Protein AF-A0A367KYG1-F1 (afdb_monomer)

Secondary structure (DSSP, 8-state):
-HHHHHHHHHHHHHS---------------HHHHHHHHHHHHHHHHHTTS----HHHHHHHHHHHHHHHHHHHHHHHHHHHHHHHHHHHHHHHHHHTTS-HHHHHHHHHHHHHHHHHHHHHHHHHHHHHHHHHHHHHHHHHHHHHHHHHHHHHHHHHHHTTSTTTHHHHHHHHHHHHHHHHHHHHHHHHHHHHTT-------HHHHHHHHHHHHHHTSSSS-TTSHHHHHHHHHHHHHHHHHHHHHHHHHHHHHHHHHHHHHHHHHHHHHHHHHHHHHHHHHHHHHHHHHHHHHHHHHHHHHHHHHHHHHHHHHHHHHHHHHHHHHHHHHHHHTT---HHHHHHHHHHHHHHHHHHHHHHHHHHHHHHHHHHHHHHHHHHHHHHHHHHHHHHHHHHHHHHHHHHHHHHHHHHHHHHHHHTS------TTSHHHHHHHHHHHHHHHHHHHHHHHHHHHHHHHHHHHHHHHHHHHHHHHHHHHHHHHHHHHHHHHHHHHHHHHHHHHHHHSTT--SS---HHHHHHHHHHHHHHHHHHHHHHHHHHHHHHHHHHHHHHHHHHHHHHHHHHHHHHHH------

Organism: Rhizopus stolonifer (NCBI:txid4846)

Foldseek 3Di:
DVVVVVVVVVVVVPPPPDDDDDPPPPPVCPPVNVVVVVVVVVLLVVLQPFDADDPVVLVVLVVVLVVLVVVLVVLVVVLVVLVVVLVVLVVCLVVCPPDDPVVNVVSVVVSVVSVVVSVVSVVVSVVSVVVNVVSVVSNVSNVSNVVSVVVVVVVVVVVVVVPPVVVVVVVVVVVVVVVVVVVVVVVVVVVVVPPDDDPPDDPVVVVVVVVVVVVVVPPDDDPDCVVVVVVVVVVVVVVVVVVVVVVVVVVVVVVVVVVVVVVVVVVVVVVVVVVVVVVVVVVVVVVVVVVVVVVVVVVVVVVVVVVVVVVVVVVVVVVVVVVVVVVVVVVVVVPDDDVVVVVVVVVVVVVVVVVVVVVVVVVVVVVVVVVVVVVVVVVVVVVVVVVVVVVVVVVVVVVVVVVVVVVVVVVVVVVVVVVPPDDDDDDDPCCPVVVVVVVVVVVVVVVVVVVVVVVVVVVVVVVVVVVVVVVVVVVVVVVVVVVVVVVVVVVVVVVVVVVVVVVVVLVVCLQPDPDHRDPVVSVVSVVVVVVVVVVVVVVVVVVVVVVVVVVVVVVVVVVVVVVVVVVVVVVVVVPDDPDD

Nearest PDB structures (foldseek):
  3ja6-assembly1_H  TM=2.098E-01  e=4.131E+00  Escherichia coli

Solvent-accessible surface area (backbone atoms only — not comparable to full-atom values): 31889 Å² total; per-residue (Å²): 117,75,71,57,58,54,54,51,54,54,54,63,71,68,72,73,85,72,93,68,81,73,83,72,76,76,71,83,71,47,75,64,55,54,50,49,51,49,52,50,50,51,51,43,58,63,23,65,75,33,66,69,67,51,74,67,59,47,51,52,46,52,52,48,39,54,54,46,53,50,50,48,55,51,45,52,55,48,44,53,52,42,47,51,49,28,53,49,32,47,51,50,32,64,68,34,69,85,50,61,76,70,61,35,52,53,37,45,51,50,26,54,51,33,52,52,50,43,53,53,46,49,54,52,44,52,52,52,49,53,56,40,51,52,44,50,48,53,52,50,36,24,52,42,18,48,50,37,55,48,49,54,52,49,53,54,53,59,56,64,73,53,66,77,58,56,59,56,52,51,52,50,50,53,50,52,49,53,51,50,50,52,51,51,50,50,52,51,52,54,49,65,72,49,91,61,82,84,80,90,66,63,77,71,58,57,52,54,52,51,56,54,52,60,62,66,68,72,77,77,82,74,97,72,58,60,66,61,53,50,51,52,52,52,50,52,51,50,52,50,51,51,48,54,52,51,48,53,53,48,53,52,51,52,50,50,50,50,50,53,51,52,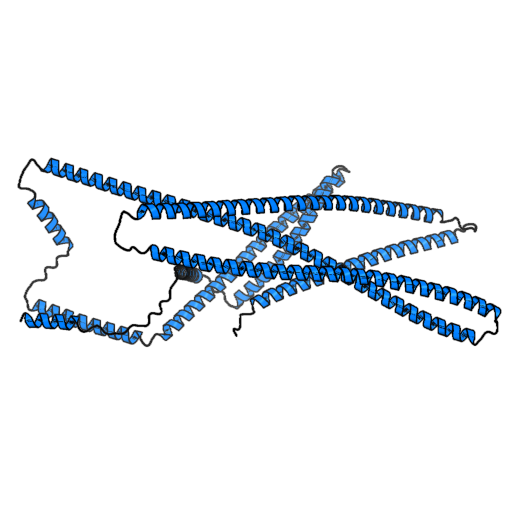51,51,51,53,49,52,51,52,53,50,52,52,50,52,52,51,54,50,54,53,50,52,51,52,50,53,49,53,51,52,52,52,50,54,53,52,52,51,52,51,50,52,52,51,51,55,49,51,53,50,50,51,54,50,49,52,49,53,51,49,52,50,49,54,54,50,49,57,56,52,62,77,73,60,97,50,77,77,58,49,57,54,52,49,52,51,51,50,53,52,50,51,50,53,51,48,53,50,51,54,51,50,52,50,50,51,54,50,50,52,51,52,51,51,54,48,52,52,50,53,50,51,52,48,52,52,51,52,51,51,50,52,50,53,51,51,49,54,50,49,55,54,48,51,53,50,48,53,50,53,50,51,51,52,56,58,70,67,54,89,76,93,80,91,74,98,76,62,62,64,64,54,49,50,51,49,51,49,54,50,51,50,51,50,51,53,49,50,51,51,50,52,52,51,51,52,49,52,52,51,51,49,53,49,49,52,51,51,52,50,50,50,51,50,52,51,53,51,48,52,52,51,51,52,49,49,51,49,52,53,48,52,48,52,52,51,50,49,51,51,52,50,50,56,56,64,54,62,63,72,54,102,54,87,69,46,75,67,56,51,55,49,49,51,51,49,52,54,49,50,53,49,52,52,49,51,50,50,53,50,50,55,51,50,50,50,51,49,52,53,47,51,52,51,50,52,50,49,52,53,51,49,55,49,50,50,54,54,50,62,73,64,59,69,85,78,84,129

InterPro domains:
  IPR029191 Up-regulated during septation protein 1 [PF15456] (36-149)

Radius of gyration: 49.61 Å; Cα contacts (8 Å, |Δi|>4): 82; chains: 1; bounding box: 114×73×169 Å

Mean predicted aligned error: 25.02 Å

pLDDT: mean 77.34, std 17.0, range [29.91, 97.06]

Structure (mmCIF, N/CA/C/O backbone):
data_AF-A0A367KYG1-F1
#
_entry.id   AF-A0A367KYG1-F1
#
loop_
_atom_site.group_PDB
_atom_site.id
_atom_site.type_symbol
_atom_site.label_atom_id
_atom_site.label_alt_id
_atom_site.label_comp_id
_atom_site.label_asym_id
_atom_site.label_entity_id
_atom_site.label_seq_id
_atom_site.pdbx_PDB_ins_code
_atom_site.Cartn_x
_atom_site.Cartn_y
_atom_site.Cartn_z
_atom_site.occupancy
_atom_site.B_iso_or_equiv
_atom_site.auth_seq_id
_atom_site.auth_comp_id
_atom_site.auth_asym_id
_atom_site.auth_atom_id
_atom_site.pdbx_PDB_model_num
ATOM 1 N N . MET A 1 1 ? -68.221 18.388 70.196 1.00 49.59 1 MET A N 1
ATOM 2 C CA . MET A 1 1 ? -66.810 18.773 70.396 1.00 49.59 1 MET A CA 1
ATOM 3 C C . MET A 1 1 ? -65.877 17.739 69.774 1.00 49.59 1 MET A C 1
ATOM 5 O O . MET A 1 1 ? -65.045 18.154 68.987 1.00 49.59 1 MET A O 1
ATOM 9 N N . ASP A 1 2 ? -66.052 16.430 70.006 1.00 47.59 2 ASP A N 1
ATOM 10 C CA . ASP A 1 2 ? -65.212 15.407 69.337 1.00 47.59 2 ASP A CA 1
ATOM 11 C C . ASP A 1 2 ? -65.659 15.051 67.897 1.00 47.59 2 ASP A C 1
ATOM 13 O O . ASP A 1 2 ? -64.837 14.647 67.074 1.00 47.59 2 ASP A O 1
ATOM 17 N N . ASP A 1 3 ? -66.928 15.291 67.545 1.00 47.53 3 ASP A N 1
ATOM 18 C CA . ASP A 1 3 ? -67.453 15.036 66.187 1.00 47.53 3 ASP A CA 1
ATOM 19 C C . ASP A 1 3 ? -67.134 16.146 65.161 1.00 47.53 3 ASP A C 1
ATOM 21 O O . ASP A 1 3 ? -67.233 15.926 63.960 1.00 47.53 3 ASP A O 1
ATOM 25 N N . GLU A 1 4 ? -66.719 17.339 65.600 1.00 46.88 4 GLU A N 1
ATOM 26 C CA . GLU A 1 4 ? -66.334 18.444 64.697 1.00 46.88 4 GLU A CA 1
ATOM 27 C C . GLU A 1 4 ? -64.878 18.307 64.231 1.00 46.88 4 GLU A C 1
ATOM 29 O O . GLU A 1 4 ? -64.577 18.494 63.053 1.00 46.88 4 GLU A O 1
ATOM 34 N N . LEU A 1 5 ? -63.981 17.874 65.125 1.00 47.47 5 LEU A N 1
ATOM 35 C CA . LEU A 1 5 ? -62.561 17.678 64.815 1.00 47.47 5 LEU A CA 1
ATOM 36 C C . LEU A 1 5 ? -62.326 16.503 63.856 1.00 47.47 5 LEU A C 1
ATOM 38 O O . LEU A 1 5 ? -61.439 16.555 63.004 1.00 47.47 5 LEU A O 1
ATOM 42 N N . THR A 1 6 ? -63.127 15.444 63.977 1.00 51.94 6 THR A N 1
ATOM 43 C CA . THR A 1 6 ? -63.062 14.275 63.089 1.00 51.94 6 THR A CA 1
ATOM 44 C C . THR A 1 6 ? -63.587 14.605 61.692 1.00 51.94 6 THR A C 1
ATOM 46 O O . THR A 1 6 ? -62.969 14.213 60.701 1.00 51.94 6 THR A O 1
ATOM 49 N N . HIS A 1 7 ? -64.643 15.417 61.598 1.00 47.75 7 HIS A N 1
ATOM 50 C CA . HIS A 1 7 ? -65.216 15.851 60.324 1.00 47.75 7 HIS A CA 1
ATOM 51 C C . HIS A 1 7 ? -64.339 16.883 59.590 1.00 47.75 7 HIS A C 1
ATOM 53 O O . HIS A 1 7 ? -64.307 16.906 58.356 1.00 47.75 7 HIS A O 1
ATOM 59 N N . GLU A 1 8 ? -63.579 17.703 60.322 1.00 50.44 8 GLU A N 1
ATOM 60 C CA . GLU A 1 8 ? -62.567 18.599 59.752 1.00 50.44 8 GLU A CA 1
ATOM 61 C C . GLU A 1 8 ? -61.313 17.840 59.285 1.00 50.44 8 GLU A C 1
ATOM 63 O O . GLU A 1 8 ? -60.813 18.109 58.191 1.00 50.44 8 GLU A O 1
ATOM 68 N N . LEU A 1 9 ? -60.847 16.829 60.027 1.00 47.44 9 LEU A N 1
ATOM 69 C CA . LEU A 1 9 ? -59.722 15.973 59.615 1.00 47.44 9 LEU A CA 1
ATOM 70 C C . LEU A 1 9 ? -60.041 15.128 58.372 1.00 47.44 9 LEU A C 1
ATOM 72 O O . LEU A 1 9 ? -59.187 14.969 57.495 1.00 47.44 9 LEU A O 1
ATOM 76 N N . GLU A 1 10 ? -61.275 14.634 58.255 1.00 47.50 10 GLU A N 1
ATOM 77 C CA . GLU A 1 10 ? -61.726 13.873 57.087 1.00 47.50 10 GLU A CA 1
ATOM 78 C C . GLU A 1 10 ? -61.921 14.767 55.847 1.00 47.50 10 GLU A C 1
ATOM 80 O O . GLU A 1 10 ? -61.635 14.349 54.720 1.00 47.50 10 GLU A O 1
ATOM 85 N N . ASN A 1 11 ? -62.314 16.031 56.043 1.00 50.03 11 ASN A N 1
ATOM 86 C CA . ASN A 1 11 ? -62.396 17.027 54.971 1.00 50.03 11 ASN A CA 1
ATOM 87 C C . ASN A 1 11 ? -61.014 17.494 54.480 1.00 50.03 11 ASN A C 1
ATOM 89 O O . ASN A 1 11 ? -60.861 17.782 53.292 1.00 50.03 11 ASN A O 1
ATOM 93 N N . ILE A 1 12 ? -59.988 17.503 55.338 1.00 49.53 12 ILE A N 1
ATOM 94 C CA . ILE A 1 12 ? -58.604 17.827 54.946 1.00 49.53 12 ILE A CA 1
ATOM 95 C C . ILE A 1 12 ? -57.990 16.709 54.087 1.00 49.53 12 ILE A C 1
ATOM 97 O O . ILE A 1 12 ? -57.264 16.993 53.133 1.00 49.53 12 ILE A O 1
ATOM 101 N N . TRP A 1 13 ? -58.318 15.442 54.359 1.00 47.28 13 TRP A N 1
ATOM 102 C CA . TRP A 1 13 ? -57.809 14.304 53.581 1.00 47.28 13 TRP A CA 1
ATOM 103 C C . TRP A 1 13 ? -58.493 14.114 52.218 1.00 47.28 13 TRP A C 1
ATOM 105 O O . TRP A 1 13 ? -57.885 13.554 51.305 1.00 47.28 13 TRP A O 1
ATOM 115 N N . LYS A 1 14 ? -59.725 14.608 52.035 1.00 45.88 14 LYS A N 1
ATOM 116 C CA . LYS A 1 14 ? -60.483 14.458 50.776 1.00 45.88 14 LYS A CA 1
ATOM 117 C C . LYS A 1 14 ? -60.221 15.550 49.729 1.00 45.88 14 LYS A C 1
ATOM 119 O O . LYS A 1 14 ? -60.621 15.373 48.582 1.00 45.88 14 LYS A O 1
ATOM 124 N N . LEU A 1 15 ? -59.522 16.643 50.058 1.00 44.97 15 LEU A N 1
ATOM 125 C CA . LEU A 1 15 ? -59.430 17.829 49.184 1.00 44.97 15 LEU A CA 1
ATOM 126 C C . LEU A 1 15 ? -58.113 18.014 48.408 1.00 44.97 15 LEU A C 1
ATOM 128 O O . LEU A 1 15 ? -57.788 19.129 47.997 1.00 44.97 15 LEU A O 1
ATOM 132 N N . LYS A 1 16 ? -57.359 16.941 48.131 1.00 43.12 16 LYS A N 1
ATOM 133 C CA . LYS A 1 16 ? -56.240 17.024 47.171 1.00 43.12 16 LYS A CA 1
ATOM 134 C C . LYS A 1 16 ? -55.965 15.737 46.391 1.00 43.12 16 LYS A C 1
ATOM 136 O O . LYS A 1 16 ? -54.826 15.298 46.282 1.00 43.12 16 LYS A O 1
ATOM 141 N N . GLN A 1 17 ? -57.003 15.183 45.771 1.00 41.31 17 GLN A N 1
ATOM 142 C CA . GLN A 1 17 ? -56.838 14.519 44.475 1.00 41.31 17 GLN A CA 1
ATOM 143 C C . GLN A 1 17 ? -57.140 15.558 43.393 1.00 41.31 17 GLN A C 1
ATOM 145 O O . GLN A 1 17 ? -58.279 15.736 42.978 1.00 41.31 17 GLN A O 1
ATOM 150 N N . LEU A 1 18 ? -56.118 16.324 43.013 1.00 35.28 18 LEU A N 1
ATOM 151 C CA . LEU A 1 18 ? -56.170 17.184 41.837 1.00 35.28 18 LEU A CA 1
ATOM 152 C C . LEU A 1 18 ? -55.354 16.498 40.749 1.00 35.28 18 LEU A C 1
ATOM 154 O O . LEU A 1 18 ? -54.122 16.531 40.763 1.00 35.28 18 LEU A O 1
ATOM 158 N N . ASP A 1 19 ? -56.083 15.863 39.836 1.00 41.31 19 ASP A N 1
ATOM 159 C CA . ASP A 1 19 ? -55.607 15.396 38.543 1.00 41.31 19 ASP A CA 1
ATOM 160 C C . ASP A 1 19 ? -54.887 16.530 37.813 1.00 41.31 19 ASP A C 1
ATOM 162 O O . ASP A 1 19 ? -55.492 17.384 37.172 1.00 41.31 19 ASP A O 1
ATOM 166 N N . THR A 1 20 ? -53.563 16.531 37.895 1.00 37.59 20 THR A N 1
ATOM 167 C CA . THR A 1 20 ? -52.700 17.166 36.903 1.00 37.59 20 THR A CA 1
ATOM 168 C C . THR A 1 20 ? -51.488 16.269 36.752 1.00 37.59 20 THR A C 1
ATOM 170 O O . THR A 1 20 ? -50.474 16.440 37.416 1.00 37.59 20 THR A O 1
ATOM 173 N N . ALA A 1 21 ? -51.611 15.255 35.899 1.00 29.91 21 ALA A N 1
ATOM 174 C CA . ALA A 1 21 ? -50.446 14.575 35.367 1.00 29.91 21 ALA A CA 1
ATOM 175 C C . ALA A 1 21 ? -49.672 15.595 34.510 1.00 29.91 21 ALA A C 1
ATOM 177 O O . ALA A 1 21 ? -50.163 15.957 33.433 1.00 29.91 21 ALA A O 1
ATOM 178 N N . PRO A 1 22 ? -48.478 16.079 34.910 1.00 35.72 22 PRO A N 1
ATOM 179 C CA . PRO A 1 22 ? -47.553 16.541 33.899 1.00 35.72 22 PRO A CA 1
ATOM 180 C C . PRO A 1 22 ? -47.238 15.305 33.061 1.00 35.72 22 PRO A C 1
ATOM 182 O O . PRO A 1 22 ? -46.948 14.236 33.604 1.00 35.72 22 PRO A O 1
ATOM 185 N N . LYS A 1 23 ? -47.332 15.423 31.736 1.00 38.16 23 LYS A N 1
ATOM 186 C CA . LYS A 1 23 ? -46.741 14.435 30.838 1.00 38.16 23 LYS A CA 1
ATOM 187 C C . LYS A 1 23 ? -45.252 14.384 31.171 1.00 38.16 23 LYS A C 1
ATOM 189 O O . LYS A 1 23 ? -44.475 15.182 30.661 1.00 38.16 23 LYS A O 1
ATOM 194 N N . GLN A 1 24 ? -44.870 13.479 32.065 1.00 35.12 24 GLN A N 1
ATOM 195 C CA . GLN A 1 24 ? -43.504 13.022 32.179 1.00 35.12 24 GLN A CA 1
ATOM 196 C C . GLN A 1 24 ? -43.219 12.370 30.832 1.00 35.12 24 GLN A C 1
ATOM 198 O O . GLN A 1 24 ? -43.634 11.241 30.572 1.00 35.12 24 GLN A O 1
ATOM 203 N N . GLN A 1 25 ? -42.559 13.110 29.941 1.00 37.56 25 GLN A N 1
ATOM 204 C CA . GLN A 1 25 ? -41.644 12.466 29.019 1.00 37.56 25 GLN A CA 1
ATOM 205 C C . GLN A 1 25 ? -40.709 11.657 29.913 1.00 37.56 25 GLN A C 1
ATOM 207 O O . GLN A 1 25 ? -39.805 12.207 30.538 1.00 37.56 25 GLN A O 1
ATOM 212 N N . LYS A 1 26 ? -40.995 10.359 30.045 1.00 38.88 26 LYS A N 1
ATOM 213 C CA . LYS A 1 26 ? -39.979 9.384 30.402 1.00 38.88 26 LYS A CA 1
ATOM 214 C C . LYS A 1 26 ? -38.941 9.493 29.299 1.00 38.88 26 LYS A C 1
ATOM 216 O O . LYS A 1 26 ? -39.103 8.935 28.220 1.00 38.88 26 LYS A O 1
ATOM 221 N N . VAL A 1 27 ? -37.943 10.332 29.536 1.00 45.03 27 VAL A N 1
ATOM 222 C CA . VAL A 1 27 ? -36.650 10.132 28.915 1.00 45.03 27 VAL A CA 1
ATOM 223 C C . VAL A 1 27 ? -36.146 8.882 29.614 1.00 45.03 27 VAL A C 1
ATOM 225 O O . VAL A 1 27 ? -35.806 8.934 30.797 1.00 45.03 27 VAL A O 1
ATOM 228 N N . ASP A 1 28 ? -36.237 7.747 28.931 1.00 43.81 28 ASP A N 1
ATOM 229 C CA . ASP A 1 28 ? -35.493 6.554 29.307 1.00 43.81 28 ASP A CA 1
ATOM 230 C C . ASP A 1 28 ? -34.009 6.932 29.186 1.00 43.81 28 ASP A C 1
ATOM 232 O O . ASP A 1 28 ? -33.401 6.795 28.132 1.00 43.81 28 ASP A O 1
ATOM 236 N N . MET A 1 29 ? -33.463 7.553 30.235 1.00 51.56 29 MET A N 1
ATOM 237 C CA . MET A 1 29 ? -32.042 7.857 30.338 1.00 51.56 29 MET A CA 1
ATOM 238 C C . MET A 1 29 ? -31.344 6.534 30.616 1.00 51.56 29 MET A C 1
ATOM 240 O O . MET A 1 29 ? -31.395 6.025 31.741 1.00 51.56 29 MET A O 1
ATOM 244 N N . ASN A 1 30 ? -30.728 5.961 29.586 1.00 68.81 30 ASN A N 1
ATOM 245 C CA . ASN A 1 30 ? -29.883 4.788 29.739 1.00 68.81 30 ASN A CA 1
ATOM 246 C C . ASN A 1 30 ? -28.749 5.104 30.730 1.00 68.81 30 ASN A C 1
ATOM 248 O O . ASN A 1 30 ? -28.278 6.238 30.830 1.00 68.81 30 ASN A O 1
ATOM 252 N N . SER A 1 31 ? -28.264 4.097 31.460 1.00 67.25 31 SER A N 1
ATOM 253 C CA . SER A 1 31 ? -27.097 4.243 32.349 1.00 67.25 31 SER A CA 1
ATOM 254 C C . SER A 1 31 ? -25.871 4.808 31.618 1.00 67.25 31 SER A C 1
ATOM 256 O O . SER A 1 31 ? -25.061 5.521 32.207 1.00 67.25 31 SER A O 1
ATOM 258 N N . GLU A 1 32 ? -25.776 4.524 30.321 1.00 72.31 32 GLU A N 1
ATOM 259 C CA . GLU A 1 32 ? -24.768 5.046 29.403 1.00 72.31 32 GLU A CA 1
ATOM 260 C C . GLU A 1 32 ? -24.924 6.553 29.140 1.00 72.31 32 GLU A C 1
ATOM 262 O O . GLU A 1 32 ? -23.929 7.274 29.147 1.00 72.31 32 GLU A O 1
ATOM 267 N N . ASP A 1 33 ? -26.155 7.062 29.030 1.00 76.56 33 ASP A N 1
ATOM 268 C CA . ASP A 1 33 ? -26.427 8.496 28.861 1.00 76.56 33 ASP A CA 1
ATOM 269 C C . ASP A 1 33 ? -26.083 9.284 30.128 1.00 76.56 33 ASP A C 1
ATOM 271 O O . ASP A 1 33 ? -25.540 10.386 30.058 1.00 76.56 33 ASP A O 1
ATOM 275 N N . MET A 1 34 ? -26.329 8.701 31.304 1.00 74.56 34 MET A N 1
ATOM 276 C CA . MET A 1 34 ? -25.955 9.305 32.584 1.00 74.56 34 MET A CA 1
ATOM 277 C C . MET A 1 34 ? -24.432 9.335 32.772 1.00 74.56 34 MET A C 1
ATOM 279 O O . MET A 1 34 ? -23.885 10.340 33.231 1.00 74.56 34 MET A O 1
ATOM 283 N N . LEU A 1 35 ? -23.736 8.263 32.378 1.00 81.50 35 LEU A N 1
ATOM 284 C CA . LEU A 1 35 ? -22.275 8.204 32.385 1.00 81.50 35 LEU A CA 1
ATOM 285 C C . LEU A 1 35 ? -21.674 9.203 31.390 1.00 81.50 35 LEU A C 1
ATOM 287 O O . LEU A 1 35 ? -20.746 9.932 31.737 1.00 81.50 35 LEU A O 1
ATOM 291 N N . MET A 1 36 ? -22.231 9.288 30.182 1.00 80.62 36 MET A N 1
ATOM 292 C CA . MET A 1 36 ? -21.842 10.272 29.175 1.00 80.62 36 MET A CA 1
ATOM 293 C C . MET A 1 36 ? -22.048 11.695 29.698 1.00 80.62 36 MET A C 1
ATOM 295 O O . MET A 1 36 ? -21.155 12.530 29.588 1.00 80.62 36 MET A O 1
ATOM 299 N N . GLN A 1 37 ? -23.184 11.974 30.338 1.00 79.69 37 GLN A N 1
ATOM 300 C CA . GLN A 1 37 ? -23.467 13.281 30.924 1.00 79.69 37 GLN A CA 1
ATOM 301 C C . GLN A 1 37 ? -22.504 13.621 32.071 1.00 79.69 37 GLN A C 1
ATOM 303 O O . GLN A 1 37 ? -22.065 14.769 32.180 1.00 79.69 37 GLN A O 1
ATOM 308 N N . LEU A 1 38 ? -22.110 12.637 32.884 1.00 84.12 38 LEU A N 1
ATOM 309 C CA . LEU A 1 38 ? -21.094 12.811 33.922 1.00 84.12 38 LEU A CA 1
ATOM 310 C C . LEU A 1 38 ? -19.716 13.109 33.313 1.00 84.12 38 LEU A C 1
ATOM 312 O O . LEU A 1 38 ? -19.065 14.066 33.732 1.00 84.12 38 LEU A O 1
ATOM 316 N N . LEU A 1 39 ? -19.296 12.356 32.294 1.00 83.19 39 LEU A N 1
ATOM 317 C CA . LEU A 1 39 ? -18.033 12.570 31.578 1.00 83.19 39 LEU A CA 1
ATOM 318 C C . LEU A 1 39 ? -17.988 13.944 30.905 1.00 83.19 39 LEU A C 1
ATOM 320 O O . LEU A 1 39 ? -16.988 14.651 31.011 1.00 83.19 39 LEU A O 1
ATOM 324 N N . VAL A 1 40 ? -19.086 14.354 30.271 1.00 83.06 40 VAL A N 1
ATOM 325 C CA . VAL A 1 40 ? -19.231 15.691 29.686 1.00 83.06 40 VAL A CA 1
ATOM 326 C C . VAL A 1 40 ? -19.155 16.757 30.775 1.00 83.06 40 VAL A C 1
ATOM 328 O O . VAL A 1 40 ? -18.445 17.743 30.599 1.00 83.06 40 VAL A O 1
ATOM 331 N N . SER A 1 41 ? -19.815 16.563 31.921 1.00 80.56 41 SER A N 1
ATOM 332 C CA . SER A 1 41 ? -19.746 17.519 33.032 1.00 80.56 41 SER A CA 1
ATOM 333 C C . SER A 1 41 ? -18.326 17.661 33.586 1.00 80.56 41 SER A C 1
ATOM 335 O O . SER A 1 41 ? -17.878 18.779 33.834 1.00 80.56 41 SER A O 1
ATOM 337 N N . HIS A 1 42 ? -17.586 16.555 33.695 1.00 83.81 42 HIS A N 1
ATOM 338 C CA . HIS A 1 42 ? -16.199 16.557 34.145 1.00 83.81 42 HIS A CA 1
ATOM 339 C C . HIS A 1 42 ? -15.289 17.257 33.129 1.00 83.81 42 HIS A C 1
ATOM 341 O O . HIS A 1 42 ? -14.571 18.185 33.490 1.00 83.81 42 HIS A O 1
ATOM 347 N N . ALA A 1 43 ? -15.425 16.931 31.841 1.00 82.00 43 ALA A N 1
ATOM 348 C CA . ALA A 1 43 ? -14.683 17.581 30.764 1.00 82.00 43 ALA A CA 1
ATOM 349 C C . ALA A 1 43 ? -14.972 19.091 30.665 1.00 82.00 43 ALA A C 1
ATOM 351 O O . ALA A 1 43 ? -14.079 19.874 30.352 1.00 82.00 43 ALA A O 1
ATOM 352 N N . VAL A 1 44 ? -16.205 19.528 30.946 1.00 81.19 44 VAL A N 1
ATOM 353 C CA . VAL A 1 44 ? -16.584 20.952 30.984 1.00 81.19 44 VAL A CA 1
ATOM 354 C C . VAL A 1 44 ? -15.955 21.672 32.179 1.00 81.19 44 VAL A C 1
ATOM 356 O O . VAL A 1 44 ? -15.545 22.828 32.035 1.00 81.19 44 VAL A O 1
ATOM 359 N N . ILE A 1 45 ? -15.862 21.008 33.336 1.00 82.25 45 ILE A N 1
ATOM 360 C CA . ILE A 1 45 ? -15.179 21.535 34.526 1.00 82.25 45 ILE A CA 1
ATOM 361 C C . ILE A 1 45 ? -13.685 21.700 34.236 1.00 82.25 45 ILE A C 1
ATOM 363 O O . ILE A 1 45 ? -13.164 22.799 34.422 1.00 82.25 45 ILE A O 1
ATOM 367 N N . ASP A 1 46 ? -13.036 20.674 33.690 1.00 84.06 46 ASP A N 1
ATOM 368 C CA . ASP A 1 46 ? -11.608 20.709 33.356 1.00 84.06 46 ASP A CA 1
ATOM 369 C C . ASP A 1 46 ? -11.308 21.753 32.268 1.00 84.06 46 ASP A C 1
ATOM 371 O O . ASP A 1 46 ? -10.333 22.502 32.344 1.00 84.06 46 ASP A O 1
ATOM 375 N N . ALA A 1 47 ? -12.195 21.879 31.274 1.00 82.75 47 ALA A N 1
ATOM 376 C CA . ALA A 1 47 ? -12.040 22.840 30.186 1.00 82.75 47 ALA A CA 1
ATOM 377 C C . ALA A 1 47 ? -12.238 24.304 30.602 1.00 82.75 47 ALA A C 1
ATOM 379 O O . ALA A 1 47 ? -11.858 25.213 29.859 1.00 82.75 47 ALA A O 1
ATOM 380 N N . LYS A 1 48 ? -12.826 24.556 31.777 1.00 76.94 48 LYS A N 1
ATOM 381 C CA . LYS A 1 48 ? -13.063 25.907 32.299 1.00 76.94 48 LYS A CA 1
ATOM 382 C C . LYS A 1 48 ? -11.766 26.621 32.684 1.00 76.94 48 LYS A C 1
ATOM 384 O O . LYS A 1 48 ? -11.724 27.849 32.659 1.00 76.94 48 LYS A O 1
ATOM 389 N N . GLU A 1 49 ? -10.727 25.869 33.038 1.00 81.06 49 GLU A N 1
ATOM 390 C CA . GLU A 1 49 ? -9.428 26.411 33.450 1.00 81.06 49 GLU A CA 1
ATOM 391 C C . GLU A 1 49 ? -8.500 26.713 32.262 1.00 81.06 49 GLU A C 1
ATOM 393 O O . GLU A 1 49 ? -7.430 27.298 32.439 1.00 81.06 49 GLU A O 1
ATOM 398 N N . TYR A 1 50 ? -8.894 26.354 31.034 1.00 85.81 50 TYR A N 1
ATOM 399 C CA . TYR A 1 50 ? -8.046 26.556 29.865 1.00 85.81 50 TYR A CA 1
ATOM 400 C C . TYR A 1 50 ? -8.022 28.013 29.376 1.00 85.81 50 TYR A C 1
ATOM 402 O O . TYR A 1 50 ? -9.068 28.658 29.255 1.00 85.81 50 TYR A O 1
ATOM 410 N N . PRO A 1 51 ? -6.829 28.546 29.039 1.00 79.94 51 PRO A N 1
ATOM 411 C CA . PRO A 1 51 ? -6.685 29.921 28.590 1.00 79.94 51 PRO A CA 1
ATOM 412 C C . PRO A 1 51 ? -7.285 30.113 27.194 1.00 79.94 51 PRO A C 1
ATOM 414 O O . PRO A 1 51 ? -6.920 29.437 26.229 1.00 79.94 51 PRO A O 1
ATOM 417 N N . ILE A 1 52 ? -8.177 31.095 27.071 1.00 83.56 52 ILE A N 1
ATOM 418 C CA . ILE A 1 52 ? -8.733 31.515 25.784 1.00 83.56 52 ILE A CA 1
ATOM 419 C C . ILE A 1 52 ? -7.801 32.580 25.192 1.00 83.56 52 ILE A C 1
ATOM 421 O O . ILE A 1 52 ? -7.798 33.734 25.614 1.00 83.56 52 ILE A O 1
ATOM 425 N N . LEU A 1 53 ? -6.979 32.154 24.235 1.00 85.50 53 LEU A N 1
ATOM 426 C CA . LEU A 1 53 ? -6.174 33.004 23.357 1.00 85.50 53 LEU A CA 1
ATOM 427 C C . LEU A 1 53 ? -7.047 33.969 22.533 1.00 85.50 53 LEU A C 1
ATOM 429 O O . LEU A 1 53 ? -8.217 33.701 22.257 1.00 85.50 53 LEU A O 1
ATOM 433 N N . SER A 1 54 ? -6.469 35.099 22.121 1.00 86.75 54 SER A N 1
ATOM 434 C CA . SER A 1 54 ? -7.129 36.006 21.180 1.00 86.75 54 SER A CA 1
ATOM 435 C C . SER A 1 54 ? -7.231 35.364 19.789 1.00 86.75 54 SER A C 1
ATOM 437 O O . SER A 1 54 ? -6.481 34.445 19.456 1.00 86.75 54 SER A O 1
ATOM 439 N N . PHE A 1 55 ? -8.154 35.850 18.953 1.00 84.50 55 PHE A N 1
ATOM 440 C CA . PHE A 1 55 ? -8.310 35.339 17.586 1.00 84.50 55 PHE A CA 1
ATOM 441 C C . PHE A 1 55 ? -7.013 35.467 16.768 1.00 84.50 55 PHE A C 1
ATOM 443 O O . PHE A 1 55 ? -6.645 34.538 16.051 1.00 84.50 55 PHE A O 1
ATOM 450 N N . GLU A 1 56 ? -6.300 36.584 16.927 1.00 87.38 56 GLU A N 1
ATOM 451 C CA . GLU A 1 56 ? -5.035 36.848 16.239 1.00 87.38 56 GLU A CA 1
ATOM 452 C C . GLU A 1 56 ? -3.924 35.899 16.713 1.00 87.38 56 GLU A C 1
ATOM 454 O O . GLU A 1 56 ? -3.267 35.262 15.887 1.00 87.38 56 GLU A O 1
ATOM 459 N N . ASP A 1 57 ? -3.776 35.707 18.027 1.00 86.06 57 ASP A N 1
ATOM 460 C CA . ASP A 1 57 ? -2.780 34.783 18.588 1.00 86.06 57 ASP A CA 1
ATOM 461 C C . ASP A 1 57 ? -3.079 33.325 18.215 1.00 86.06 57 ASP A C 1
ATOM 463 O O . ASP A 1 57 ? -2.169 32.548 17.924 1.00 86.06 57 ASP A O 1
ATOM 467 N N . TYR A 1 58 ? -4.358 32.939 18.182 1.00 88.75 58 TYR A N 1
ATOM 468 C CA . TYR A 1 58 ? -4.782 31.604 17.764 1.00 88.75 58 TYR A CA 1
ATOM 469 C C . TYR A 1 58 ? -4.475 31.342 16.285 1.00 88.75 58 TYR A C 1
ATOM 471 O O . TYR A 1 58 ? -3.986 30.265 15.929 1.00 88.75 58 TYR A O 1
ATOM 479 N N . GLU A 1 59 ? -4.727 32.317 15.410 1.00 87.69 59 GLU A N 1
ATOM 480 C CA . GLU A 1 59 ? -4.413 32.193 13.989 1.00 87.69 59 GLU A CA 1
ATOM 481 C C . GLU A 1 59 ? -2.898 32.127 13.756 1.00 87.69 59 GLU A C 1
ATOM 483 O O . GLU A 1 59 ? -2.428 31.252 13.020 1.00 87.69 59 GLU A O 1
ATOM 488 N N . GLN A 1 60 ? -2.118 32.960 14.451 1.00 90.56 60 GLN A N 1
ATOM 489 C CA . GLN A 1 60 ? -0.656 32.892 14.436 1.00 90.56 60 GLN A CA 1
ATOM 490 C C . GLN A 1 60 ? -0.145 31.535 14.938 1.00 90.56 60 GLN A C 1
ATOM 492 O O . GLN A 1 60 ? 0.736 30.938 14.314 1.00 90.56 60 GLN A O 1
ATOM 497 N N . LEU A 1 61 ? -0.729 30.991 16.008 1.00 91.94 61 LEU A N 1
ATOM 498 C CA . LEU A 1 61 ? -0.364 29.688 16.563 1.00 91.94 61 LEU A CA 1
ATOM 499 C C . LEU A 1 61 ? -0.707 28.537 15.607 1.00 91.94 61 LEU A C 1
ATOM 501 O O . LEU A 1 61 ? 0.087 27.611 15.437 1.00 91.94 61 LEU A O 1
ATOM 505 N N . LYS A 1 62 ? -1.843 28.612 14.909 1.00 92.25 62 LYS A N 1
ATOM 506 C CA . LYS A 1 62 ? -2.230 27.649 13.867 1.00 92.25 62 LYS A CA 1
ATOM 507 C C . LYS A 1 62 ? -1.297 27.720 12.654 1.00 92.25 62 LYS A C 1
ATOM 509 O O . LYS A 1 62 ? -0.889 26.685 12.113 1.00 92.25 62 LYS A O 1
ATOM 514 N N . GLN A 1 63 ? -0.903 28.923 12.237 1.00 92.62 63 GLN A N 1
ATOM 515 C CA . GLN A 1 63 ? 0.110 29.111 11.197 1.00 92.62 63 GLN A CA 1
ATOM 516 C C . GLN A 1 63 ? 1.483 28.588 11.643 1.00 92.62 63 GLN A C 1
ATOM 518 O O . GLN A 1 63 ? 2.185 27.953 10.856 1.00 92.62 63 GLN A O 1
ATOM 523 N N . HIS A 1 64 ? 1.867 28.794 12.904 1.00 91.62 64 HIS A N 1
ATOM 524 C CA . HIS A 1 64 ? 3.096 28.243 13.467 1.00 91.62 64 HIS A CA 1
ATOM 525 C C . HIS A 1 64 ? 3.063 26.711 13.477 1.00 91.62 64 HIS A C 1
ATOM 527 O O . HIS A 1 64 ? 3.983 26.083 12.962 1.00 91.62 64 HIS A O 1
ATOM 533 N N . HIS A 1 65 ? 1.969 26.108 13.945 1.00 93.56 65 HIS A N 1
ATOM 534 C CA . HIS A 1 65 ? 1.775 24.659 13.965 1.00 93.56 65 HIS A CA 1
ATOM 535 C C . HIS A 1 65 ? 1.873 24.037 12.559 1.00 93.56 65 HIS A C 1
ATOM 537 O O . HIS A 1 65 ? 2.584 23.054 12.360 1.00 93.56 65 HIS A O 1
ATOM 543 N N . THR A 1 66 ? 1.236 24.637 11.548 1.00 93.00 66 THR A N 1
ATOM 544 C CA . THR A 1 66 ? 1.336 24.148 10.157 1.00 93.00 66 THR A CA 1
ATOM 545 C C . THR A 1 66 ? 2.749 24.284 9.583 1.00 93.00 66 THR A C 1
ATOM 547 O O . THR A 1 66 ? 3.248 23.347 8.953 1.00 93.00 66 THR A O 1
ATOM 550 N N . LYS A 1 67 ? 3.442 25.403 9.842 1.00 94.94 67 LYS A N 1
ATOM 551 C CA . LYS A 1 67 ? 4.858 25.581 9.474 1.00 94.94 67 LYS A CA 1
ATOM 552 C C . LYS A 1 67 ? 5.749 24.545 10.160 1.00 94.94 67 LYS A C 1
ATOM 554 O O . LYS A 1 67 ? 6.627 23.975 9.514 1.00 94.94 67 LYS A O 1
ATOM 559 N N . LEU A 1 68 ? 5.516 24.276 11.440 1.00 94.19 68 LEU A N 1
ATOM 560 C CA . LEU A 1 68 ? 6.296 23.335 12.235 1.00 94.19 68 LEU A CA 1
ATOM 561 C C . LEU A 1 68 ? 6.077 21.889 11.775 1.00 94.19 68 LEU A C 1
ATOM 563 O O . LEU A 1 68 ? 7.045 21.166 11.558 1.00 94.19 68 LEU A O 1
ATOM 567 N N . LYS A 1 69 ? 4.832 21.511 11.473 1.00 94.75 69 LYS A N 1
ATOM 568 C CA . LYS A 1 69 ? 4.485 20.223 10.860 1.00 94.75 69 LYS A CA 1
ATOM 569 C C . LYS A 1 69 ? 5.199 20.006 9.527 1.00 94.75 69 LYS A C 1
ATOM 571 O O . LYS A 1 69 ? 5.768 18.939 9.297 1.00 94.75 69 LYS A O 1
ATOM 576 N N . ASN A 1 70 ? 5.237 21.030 8.673 1.00 94.50 70 ASN A N 1
ATOM 577 C CA . ASN A 1 70 ? 6.005 20.969 7.432 1.00 94.50 70 ASN A CA 1
ATOM 578 C C . ASN A 1 70 ? 7.502 20.792 7.729 1.00 94.50 70 ASN A C 1
ATOM 580 O O . ASN A 1 70 ? 8.132 19.915 7.143 1.00 94.50 70 ASN A O 1
ATOM 584 N N . ARG A 1 71 ? 8.082 21.552 8.667 1.00 95.38 71 ARG A N 1
ATOM 585 C CA . ARG A 1 71 ? 9.497 21.402 9.066 1.00 95.38 71 ARG A CA 1
ATOM 586 C C . ARG A 1 71 ? 9.813 19.999 9.590 1.00 95.38 71 ARG A C 1
ATOM 588 O O . ARG A 1 71 ? 10.839 19.450 9.202 1.00 95.38 71 ARG A O 1
ATOM 595 N N . ILE A 1 72 ? 8.929 19.396 10.385 1.00 95.06 72 ILE A N 1
ATOM 596 C CA . ILE A 1 72 ? 9.060 18.012 10.865 1.00 95.06 72 ILE A CA 1
ATOM 597 C C . ILE A 1 72 ? 9.076 17.033 9.692 1.00 95.06 72 ILE A C 1
ATOM 599 O O . ILE A 1 72 ? 9.961 16.189 9.627 1.00 95.06 72 ILE A O 1
ATOM 603 N N . GLN A 1 73 ? 8.157 17.159 8.730 1.00 94.75 73 GLN A N 1
ATOM 604 C CA . GLN A 1 73 ? 8.140 16.285 7.550 1.00 94.75 73 GLN A CA 1
ATOM 605 C C . GLN A 1 73 ? 9.442 16.382 6.741 1.00 94.75 73 GLN A C 1
ATOM 607 O O . GLN A 1 73 ? 9.998 15.358 6.342 1.00 94.75 73 GLN A O 1
ATOM 612 N N . HIS A 1 74 ? 9.970 17.595 6.557 1.00 94.75 74 HIS A N 1
ATOM 613 C CA . HIS A 1 74 ? 11.257 17.800 5.888 1.00 94.75 74 HIS A CA 1
ATOM 614 C C . HIS A 1 74 ? 12.424 17.223 6.706 1.00 94.75 74 HIS A C 1
ATOM 616 O O . HIS A 1 74 ? 13.316 16.597 6.137 1.00 94.75 74 HIS A O 1
ATOM 622 N N . ALA A 1 75 ? 12.416 17.385 8.032 1.00 92.94 75 ALA A N 1
ATOM 623 C CA . ALA A 1 75 ? 13.435 16.830 8.922 1.00 92.94 75 ALA A CA 1
ATOM 624 C C . ALA A 1 75 ? 13.410 15.292 8.950 1.00 92.94 75 ALA A C 1
ATOM 626 O O . ALA A 1 75 ? 14.471 14.674 8.929 1.00 92.94 75 ALA A O 1
ATOM 627 N N . ILE A 1 76 ? 12.227 14.667 8.918 1.00 95.00 76 ILE A N 1
ATOM 628 C CA . ILE A 1 76 ? 12.065 13.209 8.802 1.00 95.00 76 ILE A CA 1
ATOM 629 C C . ILE A 1 76 ? 12.640 12.713 7.475 1.00 95.00 76 ILE A C 1
ATOM 631 O O . ILE A 1 76 ? 13.437 11.777 7.474 1.00 95.00 76 ILE A O 1
ATOM 635 N N . ALA A 1 77 ? 12.279 13.350 6.356 1.00 94.38 77 ALA A N 1
ATOM 636 C CA . ALA A 1 77 ? 12.800 12.976 5.042 1.00 94.38 77 ALA A CA 1
ATOM 637 C C . ALA A 1 77 ? 14.331 13.123 4.980 1.00 94.38 77 ALA A C 1
ATOM 639 O O . ALA A 1 77 ? 15.023 12.236 4.483 1.00 94.38 77 ALA A O 1
ATOM 640 N N . LYS A 1 78 ? 14.872 14.205 5.553 1.00 94.75 78 LYS A N 1
ATOM 641 C CA . LYS A 1 78 ? 16.318 14.426 5.655 1.00 94.75 78 LYS A CA 1
ATOM 642 C C . LYS A 1 78 ? 17.005 13.354 6.505 1.00 94.75 78 LYS A C 1
ATOM 644 O O . LYS A 1 78 ? 17.986 12.772 6.059 1.00 94.75 78 LYS A O 1
ATOM 649 N N . LEU A 1 79 ? 16.455 13.030 7.678 1.00 94.75 79 LEU A N 1
ATOM 650 C CA . LEU A 1 79 ? 16.969 11.969 8.548 1.00 94.75 79 LEU A CA 1
ATOM 651 C C . LEU A 1 79 ? 16.982 10.609 7.836 1.00 94.75 79 LEU A C 1
ATOM 653 O O . LEU A 1 79 ? 17.933 9.854 7.990 1.00 94.75 79 LEU A O 1
ATOM 657 N N . GLN A 1 80 ? 15.945 10.281 7.061 1.00 94.38 80 GLN A N 1
ATOM 658 C CA . GLN A 1 80 ? 15.886 9.025 6.307 1.00 94.38 80 GLN A CA 1
ATOM 659 C C . GLN A 1 80 ? 16.992 8.933 5.254 1.00 94.38 80 GLN A C 1
ATOM 661 O O . GLN A 1 80 ? 17.621 7.885 5.124 1.00 94.38 80 GLN A O 1
ATOM 666 N N . VAL A 1 81 ? 17.245 10.018 4.517 1.00 93.94 81 VAL A N 1
ATOM 667 C CA . VAL A 1 81 ? 18.344 10.068 3.544 1.00 93.94 81 VAL A CA 1
ATOM 668 C C . VAL A 1 81 ? 19.691 9.941 4.253 1.00 93.94 81 VAL A C 1
ATOM 670 O O . VAL A 1 81 ? 20.508 9.120 3.849 1.00 93.94 81 VAL A O 1
ATOM 673 N N . ASP A 1 82 ? 19.902 10.672 5.348 1.00 92.25 82 ASP A N 1
ATOM 674 C CA . ASP A 1 82 ? 21.166 10.626 6.086 1.00 92.25 82 ASP A CA 1
ATOM 675 C C . ASP A 1 82 ? 21.397 9.275 6.792 1.00 92.25 82 ASP A C 1
ATOM 677 O O . ASP A 1 82 ? 22.538 8.827 6.870 1.00 92.25 82 ASP A O 1
ATOM 681 N N . LYS A 1 83 ? 20.341 8.565 7.219 1.00 93.69 83 LYS A N 1
ATOM 682 C CA . LYS A 1 83 ? 20.433 7.170 7.696 1.00 93.69 83 LYS A CA 1
ATOM 683 C C . LYS A 1 83 ? 20.854 6.206 6.590 1.00 93.69 83 LYS A C 1
ATOM 685 O O . LYS A 1 83 ? 21.713 5.364 6.817 1.00 93.69 83 LYS A O 1
ATOM 690 N N . LYS A 1 84 ? 20.312 6.357 5.379 1.00 94.81 84 LYS A N 1
ATOM 691 C CA . LYS A 1 84 ? 20.763 5.562 4.227 1.00 94.81 84 LYS A CA 1
ATOM 692 C C . LYS A 1 84 ? 22.225 5.848 3.899 1.00 94.81 84 LYS A C 1
ATOM 694 O O . LYS A 1 84 ? 22.987 4.917 3.670 1.00 94.81 84 LYS A O 1
ATOM 699 N N . ILE A 1 85 ? 22.638 7.118 3.928 1.00 91.19 85 ILE A N 1
ATOM 700 C CA . ILE A 1 85 ? 24.047 7.491 3.743 1.00 91.19 85 ILE A CA 1
ATOM 701 C C . ILE A 1 85 ? 24.902 6.825 4.824 1.00 91.19 85 ILE A C 1
ATOM 703 O O . ILE A 1 85 ? 25.882 6.174 4.488 1.00 91.19 85 ILE A O 1
ATOM 707 N N . GLN A 1 86 ? 24.491 6.888 6.090 1.00 92.50 86 GLN A N 1
ATOM 708 C CA . GLN A 1 86 ? 25.163 6.221 7.205 1.00 92.50 86 GLN A CA 1
ATOM 709 C C . GLN A 1 86 ? 25.324 4.708 6.962 1.00 92.50 86 GLN A C 1
ATOM 711 O O . GLN A 1 86 ? 26.432 4.188 7.078 1.00 92.50 86 GLN A O 1
ATOM 716 N N . GLU A 1 87 ? 24.262 4.003 6.566 1.00 91.25 87 GLU A N 1
ATOM 717 C CA . GLU A 1 87 ? 24.293 2.568 6.238 1.00 91.25 87 GLU A CA 1
ATOM 718 C C . GLU A 1 87 ? 25.232 2.260 5.062 1.00 91.25 87 GLU A C 1
ATOM 720 O O . GLU A 1 87 ? 26.012 1.303 5.118 1.00 91.25 87 GLU A O 1
ATOM 725 N N . THR A 1 88 ? 25.223 3.094 4.016 1.00 91.12 88 THR A N 1
ATOM 726 C CA . THR A 1 88 ? 26.147 2.947 2.882 1.00 91.12 88 THR A CA 1
ATOM 727 C C . THR A 1 88 ? 27.593 3.227 3.280 1.00 91.12 88 THR A C 1
ATOM 729 O O . THR A 1 88 ? 28.472 2.460 2.901 1.00 91.12 88 THR A O 1
ATOM 732 N N . SER A 1 89 ? 27.859 4.248 4.098 1.00 88.69 89 SER A N 1
ATOM 733 C CA . SER A 1 89 ? 29.197 4.564 4.606 1.00 88.69 89 SER A CA 1
ATOM 734 C C . SER A 1 89 ? 29.732 3.446 5.503 1.00 88.69 89 SER A C 1
ATOM 736 O O . SER A 1 89 ? 30.901 3.085 5.381 1.00 88.69 89 SER A O 1
ATOM 738 N N . HIS A 1 90 ? 28.890 2.831 6.342 1.00 87.19 90 HIS A N 1
ATOM 739 C CA . HIS A 1 90 ? 29.267 1.645 7.127 1.00 87.19 90 HIS A CA 1
ATOM 740 C C . HIS A 1 90 ? 29.537 0.430 6.237 1.00 87.19 90 HIS A C 1
ATOM 742 O O . HIS A 1 90 ? 30.534 -0.263 6.432 1.00 87.19 90 HIS A O 1
ATOM 748 N N . SER A 1 91 ? 28.709 0.202 5.216 1.00 87.75 91 SER A N 1
ATOM 749 C CA . SER A 1 91 ? 28.907 -0.891 4.255 1.00 87.75 91 SER A CA 1
ATOM 750 C C . SER A 1 91 ? 30.206 -0.716 3.458 1.00 87.75 91 SER A C 1
ATOM 752 O O . SER A 1 91 ? 30.980 -1.660 3.322 1.00 87.75 91 SER A O 1
ATOM 754 N N . LEU A 1 92 ? 30.504 0.505 3.002 1.00 82.38 92 LEU A N 1
ATOM 755 C CA . LEU A 1 92 ? 31.756 0.847 2.319 1.00 82.38 92 LEU A CA 1
ATOM 756 C C . LEU A 1 92 ? 32.969 0.721 3.248 1.00 82.38 92 LEU A C 1
ATOM 758 O O . LEU A 1 92 ? 33.990 0.169 2.842 1.00 82.38 92 LEU A O 1
ATOM 762 N N . SER A 1 93 ? 32.852 1.166 4.502 1.00 82.12 93 SER A N 1
ATOM 763 C CA . SER A 1 93 ? 33.892 1.000 5.523 1.00 82.12 93 SER A CA 1
ATOM 764 C C . SER A 1 93 ? 34.218 -0.485 5.741 1.00 82.12 93 SER A C 1
ATOM 766 O O . SER A 1 93 ? 35.381 -0.883 5.633 1.00 82.12 93 SER A O 1
ATOM 768 N N . ASN A 1 94 ? 33.197 -1.330 5.917 1.00 81.62 94 ASN A N 1
ATOM 769 C CA . ASN A 1 94 ? 33.354 -2.770 6.140 1.00 81.62 94 ASN A CA 1
ATOM 770 C C . ASN A 1 94 ? 33.966 -3.493 4.929 1.00 81.62 94 ASN A C 1
ATOM 772 O O . ASN A 1 94 ? 34.843 -4.339 5.098 1.00 81.62 94 ASN A O 1
ATOM 776 N N . LEU A 1 95 ? 33.563 -3.133 3.706 1.00 78.31 95 LEU A N 1
ATOM 777 C CA . LEU A 1 95 ? 34.117 -3.706 2.472 1.00 78.31 95 LEU A CA 1
ATOM 778 C C . LEU A 1 95 ? 35.553 -3.234 2.188 1.00 78.31 95 LEU A C 1
ATOM 780 O O . LEU A 1 95 ? 36.353 -3.979 1.619 1.00 78.31 95 LEU A O 1
ATOM 784 N N . SER A 1 96 ? 35.902 -2.008 2.587 1.00 66.19 96 SER A N 1
ATOM 785 C CA . SER A 1 96 ? 37.237 -1.434 2.375 1.00 66.19 96 SER A CA 1
ATOM 786 C C . SER A 1 96 ? 38.296 -1.938 3.353 1.00 66.19 96 SER A C 1
ATOM 788 O O . SER A 1 96 ? 39.481 -1.792 3.069 1.00 66.19 96 SER A O 1
ATOM 790 N N . SER A 1 97 ? 37.891 -2.579 4.457 1.00 62.38 97 SER A N 1
ATOM 791 C CA . SER A 1 97 ? 38.771 -3.094 5.520 1.00 62.38 97 SER A CA 1
ATOM 792 C C . SER A 1 97 ? 39.938 -3.963 5.006 1.00 62.38 97 SER A C 1
ATOM 794 O O . SER A 1 97 ? 40.979 -4.046 5.654 1.00 62.38 97 SER A O 1
ATOM 796 N N . ASN A 1 98 ? 39.803 -4.551 3.811 1.00 62.84 98 ASN A N 1
ATOM 797 C CA . ASN A 1 98 ? 40.793 -5.424 3.176 1.00 62.84 98 ASN A CA 1
ATOM 798 C C . ASN A 1 98 ? 41.734 -4.715 2.163 1.00 62.84 98 ASN A C 1
ATOM 800 O O . ASN A 1 98 ? 42.506 -5.373 1.467 1.00 62.84 98 ASN A O 1
ATOM 804 N N . LYS A 1 99 ? 41.683 -3.382 2.012 1.00 66.44 99 LYS A N 1
ATOM 805 C CA . LYS A 1 99 ? 42.546 -2.622 1.081 1.00 66.44 99 LYS A CA 1
ATOM 806 C C . LYS A 1 99 ? 43.078 -1.343 1.732 1.00 66.44 99 LYS A C 1
ATOM 808 O O . LYS A 1 99 ? 42.340 -0.666 2.418 1.00 66.44 99 LYS A O 1
ATOM 813 N N . ASN A 1 100 ? 44.352 -1.025 1.480 1.00 71.44 100 ASN A N 1
ATOM 814 C CA . ASN A 1 100 ? 45.107 0.191 1.840 1.00 71.44 100 ASN A CA 1
ATOM 815 C C . ASN A 1 100 ? 44.689 0.957 3.128 1.00 71.44 100 ASN A C 1
ATOM 817 O O . ASN A 1 100 ? 43.657 1.624 3.185 1.00 71.44 100 ASN A O 1
ATOM 821 N N . ARG A 1 101 ? 45.564 0.958 4.146 1.00 74.25 101 ARG A N 1
ATOM 822 C CA . ARG A 1 101 ? 45.319 1.516 5.496 1.00 74.25 101 ARG A CA 1
ATOM 823 C C . ARG A 1 101 ? 44.858 2.983 5.506 1.00 74.25 101 ARG A C 1
ATOM 825 O O . ARG A 1 101 ? 44.065 3.363 6.363 1.00 74.25 101 ARG A O 1
ATOM 832 N N . GLU A 1 102 ? 45.332 3.795 4.563 1.00 72.75 102 GLU A N 1
ATOM 833 C CA . GLU A 1 102 ? 44.940 5.207 4.437 1.00 72.75 102 GLU A CA 1
ATOM 834 C C . GLU A 1 102 ? 43.497 5.375 3.938 1.00 72.75 102 GLU A C 1
ATOM 836 O O . GLU A 1 102 ? 42.754 6.203 4.462 1.00 72.75 102 GLU A O 1
ATOM 841 N N . SER A 1 103 ? 43.060 4.543 2.988 1.00 73.25 103 SER A N 1
ATOM 842 C CA . SER A 1 103 ? 41.690 4.563 2.464 1.00 73.25 103 SER A CA 1
ATOM 843 C C . SER A 1 103 ? 40.670 4.115 3.516 1.00 73.25 103 SER A C 1
ATOM 845 O O . SER A 1 103 ? 39.609 4.724 3.632 1.00 73.25 103 SER A O 1
ATOM 847 N N . VAL A 1 104 ? 41.019 3.125 4.346 1.00 79.50 104 VAL A N 1
ATOM 848 C CA . VAL A 1 104 ? 40.189 2.682 5.484 1.00 79.50 104 VAL A CA 1
ATOM 849 C C . VAL A 1 104 ? 40.003 3.802 6.507 1.00 79.50 104 VAL A C 1
ATOM 851 O O . VAL A 1 104 ? 38.900 4.012 7.002 1.00 79.50 104 VAL A O 1
ATOM 854 N N . MET A 1 105 ? 41.061 4.558 6.813 1.00 81.06 105 MET A N 1
ATOM 855 C CA . MET A 1 105 ? 40.995 5.642 7.798 1.00 81.06 105 MET A CA 1
ATOM 856 C C . MET A 1 105 ? 40.097 6.801 7.337 1.00 81.06 105 MET A C 1
ATOM 858 O O . MET A 1 105 ? 39.370 7.374 8.150 1.00 81.06 105 MET A O 1
ATOM 862 N N . ILE A 1 106 ? 40.115 7.129 6.041 1.00 84.44 106 ILE A N 1
ATOM 863 C CA . ILE A 1 106 ? 39.257 8.169 5.453 1.00 84.44 106 ILE A CA 1
ATOM 864 C C . ILE A 1 106 ? 37.785 7.739 5.491 1.00 84.44 106 ILE A C 1
ATOM 866 O O . ILE A 1 106 ? 36.947 8.500 5.971 1.00 84.44 106 ILE A O 1
ATOM 870 N N . LEU A 1 107 ? 37.480 6.508 5.068 1.00 83.69 107 LEU A N 1
ATOM 871 C CA . LEU A 1 107 ? 36.114 5.972 5.065 1.00 83.69 107 LEU A CA 1
ATOM 872 C C . LEU A 1 107 ? 35.554 5.797 6.480 1.00 83.69 107 LEU A C 1
ATOM 874 O O . LEU A 1 107 ? 34.382 6.075 6.727 1.00 83.69 107 LEU A O 1
ATOM 878 N N . TRP A 1 108 ? 36.396 5.408 7.439 1.00 84.56 108 TRP A N 1
ATOM 879 C CA . TRP A 1 108 ? 36.001 5.337 8.843 1.00 84.56 108 TRP A CA 1
ATOM 880 C C . TRP A 1 108 ? 35.676 6.724 9.413 1.00 84.56 108 TRP A C 1
ATOM 882 O O . TRP A 1 108 ? 34.670 6.895 10.099 1.00 84.56 108 TRP A O 1
ATOM 892 N N . ASN A 1 109 ? 36.478 7.744 9.086 1.00 89.00 109 ASN A N 1
ATOM 893 C CA . ASN A 1 109 ? 36.181 9.126 9.467 1.00 89.00 109 ASN A CA 1
ATOM 894 C C . ASN A 1 109 ? 34.868 9.617 8.828 1.00 89.00 109 ASN A C 1
ATOM 896 O O . ASN A 1 109 ? 34.065 10.267 9.496 1.00 89.00 109 ASN A O 1
ATOM 900 N N . GLU A 1 110 ? 34.609 9.265 7.568 1.00 88.75 110 GLU A N 1
ATOM 901 C CA . GLU A 1 110 ? 33.358 9.583 6.873 1.00 88.75 110 GLU A CA 1
ATOM 902 C C . GLU A 1 110 ? 32.137 8.911 7.527 1.00 88.75 110 GLU A C 1
ATOM 904 O O . GLU A 1 110 ? 31.141 9.585 7.798 1.00 88.75 110 GLU A O 1
ATOM 909 N N . ALA A 1 111 ? 32.236 7.630 7.895 1.00 88.62 111 ALA A N 1
ATOM 910 C CA . ALA A 1 111 ? 31.187 6.918 8.628 1.00 88.62 111 ALA A CA 1
ATOM 911 C C . ALA A 1 111 ? 30.918 7.542 10.012 1.00 88.62 111 ALA A C 1
ATOM 913 O O . ALA A 1 111 ? 29.768 7.789 10.379 1.00 88.62 111 ALA A O 1
ATOM 914 N N . VAL A 1 112 ? 31.968 7.907 10.757 1.00 91.25 112 VAL A N 1
ATOM 915 C CA . VAL A 1 112 ? 31.838 8.603 12.051 1.00 91.25 112 VAL A CA 1
ATOM 916 C C . VAL A 1 112 ? 31.197 9.989 11.890 1.00 91.25 112 VAL A C 1
ATOM 918 O O . VAL A 1 112 ? 30.449 10.442 12.763 1.00 91.25 112 VAL A O 1
ATOM 921 N N . GLN A 1 113 ? 31.462 10.693 10.788 1.00 89.75 113 GLN A N 1
ATOM 922 C CA . GLN A 1 113 ? 30.798 11.963 10.486 1.00 89.75 113 GLN A CA 1
ATOM 923 C C . GLN A 1 113 ? 29.319 11.775 10.136 1.00 89.75 113 GLN A C 1
ATOM 925 O O . GLN A 1 113 ? 28.497 12.579 10.585 1.00 89.75 113 GLN A O 1
ATOM 930 N N . ALA A 1 114 ? 28.968 10.725 9.390 1.00 90.25 114 ALA A N 1
ATOM 931 C CA . ALA A 1 114 ? 27.580 10.369 9.112 1.00 90.25 114 ALA A CA 1
ATOM 932 C C . ALA A 1 114 ? 26.818 10.042 10.411 1.00 90.25 114 ALA A C 1
ATOM 934 O O . ALA A 1 114 ? 25.753 10.612 10.649 1.00 90.25 114 ALA A O 1
ATOM 935 N N . ASP A 1 115 ? 27.412 9.261 11.321 1.00 92.06 115 ASP A N 1
ATOM 936 C CA . ASP A 1 115 ? 26.842 8.960 12.643 1.00 92.06 115 ASP A CA 1
ATOM 937 C C . ASP A 1 115 ? 26.561 10.230 13.462 1.00 92.06 115 ASP A C 1
ATOM 939 O O . ASP A 1 115 ? 25.496 10.379 14.070 1.00 92.06 115 ASP A O 1
ATOM 943 N N . LYS A 1 116 ? 27.514 11.173 13.491 1.00 94.19 116 LYS A N 1
ATOM 944 C CA . LYS A 1 116 ? 27.348 12.452 14.201 1.00 94.19 116 LYS A CA 1
ATOM 945 C C . LYS A 1 116 ? 26.213 13.282 13.601 1.00 94.19 116 LYS A C 1
ATOM 947 O O . LYS A 1 116 ? 25.414 13.832 14.358 1.00 94.19 116 LYS A O 1
ATOM 952 N N . LYS A 1 117 ? 26.113 13.344 12.269 1.00 93.88 117 LYS A N 1
ATOM 953 C CA . LYS A 1 117 ? 25.043 14.071 11.566 1.00 93.88 117 LYS A CA 1
ATOM 954 C C . LYS A 1 117 ? 23.670 13.460 11.838 1.00 93.88 117 LYS A C 1
ATOM 956 O O . LYS A 1 117 ? 22.747 14.197 12.173 1.00 93.88 117 LYS A O 1
ATOM 961 N N . VAL A 1 118 ? 23.536 12.134 11.785 1.00 94.69 118 VAL A N 1
ATOM 962 C CA . VAL A 1 118 ? 22.267 11.447 12.083 1.00 94.69 118 VAL A CA 1
ATOM 963 C C . VAL A 1 118 ? 21.834 11.692 13.529 1.00 94.69 118 VAL A C 1
ATOM 965 O O . VAL A 1 118 ? 20.665 11.993 13.770 1.00 94.69 118 VAL A O 1
ATOM 968 N N . LYS A 1 119 ? 22.764 11.661 14.493 1.00 95.38 119 LYS A N 1
ATOM 969 C CA . LYS A 1 119 ? 22.466 11.998 15.896 1.00 95.38 119 LYS A CA 1
ATOM 970 C C . LYS A 1 119 ? 21.980 13.440 16.058 1.00 95.38 119 LYS A C 1
ATOM 972 O O . LYS A 1 119 ? 20.976 13.664 16.727 1.00 95.38 119 LYS A O 1
ATOM 977 N N . GLN A 1 120 ? 22.647 14.404 15.421 1.00 95.19 120 GLN A N 1
ATOM 978 C CA . GLN A 1 120 ? 22.237 15.813 15.457 1.00 95.19 120 GLN A CA 1
ATOM 979 C C . GLN A 1 120 ? 20.850 16.024 14.840 1.00 95.19 120 GLN A C 1
ATOM 981 O O . GLN A 1 120 ? 20.018 16.720 15.417 1.00 95.19 120 GLN A O 1
ATOM 986 N N . LEU A 1 121 ? 20.572 15.395 13.697 1.00 93.81 121 LEU A N 1
ATOM 987 C CA . LEU A 1 121 ? 19.273 15.493 13.030 1.00 93.81 121 LEU A CA 1
ATOM 988 C C . LEU A 1 121 ? 18.157 14.809 13.818 1.00 93.81 121 LEU A C 1
ATOM 990 O O . LEU A 1 121 ? 17.040 15.317 13.835 1.00 93.81 121 LEU A O 1
ATOM 994 N N . SER A 1 122 ? 18.452 13.701 14.504 1.00 94.75 122 SER A N 1
ATOM 995 C CA . SER A 1 122 ? 17.499 13.056 15.411 1.00 94.75 122 SER A CA 1
ATOM 996 C C . SER A 1 122 ? 17.138 13.979 16.573 1.00 94.75 122 SER A C 1
ATOM 998 O O . SER A 1 122 ? 15.961 14.192 16.831 1.00 94.75 122 SER A O 1
ATOM 1000 N N . GLN A 1 123 ? 18.132 14.598 17.219 1.00 96.00 123 GLN A N 1
ATOM 1001 C CA . GLN A 1 123 ? 17.893 15.541 18.318 1.00 96.00 123 GLN A CA 1
ATOM 1002 C C . GLN A 1 123 ? 17.074 16.757 17.869 1.00 96.00 123 GLN A C 1
ATOM 1004 O O . GLN A 1 123 ? 16.147 17.169 18.561 1.00 96.00 123 GLN A O 1
ATOM 1009 N N . GLN A 1 124 ? 17.378 17.312 16.692 1.00 94.12 124 GLN A N 1
ATOM 1010 C CA . GLN A 1 124 ? 16.596 18.408 16.113 1.00 94.12 124 GLN A CA 1
ATOM 1011 C C . GLN A 1 124 ? 15.161 17.982 15.794 1.00 94.12 124 GLN A C 1
ATOM 1013 O O . GLN A 1 124 ? 14.230 18.759 15.993 1.00 94.12 124 GLN A O 1
ATOM 1018 N N . LEU A 1 125 ? 14.962 16.754 15.312 1.00 94.81 125 LEU A N 1
ATOM 1019 C CA . LEU A 1 125 ? 13.632 16.222 15.048 1.00 94.81 125 LEU A CA 1
ATOM 1020 C C . LEU A 1 125 ? 12.816 16.085 16.339 1.00 94.81 125 LEU A C 1
ATOM 1022 O O . LEU A 1 125 ? 11.638 16.436 16.341 1.00 94.81 125 LEU A O 1
ATOM 1026 N N . ASP A 1 126 ? 13.428 15.612 17.420 1.00 94.38 126 ASP A N 1
ATOM 1027 C CA . ASP A 1 126 ? 12.750 15.445 18.707 1.00 94.38 126 ASP A CA 1
ATOM 1028 C C . ASP A 1 126 ? 12.376 16.798 19.329 1.00 94.38 126 ASP A C 1
ATOM 1030 O O . ASP A 1 126 ? 11.259 16.957 19.818 1.00 94.38 126 ASP A O 1
ATOM 1034 N N . GLN A 1 127 ? 13.249 17.807 19.218 1.00 96.06 127 GLN A N 1
ATOM 1035 C CA . GLN A 1 127 ? 12.944 19.185 19.629 1.00 96.06 127 GLN A CA 1
ATOM 1036 C C . GLN A 1 127 ? 11.765 19.766 18.838 1.00 96.06 127 GLN A C 1
ATOM 1038 O O . GLN A 1 127 ? 10.808 20.259 19.430 1.00 96.06 127 GLN A O 1
ATOM 1043 N N . LEU A 1 128 ? 11.782 19.641 17.506 1.00 94.19 128 LEU A N 1
ATOM 1044 C CA . LEU A 1 128 ? 10.690 20.134 16.660 1.00 94.19 128 LEU A CA 1
ATOM 1045 C C . LEU A 1 128 ? 9.364 19.419 16.951 1.00 94.19 128 LEU A C 1
ATOM 1047 O O . LEU A 1 128 ? 8.313 20.053 16.923 1.00 94.19 128 LEU A O 1
ATOM 1051 N N . LYS A 1 129 ? 9.399 18.111 17.236 1.00 93.06 129 LYS A N 1
ATOM 1052 C CA . LYS A 1 129 ? 8.211 17.345 17.641 1.00 93.06 129 LYS A CA 1
ATOM 1053 C C . LYS A 1 129 ? 7.665 17.806 18.991 1.00 93.06 129 LYS A C 1
ATOM 1055 O O . LYS A 1 129 ? 6.455 17.946 19.121 1.00 93.06 129 LYS A O 1
ATOM 1060 N N . ALA A 1 130 ? 8.529 18.063 19.972 1.00 95.00 130 ALA A N 1
ATOM 1061 C CA . ALA A 1 130 ? 8.103 18.579 21.270 1.00 95.00 130 ALA A CA 1
ATOM 1062 C C . ALA A 1 130 ? 7.407 19.946 21.131 1.00 95.00 130 ALA A C 1
ATOM 1064 O O . ALA A 1 130 ? 6.311 20.132 21.657 1.00 95.00 130 ALA A O 1
ATOM 1065 N N . GLU A 1 131 ? 7.986 20.858 20.341 1.00 94.00 131 GLU A N 1
ATOM 1066 C CA . GLU A 1 131 ? 7.384 22.162 20.024 1.00 94.00 131 GLU A CA 1
ATOM 1067 C C . GLU A 1 131 ? 6.029 22.022 19.297 1.00 94.00 131 GLU A C 1
ATOM 1069 O O . GLU A 1 131 ? 5.122 22.838 19.476 1.00 94.00 131 GLU A O 1
ATOM 1074 N N . GLU A 1 132 ? 5.863 20.988 18.467 1.00 93.19 132 GLU A N 1
ATOM 1075 C CA . GLU A 1 132 ? 4.628 20.750 17.717 1.00 93.19 132 GLU A CA 1
ATOM 1076 C C . GLU A 1 132 ? 3.507 20.223 18.596 1.00 93.19 132 GLU A C 1
ATOM 1078 O O . GLU A 1 132 ? 2.386 20.727 18.494 1.00 93.19 132 GLU A O 1
ATOM 1083 N N . ILE A 1 133 ? 3.822 19.297 19.501 1.00 92.50 133 ILE A N 1
ATOM 1084 C CA . ILE A 1 133 ? 2.891 18.803 20.516 1.00 92.50 133 ILE A CA 1
ATOM 1085 C C . ILE A 1 133 ? 2.454 19.952 21.430 1.00 92.50 133 ILE A C 1
ATOM 1087 O O . ILE A 1 133 ? 1.262 20.094 21.694 1.00 92.50 133 ILE A O 1
ATOM 1091 N N . GLU A 1 134 ? 3.372 20.822 21.859 1.00 93.38 134 GLU A N 1
ATOM 1092 C CA . GLU A 1 134 ? 3.027 21.981 22.690 1.00 93.38 134 GLU A CA 1
ATOM 1093 C C . GLU A 1 134 ? 2.092 22.957 21.954 1.00 93.38 134 GLU A C 1
ATOM 1095 O O . GLU A 1 134 ? 1.091 23.414 22.513 1.00 93.38 134 GLU A O 1
ATOM 1100 N N . ALA A 1 135 ? 2.366 23.244 20.676 1.00 90.75 135 ALA A N 1
ATOM 1101 C CA . ALA A 1 135 ? 1.498 24.088 19.860 1.00 90.75 135 ALA A CA 1
ATOM 1102 C C . ALA A 1 135 ? 0.110 23.456 19.643 1.00 90.75 135 ALA A C 1
ATOM 1104 O O . ALA A 1 135 ? -0.898 24.158 19.738 1.00 90.75 135 ALA A O 1
ATOM 1105 N N . GLN A 1 136 ? 0.038 22.142 19.391 1.00 92.81 136 GLN A N 1
ATOM 1106 C CA . GLN A 1 136 ? -1.231 21.412 19.292 1.00 92.81 136 GLN A CA 1
ATOM 1107 C C . GLN A 1 136 ? -2.013 21.462 20.605 1.00 92.81 136 GLN A C 1
ATOM 1109 O O . GLN A 1 136 ? -3.211 21.739 20.594 1.00 92.81 136 GLN A O 1
ATOM 1114 N N . TYR A 1 137 ? -1.339 21.235 21.732 1.00 91.75 137 TYR A N 1
ATOM 1115 C CA . TYR A 1 137 ? -1.953 21.255 23.053 1.00 91.75 137 TYR A CA 1
ATOM 1116 C C . TYR A 1 137 ? -2.573 22.623 23.353 1.00 91.75 137 TYR A C 1
ATOM 1118 O O . TYR A 1 137 ? -3.741 22.699 23.723 1.00 91.75 137 TYR A O 1
ATOM 1126 N N . ARG A 1 138 ? -1.858 23.718 23.070 1.00 89.75 138 ARG A N 1
ATOM 1127 C CA . ARG A 1 138 ? -2.384 25.087 23.218 1.00 89.75 138 ARG A CA 1
ATOM 1128 C C . ARG A 1 138 ? -3.582 25.376 22.303 1.00 89.75 138 ARG A C 1
ATOM 1130 O O . ARG A 1 138 ? -4.531 26.033 22.727 1.00 89.75 138 ARG A O 1
ATOM 1137 N N . ILE A 1 139 ? -3.573 24.872 21.065 1.00 90.69 139 ILE A N 1
ATOM 113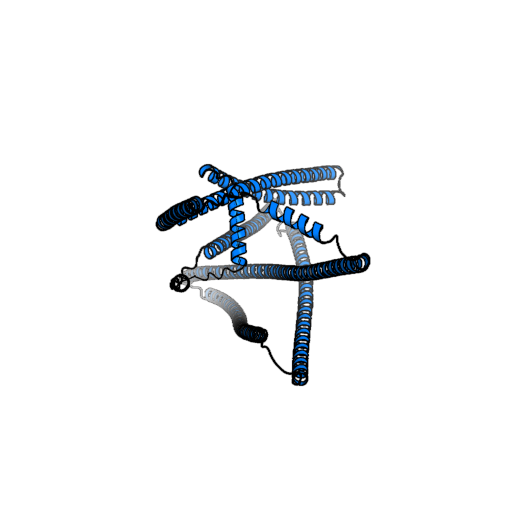8 C CA . ILE A 1 139 ? -4.719 24.973 20.142 1.00 90.69 139 ILE A CA 1
ATOM 1139 C C . ILE A 1 139 ? -5.933 24.237 20.719 1.00 90.69 139 ILE A C 1
ATOM 1141 O O . ILE A 1 139 ? -7.032 24.793 20.721 1.00 90.69 139 ILE A O 1
ATOM 1145 N N . LEU A 1 140 ? -5.736 23.015 21.220 1.00 90.50 140 LEU A N 1
ATOM 1146 C CA . LEU A 1 140 ? -6.795 22.187 21.797 1.00 90.50 140 LEU A CA 1
ATOM 1147 C C . LEU A 1 140 ? -7.379 22.815 23.065 1.00 90.50 140 LEU A C 1
ATOM 1149 O O . LEU A 1 140 ? -8.600 22.928 23.173 1.00 90.50 140 LEU A O 1
ATOM 1153 N N . GLN A 1 141 ? -6.527 23.308 23.966 1.00 90.81 141 GLN A N 1
ATOM 1154 C CA . GLN A 1 141 ? -6.934 24.042 25.167 1.00 90.81 141 GLN A CA 1
ATOM 1155 C C . GLN A 1 141 ? -7.826 25.239 24.828 1.00 90.81 141 GLN A C 1
ATOM 1157 O O . GLN A 1 141 ? -8.905 25.386 25.398 1.00 90.81 141 GLN A O 1
ATOM 1162 N N . HIS A 1 142 ? -7.432 26.049 23.844 1.00 90.06 142 HIS A N 1
ATOM 1163 C CA . HIS A 1 142 ? -8.253 27.165 23.378 1.00 90.06 142 HIS A CA 1
ATOM 1164 C C . HIS A 1 142 ? -9.596 26.703 22.800 1.00 90.06 142 HIS A C 1
ATOM 1166 O O . HIS A 1 142 ? -10.632 27.284 23.120 1.00 90.06 142 HIS A O 1
ATOM 1172 N N . THR A 1 143 ? -9.617 25.644 21.981 1.00 87.94 143 THR A N 1
ATOM 1173 C CA . THR A 1 143 ? -10.879 25.125 21.425 1.00 87.94 143 THR A CA 1
ATOM 1174 C C . THR A 1 143 ? -11.809 24.577 22.504 1.00 87.94 143 THR A C 1
ATOM 1176 O O . THR A 1 143 ? -13.001 24.874 22.476 1.00 87.94 143 THR A O 1
ATOM 1179 N N . ALA A 1 144 ? -11.277 23.851 23.488 1.00 88.50 144 ALA A N 1
ATOM 1180 C CA . ALA A 1 144 ? -12.039 23.340 24.620 1.00 88.50 144 ALA A CA 1
ATOM 1181 C C . ALA A 1 144 ? -12.572 24.485 25.502 1.00 88.50 144 ALA A C 1
ATOM 1183 O O . ALA A 1 144 ? -13.752 24.489 25.852 1.00 88.50 144 ALA A O 1
ATOM 1184 N N . GLY A 1 145 ? -11.752 25.509 25.770 1.00 87.06 145 GLY A N 1
ATOM 1185 C CA . GLY A 1 145 ? -12.160 26.709 26.505 1.00 87.06 145 GLY A CA 1
ATOM 1186 C C . GLY A 1 145 ? -13.266 27.503 25.796 1.00 87.06 145 GLY A C 1
ATOM 1187 O O . GLY A 1 145 ? -14.246 27.901 26.428 1.00 87.06 145 GLY A O 1
ATOM 1188 N N . ILE A 1 146 ? -13.180 27.677 24.468 1.00 87.56 14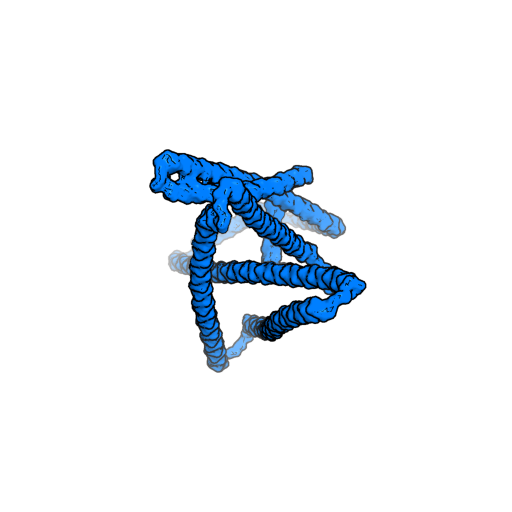6 ILE A N 1
ATOM 1189 C CA . ILE A 1 146 ? -14.248 28.309 23.671 1.00 87.56 146 ILE A CA 1
ATOM 1190 C C . ILE A 1 146 ? -15.537 27.491 23.718 1.00 87.56 146 ILE A C 1
ATOM 1192 O O . ILE A 1 146 ? -16.611 28.073 23.876 1.00 87.56 146 ILE A O 1
ATOM 1196 N N . LEU A 1 147 ? -15.455 26.167 23.568 1.00 85.81 147 LEU A N 1
ATOM 1197 C CA . LEU A 1 147 ? -16.629 25.293 23.598 1.00 85.81 147 LEU A CA 1
ATOM 1198 C C . LEU A 1 147 ? -17.319 25.337 24.966 1.00 85.81 147 LEU A C 1
ATOM 1200 O O . LEU A 1 147 ? -18.535 25.507 25.016 1.00 85.81 147 LEU A O 1
ATOM 1204 N N . CYS A 1 148 ? -16.557 25.295 26.062 1.00 85.62 148 CYS A N 1
ATOM 1205 C CA . CYS A 1 148 ? -17.080 25.469 27.419 1.00 85.62 148 CYS A CA 1
ATOM 1206 C C . CYS A 1 148 ? -17.772 26.834 27.584 1.00 85.62 148 CYS A C 1
ATOM 1208 O O . CYS A 1 148 ? -18.903 26.916 28.066 1.00 85.62 148 CYS A O 1
ATOM 1210 N N . LEU A 1 149 ? -17.157 27.915 27.094 1.00 83.75 149 LEU A N 1
ATOM 1211 C CA . LEU A 1 149 ? -17.746 29.256 27.144 1.00 83.75 149 LEU A CA 1
ATOM 1212 C C . LEU A 1 149 ? -19.002 29.382 26.258 1.00 83.75 149 LEU A C 1
ATOM 1214 O O . LEU A 1 149 ? -19.939 30.107 26.603 1.00 83.75 149 LEU A O 1
ATOM 1218 N N . GLY A 1 150 ? -19.046 28.668 25.132 1.00 81.62 150 GLY A N 1
ATOM 1219 C CA . GLY A 1 150 ? -20.213 28.546 24.259 1.00 81.62 150 GLY A CA 1
ATOM 1220 C C . GLY A 1 150 ? -21.372 27.810 24.931 1.00 81.62 150 GLY A C 1
ATOM 1221 O O . GLY A 1 150 ? -22.493 28.319 24.927 1.00 81.62 150 GLY A O 1
ATOM 1222 N N . LEU A 1 151 ? -21.093 26.673 25.572 1.00 81.94 151 LEU A N 1
ATOM 1223 C CA . LEU A 1 151 ? -22.064 25.896 26.347 1.00 81.94 151 LEU A CA 1
ATOM 1224 C C . LEU A 1 151 ? -22.628 26.709 27.515 1.00 81.94 151 LEU A C 1
ATOM 1226 O O . LEU A 1 151 ? -23.841 26.826 27.639 1.00 81.94 151 LEU A O 1
ATOM 1230 N N . GLN A 1 152 ? -21.783 27.401 28.282 1.00 79.94 152 GLN A N 1
ATOM 1231 C CA . GLN A 1 152 ? -22.243 28.286 29.360 1.00 79.94 152 GLN A CA 1
ATOM 1232 C C . GLN A 1 152 ? -23.120 29.440 28.851 1.00 79.94 152 GLN A C 1
ATOM 1234 O O . GLN A 1 152 ? -24.054 29.868 29.530 1.00 79.94 152 GLN A O 1
ATOM 1239 N N . LYS A 1 153 ? -22.836 29.987 27.661 1.00 80.75 153 LYS A N 1
ATOM 1240 C CA . LYS A 1 153 ? -23.688 31.013 27.035 1.00 80.75 153 LYS A CA 1
ATOM 1241 C C . LYS A 1 153 ? -25.030 30.440 26.584 1.00 80.75 153 LYS A C 1
ATOM 1243 O O . LYS A 1 153 ? -26.040 31.129 26.711 1.00 80.75 153 LYS A O 1
ATOM 1248 N N . LEU A 1 154 ? -25.048 29.209 26.077 1.00 76.50 154 LEU A N 1
ATOM 1249 C CA . LEU A 1 154 ? -26.268 28.492 25.708 1.00 76.50 154 LEU A CA 1
ATOM 1250 C C . LEU A 1 154 ? -27.112 28.174 26.945 1.00 76.50 154 LEU A C 1
ATOM 1252 O O . LEU A 1 154 ? -28.285 28.522 26.948 1.00 76.50 154 LEU A O 1
ATOM 1256 N N . GLU A 1 155 ? -26.516 27.660 28.020 1.00 75.62 155 GLU A N 1
ATOM 1257 C CA . GLU A 1 155 ? -27.187 27.408 29.305 1.00 75.62 155 GLU A CA 1
ATOM 1258 C C . GLU A 1 155 ? -27.749 28.687 29.941 1.00 75.62 155 GLU A C 1
ATOM 1260 O O . GLU A 1 155 ? -28.856 28.710 30.484 1.00 75.62 155 GLU A O 1
ATOM 1265 N N . LYS A 1 156 ? -27.025 29.808 29.840 1.00 74.44 156 LYS A N 1
ATOM 1266 C CA . LYS A 1 156 ? -27.529 31.121 30.277 1.00 74.44 156 LYS A CA 1
ATOM 1267 C C . LYS A 1 156 ? -28.687 31.617 29.411 1.00 74.44 156 LYS A C 1
ATOM 1269 O O . LYS A 1 156 ? -29.572 32.311 29.906 1.00 74.44 156 LYS A O 1
ATOM 1274 N N . LYS A 1 157 ? -28.709 31.267 28.123 1.00 67.25 157 LYS A N 1
ATOM 1275 C CA . LYS A 1 157 ? -29.782 31.635 27.189 1.00 67.25 157 LYS A CA 1
ATOM 1276 C C . LYS A 1 157 ? -31.019 30.744 27.342 1.00 67.25 157 LYS A C 1
ATOM 1278 O O . LYS A 1 157 ? -32.137 31.230 27.216 1.00 67.25 157 LYS A O 1
ATOM 1283 N N . THR A 1 158 ? -30.835 29.467 27.662 1.00 58.16 158 THR A N 1
ATOM 1284 C CA . THR A 1 158 ? -31.927 28.536 27.979 1.00 58.16 158 THR A CA 1
ATOM 1285 C C . THR A 1 158 ? -32.532 28.841 29.349 1.00 58.16 158 THR A C 1
ATOM 1287 O O . THR A 1 158 ? -33.748 28.788 29.490 1.00 58.16 158 THR A O 1
ATOM 1290 N N . SER A 1 159 ? -31.729 29.265 30.332 1.00 52.53 159 SER A N 1
ATOM 1291 C CA . SER A 1 159 ? -32.234 29.700 31.646 1.00 52.53 159 SER A CA 1
ATOM 1292 C C . SER A 1 159 ? -32.923 31.073 31.624 1.00 52.53 159 SER A C 1
ATOM 1294 O O . SER A 1 159 ? -33.846 31.303 32.402 1.00 52.53 159 SER A O 1
ATOM 1296 N N . SER A 1 160 ? -32.581 31.966 30.688 1.00 49.41 160 SER A N 1
ATOM 1297 C CA . SER A 1 160 ? -33.293 33.247 30.507 1.00 49.41 160 SER A CA 1
ATOM 1298 C C . SER A 1 160 ? -34.634 33.129 29.760 1.00 49.41 160 SER A C 1
ATOM 1300 O O . SER A 1 160 ? -35.426 34.067 29.796 1.00 49.41 160 SER A O 1
ATOM 1302 N N . GLY A 1 161 ? -34.947 31.973 29.161 1.00 46.03 161 GLY A N 1
ATOM 1303 C CA . GLY A 1 161 ? -36.266 31.674 28.581 1.00 46.03 161 GLY A CA 1
ATOM 1304 C C . GLY A 1 161 ? -37.337 31.225 29.591 1.00 46.03 161 GLY A C 1
ATOM 1305 O O . GLY A 1 161 ? -38.509 31.167 29.234 1.00 46.03 161 GLY A O 1
ATOM 1306 N N . VAL A 1 162 ? -36.964 30.937 30.845 1.00 48.22 162 VAL A N 1
ATOM 1307 C CA . VAL A 1 162 ? -37.845 30.342 31.881 1.00 48.22 162 VAL A CA 1
ATOM 1308 C C . VAL A 1 162 ? -38.311 31.372 32.935 1.00 48.22 162 VAL A C 1
ATOM 1310 O O . VAL A 1 162 ? -39.100 31.080 33.828 1.00 48.22 162 VAL A O 1
ATOM 1313 N N . HIS A 1 163 ? -37.910 32.639 32.805 1.00 46.91 163 HIS A N 1
ATOM 1314 C CA . HIS A 1 163 ? -38.055 33.664 33.852 1.00 46.91 163 HIS A CA 1
ATOM 1315 C C . HIS A 1 163 ? -39.486 34.184 34.143 1.00 46.91 163 HIS A C 1
ATOM 1317 O O . HIS A 1 163 ? -39.639 35.127 34.916 1.00 46.91 163 HIS A O 1
ATOM 1323 N N . THR A 1 164 ? -40.544 33.603 33.563 1.00 47.78 164 THR A N 1
ATOM 1324 C CA . THR A 1 164 ? -41.940 33.992 33.877 1.00 47.78 164 THR A CA 1
ATOM 1325 C C . THR A 1 164 ? -42.613 33.108 34.929 1.00 47.78 164 THR A C 1
ATOM 1327 O O . THR A 1 164 ? -43.549 33.574 35.584 1.00 47.78 164 THR A O 1
ATOM 1330 N N . ASP A 1 165 ? -42.102 31.898 35.174 1.00 49.78 165 ASP A N 1
ATOM 1331 C CA . ASP A 1 165 ? -42.675 30.983 36.170 1.00 49.78 165 ASP A CA 1
ATOM 1332 C C . ASP A 1 165 ? -41.956 31.037 37.531 1.00 49.78 165 ASP A C 1
ATOM 1334 O O . ASP A 1 165 ? -42.605 30.853 38.563 1.00 49.78 165 ASP A O 1
ATOM 1338 N N . ASP A 1 166 ? -40.678 31.434 37.572 1.00 52.03 166 ASP A N 1
ATOM 1339 C CA . ASP A 1 166 ? -39.927 31.568 38.834 1.00 52.03 166 ASP A CA 1
ATOM 1340 C C . ASP A 1 166 ? -40.366 32.760 39.704 1.00 52.03 166 ASP A C 1
ATOM 1342 O O . ASP A 1 166 ? -40.288 32.714 40.933 1.00 52.03 166 ASP A O 1
ATOM 1346 N N . ILE A 1 167 ? -40.922 33.816 39.101 1.00 55.59 167 ILE A N 1
ATOM 1347 C CA . ILE A 1 167 ? -41.453 34.963 39.859 1.00 55.59 167 ILE A CA 1
ATOM 1348 C C . ILE A 1 167 ? -42.731 34.561 40.616 1.00 55.59 167 ILE A C 1
ATOM 1350 O O . ILE A 1 167 ? -42.964 35.013 41.738 1.00 55.59 167 ILE A O 1
ATOM 1354 N N . LYS A 1 168 ? -43.545 33.661 40.047 1.00 56.41 168 LYS A N 1
ATOM 1355 C CA . LYS A 1 168 ? -44.772 33.171 40.691 1.00 56.41 168 LYS A CA 1
ATOM 1356 C C . LYS A 1 168 ? -44.474 32.162 41.797 1.00 56.41 168 LYS A C 1
ATOM 1358 O O . LYS A 1 168 ? -45.164 32.175 42.815 1.00 56.41 168 LYS A O 1
ATOM 1363 N N . THR A 1 169 ? -43.460 31.312 41.638 1.00 59.00 169 THR A N 1
ATOM 1364 C CA . THR A 1 169 ? -43.052 30.361 42.684 1.00 59.00 169 THR A CA 1
ATOM 1365 C C . THR A 1 169 ? -42.374 31.074 43.854 1.00 59.00 169 THR A C 1
ATOM 1367 O O . THR A 1 169 ? -42.717 30.777 44.996 1.00 59.00 169 THR A O 1
ATOM 1370 N N . GLN A 1 170 ? -41.533 32.090 43.621 1.00 54.56 170 GLN A N 1
ATOM 1371 C CA . GLN A 1 170 ? -40.955 32.900 44.706 1.00 54.56 170 GLN A CA 1
ATOM 1372 C C . GLN A 1 170 ? -41.993 33.748 45.451 1.00 54.56 170 GLN A C 1
ATOM 1374 O O . GLN A 1 170 ? -41.932 33.819 46.678 1.00 54.56 170 GLN A O 1
ATOM 1379 N N . GLN A 1 171 ? -42.990 34.317 44.764 1.00 56.91 171 GLN A N 1
ATOM 1380 C CA . GLN A 1 171 ? -44.105 35.007 45.430 1.00 56.91 171 GLN A CA 1
ATOM 1381 C C . GLN A 1 171 ? -44.956 34.051 46.274 1.00 56.91 171 GLN A C 1
ATOM 1383 O O . GLN A 1 171 ? -45.379 34.409 47.371 1.00 56.91 171 GLN A O 1
ATOM 1388 N N . LYS A 1 172 ? -45.158 32.814 45.808 1.00 60.94 172 LYS A N 1
ATOM 1389 C CA . LYS A 1 172 ? -45.912 31.793 46.545 1.00 60.94 172 LYS A CA 1
ATOM 1390 C C . LYS A 1 172 ? -45.134 31.253 47.746 1.00 60.94 172 LYS A C 1
ATOM 1392 O O . LYS A 1 172 ? -45.730 30.993 48.783 1.00 60.94 172 LYS A O 1
ATOM 1397 N N . ILE A 1 173 ? -43.809 31.155 47.642 1.00 62.31 173 ILE A N 1
ATOM 1398 C CA . ILE A 1 173 ? -42.927 30.795 48.761 1.00 62.31 173 ILE A CA 1
ATOM 1399 C C . ILE A 1 173 ? -42.875 31.923 49.799 1.00 62.31 173 ILE A C 1
ATOM 1401 O O . ILE A 1 173 ? -42.973 31.637 50.986 1.00 62.31 173 ILE A O 1
ATOM 1405 N N . GLN A 1 174 ? -42.809 33.193 49.386 1.00 62.81 174 GLN A N 1
ATOM 1406 C CA . GLN A 1 174 ? -42.867 34.331 50.316 1.00 62.81 174 GLN A CA 1
ATOM 1407 C C . GLN A 1 174 ? -44.236 34.464 51.000 1.00 62.81 174 GLN A C 1
ATOM 1409 O O . GLN A 1 174 ? -44.291 34.744 52.196 1.00 62.81 174 GLN A O 1
ATOM 1414 N N . GLN A 1 175 ? -45.337 34.197 50.286 1.00 65.31 175 GLN A N 1
ATOM 1415 C CA . GLN A 1 175 ? -46.674 34.130 50.888 1.00 65.31 175 GLN A CA 1
ATOM 1416 C C . GLN A 1 175 ? -46.767 32.999 51.916 1.00 65.31 175 GLN A C 1
ATOM 1418 O O . GLN A 1 175 ? -47.138 33.260 53.057 1.00 65.31 175 GLN A O 1
ATOM 1423 N N . LEU A 1 176 ? -46.316 31.788 51.573 1.00 65.62 176 LEU A N 1
ATOM 1424 C CA . LEU A 1 176 ? -46.289 30.653 52.502 1.00 65.62 176 LEU A CA 1
ATOM 1425 C C . LEU A 1 176 ? -45.367 30.891 53.708 1.00 65.62 176 LEU A C 1
ATOM 1427 O O . LEU A 1 176 ? -45.672 30.434 54.805 1.00 65.62 176 LEU A O 1
ATOM 1431 N N . GLN A 1 177 ? -44.268 31.630 53.543 1.00 63.66 177 GLN A N 1
ATOM 1432 C CA . GLN A 1 177 ? -43.391 32.027 54.649 1.00 63.66 177 GLN A CA 1
ATOM 1433 C C . GLN A 1 177 ? -44.065 33.049 55.574 1.00 63.66 177 GLN A C 1
ATOM 1435 O O . GLN A 1 177 ? -44.000 32.891 56.790 1.00 63.66 177 GLN A O 1
ATOM 1440 N N . SER A 1 178 ? -44.789 34.032 55.028 1.00 69.00 178 SER A N 1
ATOM 1441 C CA . SER A 1 178 ? -45.567 34.984 55.835 1.00 69.00 178 SER A CA 1
ATOM 1442 C C . SER A 1 178 ? -46.763 34.328 56.547 1.00 69.00 178 SER A C 1
ATOM 1444 O O . SER A 1 178 ? -47.091 34.673 57.685 1.00 69.00 178 SER A O 1
ATOM 1446 N N . GLU A 1 179 ? -47.380 33.319 55.929 1.00 68.06 179 GLU A N 1
ATOM 1447 C CA . GLU A 1 179 ? -48.433 32.497 56.537 1.00 68.06 179 GLU A CA 1
ATOM 1448 C C . GLU A 1 179 ? -47.867 31.605 57.654 1.00 68.06 179 GLU A C 1
ATOM 1450 O O . GLU A 1 179 ? -48.444 31.510 58.734 1.00 68.06 179 GLU A O 1
ATOM 1455 N N . LEU A 1 180 ? -46.677 31.028 57.468 1.00 63.84 180 LEU A N 1
ATOM 1456 C CA . LEU A 1 180 ? -45.972 30.290 58.520 1.00 63.84 180 LEU A CA 1
ATOM 1457 C C . LEU A 1 180 ? -45.567 31.187 59.693 1.00 63.84 180 LEU A C 1
ATOM 1459 O O . LEU A 1 180 ? -45.687 30.767 60.843 1.00 63.84 180 LEU A O 1
ATOM 1463 N N . GLU A 1 181 ? -45.122 32.417 59.445 1.00 71.44 181 GLU A N 1
ATOM 1464 C CA . GLU A 1 181 ? -44.774 33.368 60.505 1.00 71.44 181 GLU A CA 1
ATOM 1465 C C . GLU A 1 181 ? -46.004 33.842 61.284 1.00 71.44 181 GLU A C 1
ATOM 1467 O O . GLU A 1 181 ? -45.956 33.911 62.514 1.00 71.44 181 GLU A O 1
ATOM 1472 N N . THR A 1 182 ? -47.131 34.084 60.610 1.00 69.62 182 THR A N 1
ATOM 1473 C CA . THR A 1 182 ? -48.399 34.435 61.271 1.00 69.62 182 THR A CA 1
ATOM 1474 C C . THR A 1 182 ? -48.970 33.267 62.074 1.00 69.62 182 THR A C 1
ATOM 1476 O O . THR A 1 182 ? -49.391 33.473 63.212 1.00 69.62 182 THR A O 1
ATOM 1479 N N . ILE A 1 183 ? -48.881 32.030 61.572 1.00 68.00 183 ILE A N 1
ATOM 1480 C CA . ILE A 1 183 ? -49.237 30.814 62.323 1.00 68.00 183 ILE A CA 1
ATOM 1481 C C . ILE A 1 183 ? -48.291 30.614 63.516 1.00 68.00 183 ILE A C 1
ATOM 1483 O O . ILE A 1 183 ? -48.742 30.330 64.623 1.00 68.00 183 ILE A O 1
ATOM 1487 N N . THR A 1 184 ? -46.986 30.831 63.349 1.00 73.44 184 THR A N 1
ATOM 1488 C CA . THR A 1 184 ? -46.000 30.708 64.437 1.00 73.44 184 THR A CA 1
ATOM 1489 C C . THR A 1 184 ? -46.210 31.777 65.511 1.00 73.44 184 THR A C 1
ATOM 1491 O O . THR A 1 184 ? -46.059 31.505 66.704 1.00 73.44 184 THR A O 1
ATOM 1494 N N . HIS A 1 185 ? -46.598 32.993 65.120 1.00 64.19 185 HIS A N 1
ATOM 1495 C CA . HIS A 1 185 ? -46.918 34.073 66.050 1.00 64.19 185 HIS A CA 1
ATOM 1496 C C . HIS A 1 185 ? -48.270 33.849 66.748 1.00 64.19 185 HIS A C 1
ATOM 1498 O O . HIS A 1 185 ? -48.389 34.140 67.942 1.00 64.19 185 HIS A O 1
ATOM 1504 N N . ALA A 1 186 ? -49.256 33.265 66.058 1.00 65.06 186 ALA A N 1
ATOM 1505 C CA . ALA A 1 186 ? -50.518 32.826 66.650 1.00 65.06 186 ALA A CA 1
ATOM 1506 C C . ALA A 1 186 ? -50.283 31.701 67.672 1.00 65.06 186 ALA A C 1
ATOM 1508 O O . ALA A 1 186 ? -50.733 31.808 68.811 1.00 65.06 186 ALA A O 1
ATOM 1509 N N . LEU A 1 187 ? -49.468 30.696 67.338 1.00 58.53 187 LEU A N 1
ATOM 1510 C CA . LEU A 1 187 ? -49.077 29.614 68.248 1.00 58.53 187 LEU A CA 1
ATOM 1511 C C . LEU A 1 187 ? -48.269 30.123 69.450 1.00 58.53 187 LEU A C 1
ATOM 1513 O O . LEU A 1 187 ? -48.536 29.711 70.576 1.00 58.53 187 LEU A O 1
ATOM 1517 N N . LYS A 1 188 ? -47.348 31.079 69.259 1.00 61.38 188 LYS A N 1
ATOM 1518 C CA . LYS A 1 188 ? -46.654 31.758 70.371 1.00 61.38 188 LYS A CA 1
ATOM 1519 C C . LYS A 1 188 ? -47.616 32.543 71.265 1.00 61.38 188 LYS A C 1
ATOM 1521 O O . LYS A 1 188 ? -47.441 32.528 72.478 1.00 61.38 188 LYS A O 1
ATOM 1526 N N . SER A 1 189 ? -48.631 33.199 70.699 1.00 59.75 189 SER A N 1
ATOM 1527 C CA . SER A 1 189 ? -49.632 33.945 71.477 1.00 59.75 189 SER A CA 1
ATOM 1528 C C . SER A 1 189 ? -50.585 33.031 72.260 1.00 59.75 189 SER A C 1
ATOM 1530 O O . SER A 1 189 ? -50.932 33.337 73.399 1.00 59.75 189 SER A O 1
ATOM 1532 N N . ILE A 1 190 ? -50.927 31.865 71.703 1.00 60.03 190 ILE A N 1
ATOM 1533 C CA . ILE A 1 190 ? -51.706 30.820 72.380 1.00 60.03 190 ILE A CA 1
ATOM 1534 C C . ILE A 1 190 ? -50.872 30.197 73.512 1.00 60.03 190 ILE A C 1
ATOM 1536 O O . ILE A 1 190 ? -51.374 30.037 74.622 1.00 60.03 190 ILE A O 1
ATOM 1540 N N . LEU A 1 191 ? -49.576 29.953 73.286 1.00 50.72 191 LEU A N 1
ATOM 1541 C CA . LEU A 1 191 ? -48.639 29.469 74.309 1.00 50.72 191 LEU A CA 1
ATOM 1542 C C . LEU A 1 191 ? -48.365 30.489 75.429 1.00 50.72 191 LEU A C 1
ATOM 1544 O O . LEU A 1 191 ? -48.099 30.090 76.556 1.00 50.72 191 LEU A O 1
ATOM 1548 N N . LEU A 1 192 ? -48.454 31.796 75.160 1.00 55.22 192 LEU A N 1
ATOM 1549 C CA . LEU A 1 192 ? -48.318 32.847 76.182 1.00 55.22 192 LEU A CA 1
ATOM 1550 C C . LEU A 1 192 ? -49.575 33.009 77.055 1.00 55.22 192 LEU A C 1
ATOM 1552 O O . LEU A 1 192 ? -49.461 33.413 78.213 1.00 55.22 192 LEU A O 1
ATOM 1556 N N . ASN A 1 193 ? -50.758 32.666 76.533 1.00 54.03 193 ASN A N 1
ATOM 1557 C CA . ASN A 1 193 ? -52.029 32.747 77.265 1.00 54.03 193 ASN A CA 1
ATOM 1558 C C . ASN A 1 193 ? -52.300 31.534 78.170 1.00 54.03 193 ASN A C 1
ATOM 1560 O O . ASN A 1 193 ? -53.022 31.661 79.160 1.00 54.03 193 ASN A O 1
ATOM 1564 N N . TYR A 1 194 ? -51.674 30.388 77.905 1.00 54.25 194 TYR A N 1
ATOM 1565 C CA . TYR A 1 194 ? -51.641 29.249 78.821 1.00 54.25 194 TYR A CA 1
ATOM 1566 C C . TYR A 1 194 ? -50.286 29.229 79.523 1.00 54.25 194 TYR A C 1
ATOM 1568 O O . TYR A 1 194 ? -49.331 28.707 78.967 1.00 54.25 194 TYR A O 1
ATOM 1576 N N . LYS A 1 195 ? -50.190 29.813 80.729 1.00 52.59 195 LYS A N 1
ATOM 1577 C CA . LYS A 1 195 ? -48.974 29.863 81.572 1.00 52.59 195 LYS A CA 1
ATOM 1578 C C . LYS A 1 195 ? -48.333 28.478 81.780 1.00 52.59 195 LYS A C 1
ATOM 1580 O O . LYS A 1 195 ? -48.486 27.862 82.832 1.00 52.59 195 LYS A O 1
ATOM 1585 N N . ILE A 1 196 ? -47.560 28.025 80.807 1.00 44.81 196 ILE A N 1
ATOM 1586 C CA . ILE A 1 196 ? -46.690 26.862 80.878 1.00 44.81 196 ILE A CA 1
ATOM 1587 C C . ILE A 1 196 ? -45.317 27.379 80.473 1.00 44.81 196 ILE A C 1
ATOM 1589 O O . ILE A 1 196 ? -45.100 27.847 79.358 1.00 44.81 196 ILE A O 1
ATOM 1593 N N . GLN A 1 197 ? -44.409 27.391 81.444 1.00 43.44 197 GLN A N 1
ATOM 1594 C CA . GLN A 1 197 ? -43.037 27.838 81.250 1.00 43.44 197 GLN A CA 1
ATOM 1595 C C . GLN A 1 197 ? -42.354 26.985 80.165 1.00 43.44 197 GLN A C 1
ATOM 1597 O O . GLN A 1 197 ? -42.511 25.762 80.177 1.00 43.44 197 GLN A O 1
ATOM 1602 N N . PRO A 1 198 ? -41.566 27.579 79.253 1.00 44.78 198 PRO A N 1
ATOM 1603 C CA . PRO A 1 198 ? -40.776 26.808 78.311 1.00 44.78 198 PRO A CA 1
ATOM 1604 C C . PRO A 1 198 ? -39.589 26.188 79.054 1.00 44.78 198 PRO A C 1
ATOM 1606 O O . PRO A 1 198 ? -38.611 26.863 79.372 1.00 44.78 198 PRO A O 1
ATOM 1609 N N . ILE A 1 199 ? -39.671 24.887 79.333 1.00 42.47 199 ILE A N 1
ATOM 1610 C CA . ILE A 1 199 ? -38.512 24.094 79.739 1.00 42.47 199 ILE A CA 1
ATOM 1611 C C . ILE A 1 199 ? -37.653 23.915 78.487 1.00 42.47 199 ILE A C 1
ATOM 1613 O O . ILE A 1 199 ? -37.884 23.042 77.653 1.00 42.47 199 ILE A O 1
ATOM 1617 N N . THR A 1 200 ? -36.667 24.790 78.327 1.00 52.22 200 THR A N 1
ATOM 1618 C CA . THR A 1 200 ? -35.599 24.640 77.342 1.00 52.22 200 THR A CA 1
ATOM 1619 C C . THR A 1 200 ? -34.636 23.559 77.822 1.00 52.22 200 THR A C 1
ATOM 1621 O O . THR A 1 200 ? -33.598 23.861 78.413 1.00 52.22 200 THR A O 1
ATOM 1624 N N . HIS A 1 201 ? -34.957 22.290 77.581 1.00 43.09 201 HIS A N 1
ATOM 1625 C CA . HIS A 1 201 ? -33.982 21.212 77.697 1.00 43.09 201 HIS A CA 1
ATOM 1626 C C . HIS A 1 201 ? -33.860 20.481 76.365 1.00 43.09 201 HIS A C 1
ATOM 1628 O O . HIS A 1 201 ? -34.794 19.867 75.861 1.00 43.09 201 HIS A O 1
ATOM 1634 N N . SER A 1 202 ? -32.665 20.625 75.794 1.00 46.09 202 SER A N 1
ATOM 1635 C CA . SER A 1 202 ? -32.166 19.904 74.633 1.00 46.09 202 SER A CA 1
ATOM 1636 C C . SER A 1 202 ? -32.425 18.390 74.765 1.00 46.09 202 SER A C 1
ATOM 1638 O O . SER A 1 202 ? -32.211 17.846 75.855 1.00 46.09 202 SER A O 1
ATOM 1640 N N . PRO A 1 203 ? -32.798 17.689 73.675 1.00 50.97 203 PRO A N 1
ATOM 1641 C CA . PRO A 1 203 ? -33.074 16.244 73.655 1.00 50.97 203 PRO A CA 1
ATOM 1642 C C . PRO A 1 203 ? -31.955 15.360 74.234 1.00 50.97 203 PRO A C 1
ATOM 1644 O O . PRO A 1 203 ? -32.205 14.240 74.671 1.00 50.97 203 PRO A O 1
ATOM 1647 N N . THR A 1 204 ? -30.722 15.867 74.293 1.00 49.38 204 THR A N 1
ATOM 1648 C CA . THR A 1 204 ? -29.557 15.174 74.859 1.00 49.38 204 THR A CA 1
ATOM 1649 C C . THR A 1 204 ? -29.602 15.005 76.382 1.00 49.38 204 THR A C 1
ATOM 1651 O O . THR A 1 204 ? -29.015 14.059 76.900 1.00 49.38 204 THR A O 1
ATOM 1654 N N . HIS A 1 205 ? -30.330 15.852 77.118 1.00 51.28 205 HIS A N 1
ATOM 1655 C CA . HIS A 1 205 ? -30.371 15.769 78.585 1.00 51.28 205 HIS A CA 1
ATOM 1656 C C . HIS A 1 205 ? -31.435 14.785 79.107 1.00 51.28 205 HIS A C 1
ATOM 1658 O O . HIS A 1 205 ? -31.290 14.244 80.203 1.00 51.28 205 HIS A O 1
ATOM 1664 N N . LEU A 1 206 ? -32.477 14.501 78.316 1.00 49.00 206 LEU A N 1
ATOM 1665 C CA .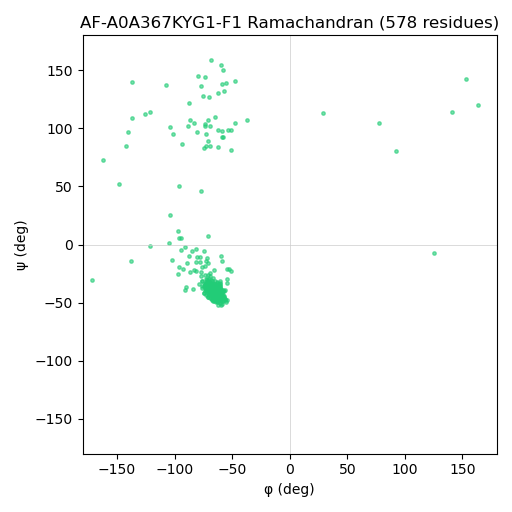 LEU A 1 206 ? -33.479 13.479 78.645 1.00 49.00 206 LEU A CA 1
ATOM 1666 C C . LEU A 1 206 ? -32.956 12.058 78.404 1.00 49.00 206 LEU A C 1
ATOM 1668 O O . LEU A 1 206 ? -33.304 11.162 79.168 1.00 49.00 206 LEU A O 1
ATOM 1672 N N . LEU A 1 207 ? -32.063 11.863 77.424 1.00 53.56 207 LEU A N 1
ATOM 1673 C CA . LEU A 1 207 ? -31.358 10.588 77.247 1.00 53.56 207 LEU A CA 1
ATOM 1674 C C . LEU A 1 207 ? -30.437 10.285 78.436 1.00 53.56 207 LEU A C 1
ATOM 1676 O O . LEU A 1 207 ? -30.458 9.177 78.956 1.00 53.56 207 LEU A O 1
ATOM 1680 N N . SER A 1 208 ? -29.708 11.297 78.919 1.00 52.78 208 SER A N 1
ATOM 1681 C CA . SER A 1 208 ? -28.834 11.168 80.090 1.00 52.78 208 SER A CA 1
ATOM 1682 C C . SER A 1 208 ? -29.616 10.831 81.365 1.00 52.78 208 SER A C 1
ATOM 1684 O O . SER A 1 208 ? -29.187 9.982 82.145 1.00 52.78 208 SER A O 1
ATOM 1686 N N . ILE A 1 209 ? -30.786 11.443 81.573 1.00 54.38 209 ILE A N 1
ATOM 1687 C CA . ILE A 1 209 ? -31.614 11.157 82.752 1.00 54.38 209 ILE A CA 1
ATOM 1688 C C . ILE A 1 209 ? -32.253 9.765 82.643 1.00 54.38 209 ILE A C 1
ATOM 1690 O O . ILE A 1 209 ? -32.258 9.037 83.631 1.00 54.38 209 ILE A O 1
ATOM 1694 N N . LEU A 1 210 ? -32.702 9.338 81.457 1.00 53.84 210 LEU A N 1
ATOM 1695 C CA . LEU A 1 210 ? -33.238 7.987 81.248 1.00 53.84 210 LEU A CA 1
ATOM 1696 C C . LEU A 1 210 ? -32.166 6.894 81.383 1.00 53.84 210 LEU A C 1
ATOM 1698 O O . LEU A 1 210 ? -32.437 5.868 82.004 1.00 53.84 210 LEU A O 1
ATOM 1702 N N . GLU A 1 211 ? -30.937 7.116 80.908 1.00 51.94 211 GLU A N 1
ATOM 1703 C CA . GLU A 1 211 ? -29.814 6.190 81.134 1.00 51.94 211 GLU A CA 1
ATOM 1704 C C . GLU A 1 211 ? -29.458 6.068 82.619 1.00 51.94 211 GLU A C 1
ATOM 1706 O O . GLU A 1 211 ? -29.201 4.963 83.106 1.00 51.94 211 GLU A O 1
ATOM 1711 N N . THR A 1 212 ? -29.516 7.179 83.360 1.00 54.97 212 THR A N 1
ATOM 1712 C CA . THR A 1 212 ? -29.243 7.193 84.805 1.00 54.97 212 THR A CA 1
ATOM 1713 C C . THR A 1 212 ? -30.378 6.526 85.598 1.00 54.97 212 THR A C 1
ATOM 1715 O O . THR A 1 212 ? -30.124 5.838 86.587 1.00 54.97 212 THR A O 1
ATOM 1718 N N . GLN A 1 213 ? -31.629 6.645 85.139 1.00 49.25 213 GLN A N 1
ATOM 1719 C CA . GLN A 1 213 ? -32.794 6.022 85.777 1.00 49.25 213 GLN A CA 1
ATOM 1720 C C . GLN A 1 213 ? -32.857 4.502 85.534 1.00 49.25 213 GLN A C 1
ATOM 1722 O O . GLN A 1 213 ? -33.224 3.757 86.442 1.00 49.25 213 GLN A O 1
ATOM 1727 N N . VAL A 1 214 ? -32.448 4.023 84.351 1.00 53.38 214 VAL A N 1
ATOM 1728 C CA . VAL A 1 214 ? -32.387 2.582 84.027 1.00 53.38 214 VAL A CA 1
ATOM 1729 C C . VAL A 1 214 ? -31.252 1.884 84.791 1.00 53.38 214 VAL A C 1
ATOM 1731 O O . VAL A 1 214 ? -31.422 0.750 85.241 1.00 53.38 214 VAL A O 1
ATOM 1734 N N . HIS A 1 215 ? -30.134 2.577 85.041 1.00 51.88 215 HIS A N 1
ATOM 1735 C CA . HIS A 1 215 ? -29.054 2.057 85.891 1.00 51.88 215 HIS A CA 1
ATOM 17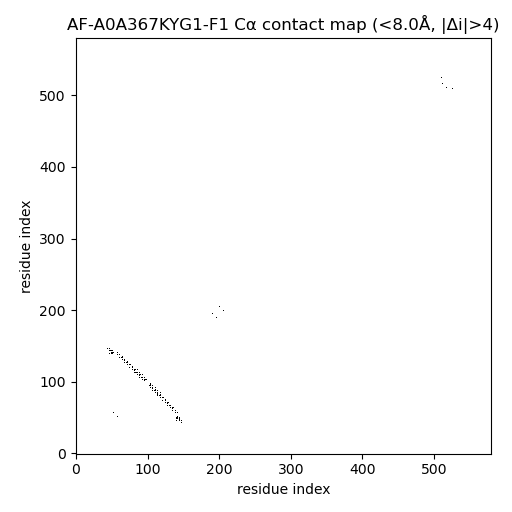36 C C . HIS A 1 215 ? -29.437 2.005 87.380 1.00 51.88 215 HIS A C 1
ATOM 1738 O O . HIS A 1 215 ? -29.013 1.092 88.087 1.00 51.88 215 HIS A O 1
ATOM 1744 N N . ALA A 1 216 ? -30.272 2.932 87.862 1.00 48.38 216 ALA A N 1
ATOM 1745 C CA . ALA A 1 216 ? -30.705 2.963 89.261 1.00 48.38 216 ALA A CA 1
ATOM 1746 C C . ALA A 1 216 ? -31.772 1.903 89.609 1.00 48.38 216 ALA A C 1
ATOM 1748 O O . ALA A 1 216 ? -31.927 1.559 90.780 1.00 48.38 216 ALA A O 1
ATOM 1749 N N . GLN A 1 217 ? -32.487 1.351 88.620 1.00 43.31 217 GLN A N 1
ATOM 1750 C CA . GLN A 1 217 ? -33.570 0.383 88.853 1.00 43.31 217 GLN A CA 1
ATOM 1751 C C . GLN A 1 217 ? -33.136 -1.095 88.775 1.00 43.31 217 GLN A C 1
ATOM 1753 O O . GLN A 1 217 ? -33.928 -1.970 89.110 1.00 43.31 217 GLN A O 1
ATOM 1758 N N . SER A 1 218 ? -31.877 -1.387 88.416 1.00 46.12 218 SER A N 1
ATOM 1759 C CA . SER A 1 218 ? -31.334 -2.763 88.379 1.00 46.12 218 SER A CA 1
ATOM 1760 C C . SER A 1 218 ? -30.603 -3.198 89.662 1.00 46.12 218 SER A C 1
ATOM 1762 O O . SER A 1 218 ? -30.036 -4.282 89.700 1.00 46.12 218 SER A O 1
ATOM 1764 N N . GLN A 1 219 ? -30.602 -2.397 90.737 1.00 50.81 219 GLN A N 1
ATOM 1765 C CA . GLN A 1 219 ? -29.845 -2.711 91.966 1.00 50.81 219 GLN A CA 1
ATOM 1766 C C . GLN A 1 219 ? -30.633 -3.370 93.106 1.00 50.81 219 GLN A C 1
ATOM 1768 O O . GLN A 1 219 ? -30.105 -3.522 94.208 1.00 50.81 219 GLN A O 1
ATOM 1773 N N . GLN A 1 220 ? -31.859 -3.833 92.878 1.00 49.72 220 GLN A N 1
ATOM 1774 C CA . GLN A 1 220 ? -32.558 -4.651 93.869 1.00 49.72 220 GLN A CA 1
ATOM 1775 C C . GLN A 1 220 ? -33.320 -5.780 93.184 1.00 49.72 220 GLN A C 1
ATOM 1777 O O . GLN A 1 220 ? -34.427 -5.560 92.714 1.00 49.72 220 GLN A O 1
ATOM 1782 N N . ILE A 1 221 ? -32.698 -6.966 93.133 1.00 43.53 221 ILE A N 1
ATOM 1783 C CA . ILE A 1 221 ? -33.252 -8.314 93.391 1.00 43.53 221 ILE A CA 1
ATOM 1784 C C . ILE A 1 221 ? -32.267 -9.358 92.814 1.00 43.53 221 ILE A C 1
ATOM 1786 O O . ILE A 1 221 ? -32.038 -9.400 91.615 1.00 43.53 221 ILE A O 1
ATOM 1790 N N . GLY A 1 222 ? -31.733 -10.240 93.671 1.00 38.28 222 GLY A N 1
ATOM 1791 C CA . GLY A 1 222 ? -31.292 -11.587 93.266 1.00 38.28 222 GLY A CA 1
ATOM 1792 C C . GLY A 1 222 ? -29.830 -11.787 92.837 1.00 38.28 222 GLY A C 1
ATOM 1793 O O . GLY A 1 222 ? -29.528 -11.967 91.663 1.00 38.28 222 GLY A O 1
ATOM 1794 N N . LEU A 1 223 ? -28.927 -11.909 93.814 1.00 45.75 223 LEU A N 1
ATOM 1795 C CA . LEU A 1 223 ? -27.564 -12.428 93.637 1.00 45.75 223 LEU A CA 1
ATOM 1796 C C . LEU A 1 223 ? -27.578 -13.944 93.336 1.00 45.75 223 LEU A C 1
ATOM 1798 O O . LEU A 1 223 ? -27.440 -14.738 94.263 1.00 45.75 223 LEU A O 1
ATOM 1802 N N . ALA A 1 224 ? -27.753 -14.347 92.071 1.00 47.00 224 ALA A N 1
ATOM 1803 C CA . ALA A 1 224 ? -27.320 -15.659 91.544 1.00 47.00 224 ALA A CA 1
ATOM 1804 C C . ALA A 1 224 ? -27.460 -15.796 90.010 1.00 47.00 224 ALA A C 1
ATOM 1806 O O . ALA A 1 224 ? -26.643 -16.484 89.403 1.00 47.00 224 ALA A O 1
ATOM 1807 N N . ASP A 1 225 ? -28.429 -15.127 89.372 1.00 45.66 225 ASP A N 1
ATOM 1808 C CA . ASP A 1 225 ? -28.757 -15.349 87.945 1.00 45.66 225 ASP A CA 1
ATOM 1809 C C . ASP A 1 225 ? -27.966 -14.481 86.945 1.00 45.66 225 ASP A C 1
ATOM 1811 O O . ASP A 1 225 ? -27.885 -14.801 85.757 1.00 45.66 225 ASP A O 1
ATOM 1815 N N . GLU A 1 226 ? -27.309 -13.410 87.396 1.00 47.88 226 GLU A N 1
ATOM 1816 C CA . GLU A 1 226 ? -26.603 -12.485 86.496 1.00 47.88 226 GLU A CA 1
ATOM 1817 C C . GLU A 1 226 ? -25.345 -13.080 85.856 1.00 47.88 226 GLU A C 1
ATOM 1819 O O . GLU A 1 226 ? -25.015 -12.725 84.727 1.00 47.88 226 GLU A O 1
ATOM 1824 N N . ARG A 1 227 ? -24.650 -14.022 86.510 1.00 51.34 227 ARG A N 1
ATOM 1825 C CA . ARG A 1 227 ? -23.452 -14.636 85.906 1.00 51.34 227 ARG A CA 1
ATOM 1826 C C . ARG A 1 227 ? -23.809 -15.484 84.688 1.00 51.34 227 ARG A C 1
ATOM 1828 O O . ARG A 1 227 ? -23.181 -15.334 83.647 1.00 51.34 227 ARG A O 1
ATOM 1835 N N . HIS A 1 228 ? -24.874 -16.284 84.768 1.00 53.34 228 HIS A N 1
ATOM 1836 C CA . HIS A 1 228 ? -25.338 -17.051 83.612 1.00 53.34 228 HIS A CA 1
ATOM 1837 C C . HIS A 1 228 ? -25.950 -16.158 82.531 1.00 53.34 228 HIS A C 1
ATOM 1839 O O . HIS A 1 228 ? -25.721 -16.399 81.349 1.00 53.34 228 HIS A O 1
ATOM 1845 N N . HIS A 1 229 ? -26.677 -15.100 82.895 1.00 51.34 229 HIS A N 1
ATOM 1846 C CA . HIS A 1 229 ? -27.291 -14.221 81.902 1.00 51.34 229 HIS A CA 1
ATOM 1847 C C . HIS A 1 229 ? -26.266 -13.332 81.169 1.00 51.34 229 HIS A C 1
ATOM 1849 O O . HIS A 1 229 ? -26.434 -13.072 79.974 1.00 51.34 229 HIS A O 1
ATOM 1855 N N . VAL A 1 230 ? -25.195 -12.895 81.840 1.00 59.72 230 VAL A N 1
ATOM 1856 C CA . VAL A 1 230 ? -24.078 -12.153 81.228 1.00 59.72 230 VAL A CA 1
ATOM 1857 C C . VAL A 1 230 ? -23.211 -13.070 80.363 1.00 59.72 230 VAL A C 1
ATOM 1859 O O . VAL A 1 230 ? -22.821 -12.679 79.264 1.00 59.72 230 VAL A O 1
ATOM 1862 N N . ASP A 1 231 ? -22.981 -14.316 80.780 1.00 62.06 231 ASP A N 1
ATOM 1863 C CA . ASP A 1 231 ? -22.264 -15.289 79.949 1.00 62.06 231 ASP A CA 1
ATOM 1864 C C . ASP A 1 231 ? -23.070 -15.671 78.698 1.00 62.06 231 ASP A C 1
ATOM 1866 O O . ASP A 1 231 ? -22.520 -15.696 77.599 1.00 62.06 231 ASP A O 1
ATOM 1870 N N . ILE A 1 232 ? -24.392 -15.851 78.811 1.00 66.81 232 ILE A N 1
ATOM 1871 C CA . ILE A 1 232 ? -25.273 -16.132 77.663 1.00 66.81 232 ILE A CA 1
ATOM 1872 C C . ILE A 1 232 ? -25.355 -14.932 76.707 1.00 66.81 232 ILE A C 1
ATOM 1874 O O . ILE A 1 232 ? -25.390 -15.119 75.489 1.00 66.81 232 ILE A O 1
ATOM 1878 N N . THR A 1 233 ? -25.392 -13.693 77.209 1.00 69.19 233 THR A N 1
ATOM 1879 C CA . THR A 1 233 ? -25.421 -12.504 76.338 1.00 69.19 233 THR A CA 1
ATOM 1880 C C . THR A 1 233 ? -24.074 -12.258 75.667 1.00 69.19 233 THR A C 1
ATOM 1882 O O . THR A 1 233 ? -24.054 -11.949 74.476 1.00 69.19 233 THR A O 1
ATOM 1885 N N . ASN A 1 234 ? -22.957 -12.477 76.363 1.00 70.69 234 ASN A N 1
ATOM 1886 C CA . ASN A 1 234 ? -21.620 -12.409 75.775 1.00 70.69 234 ASN A CA 1
ATOM 1887 C C . ASN A 1 234 ? -21.398 -13.512 74.732 1.00 70.69 234 ASN A C 1
ATOM 1889 O O . ASN A 1 234 ? -20.869 -13.229 73.659 1.00 70.69 234 ASN A O 1
ATOM 1893 N N . GLN A 1 235 ? -21.871 -14.734 74.988 1.00 73.19 235 GLN A N 1
ATOM 1894 C CA . GLN A 1 235 ? -21.794 -15.845 74.039 1.00 73.19 235 GLN A CA 1
ATOM 1895 C C . GLN A 1 235 ? -22.630 -15.574 72.780 1.00 73.19 235 GLN A C 1
ATOM 1897 O O . GLN A 1 235 ? -22.126 -15.720 71.669 1.00 73.19 235 GLN A O 1
ATOM 1902 N N . LYS A 1 236 ? -23.858 -15.055 72.926 1.00 76.62 236 LYS A N 1
ATOM 1903 C CA . LYS A 1 236 ? -24.691 -14.624 71.787 1.00 76.62 236 LYS A CA 1
ATOM 1904 C C . LYS A 1 236 ? -24.077 -13.460 71.007 1.00 76.62 236 LYS A C 1
ATOM 1906 O O . LYS A 1 236 ? -24.197 -13.410 69.786 1.00 76.62 236 LYS A O 1
ATOM 1911 N N . LYS A 1 237 ? -23.408 -12.523 71.686 1.00 75.00 237 LYS A N 1
ATOM 1912 C CA . LYS A 1 237 ? -22.720 -11.394 71.043 1.00 75.00 237 LYS A CA 1
ATOM 1913 C C . LYS A 1 237 ? -21.497 -11.861 70.251 1.00 75.00 237 LYS A C 1
ATOM 1915 O O . LYS A 1 237 ? -21.268 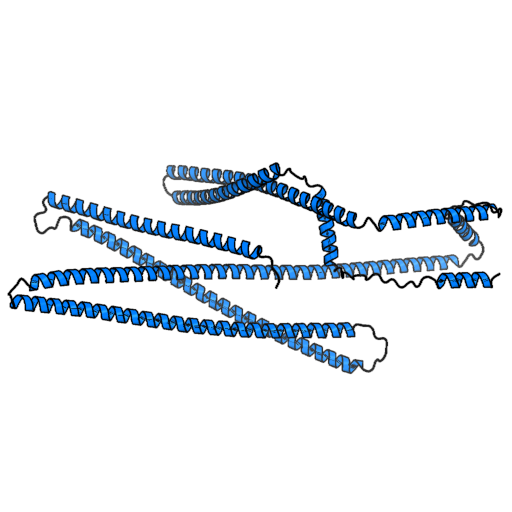-11.362 69.152 1.00 75.00 237 LYS A O 1
ATOM 1920 N N . LEU A 1 238 ? -20.765 -12.846 70.775 1.00 78.06 238 LEU A N 1
ATOM 1921 C CA . LEU A 1 238 ? -19.641 -13.480 70.093 1.00 78.06 238 LEU A CA 1
ATOM 1922 C C . LEU A 1 238 ? -20.110 -14.282 68.870 1.00 78.06 238 LEU A C 1
ATOM 1924 O O . LEU A 1 238 ? -19.535 -14.137 67.799 1.00 78.06 238 LEU A O 1
ATOM 1928 N N . GLU A 1 239 ? -21.194 -15.055 68.989 1.00 76.06 239 GLU A N 1
ATOM 1929 C CA . GLU A 1 239 ? -21.804 -15.772 67.859 1.00 76.06 239 GLU A CA 1
ATOM 1930 C C . GLU A 1 239 ? -22.322 -14.823 66.775 1.00 76.06 239 GLU A C 1
ATOM 1932 O O . GLU A 1 239 ? -22.140 -15.086 65.588 1.00 76.06 239 GLU A O 1
ATOM 1937 N N . PHE A 1 240 ? -22.935 -13.702 67.163 1.00 80.38 240 PHE A N 1
ATOM 1938 C CA . PHE A 1 240 ? -23.380 -12.680 66.220 1.00 80.38 240 PHE A CA 1
ATOM 1939 C C . PHE A 1 240 ? -22.196 -12.034 65.492 1.00 80.38 240 PHE A C 1
ATOM 1941 O O . PHE A 1 240 ? -22.218 -11.934 64.269 1.00 80.38 240 PHE A O 1
ATOM 1948 N N . GLN A 1 241 ? -21.130 -11.665 66.209 1.00 78.12 241 GLN A N 1
ATOM 1949 C CA . GLN A 1 241 ? -19.905 -11.154 65.585 1.00 78.12 241 GLN A CA 1
ATOM 1950 C C . GLN A 1 241 ? -19.257 -12.185 64.656 1.00 78.12 241 GLN A C 1
ATOM 1952 O O . GLN A 1 241 ? -18.779 -11.816 63.588 1.00 78.12 241 GLN A O 1
ATOM 1957 N N . LEU A 1 242 ? -19.284 -13.470 65.018 1.00 81.12 242 LEU A N 1
ATOM 1958 C CA . LEU A 1 242 ? -18.746 -14.544 64.188 1.00 81.12 242 LEU A CA 1
ATOM 1959 C C . LEU A 1 242 ? -19.585 -14.758 62.919 1.00 81.12 242 LEU A C 1
ATOM 1961 O O . LEU A 1 242 ? -19.016 -14.967 61.852 1.00 81.12 242 LEU A O 1
ATOM 1965 N N . ARG A 1 243 ? -20.918 -14.646 63.005 1.00 81.50 243 ARG A N 1
ATOM 1966 C CA . ARG A 1 243 ? -21.813 -14.682 61.834 1.00 81.50 243 ARG A CA 1
ATOM 1967 C C . ARG A 1 243 ? -21.605 -13.488 60.914 1.00 81.50 243 ARG A C 1
ATOM 1969 O O . ARG A 1 243 ? -21.436 -13.693 59.722 1.00 81.50 243 ARG A O 1
ATOM 1976 N N . VAL A 1 244 ? -21.520 -12.275 61.460 1.00 83.25 244 VAL A N 1
ATOM 1977 C CA . VAL A 1 244 ? -21.235 -11.062 60.675 1.00 83.25 244 VAL A CA 1
ATOM 1978 C C . VAL A 1 244 ? -19.848 -11.145 60.022 1.00 83.25 244 VAL A C 1
ATOM 1980 O O . VAL A 1 244 ? -19.681 -10.771 58.864 1.00 83.25 244 VAL A O 1
ATOM 1983 N N . ALA A 1 245 ? -18.846 -11.696 60.712 1.00 78.62 245 ALA A N 1
ATOM 1984 C CA . ALA A 1 245 ? -17.522 -11.937 60.135 1.00 78.62 245 ALA A CA 1
ATOM 1985 C C . ALA A 1 245 ? -17.548 -13.015 59.030 1.00 78.62 245 ALA A C 1
ATOM 1987 O O . ALA A 1 245 ? -16.846 -12.899 58.029 1.00 78.62 245 ALA A O 1
ATOM 1988 N N . GLN A 1 246 ? -18.375 -14.053 59.176 1.00 81.69 246 GLN A N 1
ATOM 1989 C CA . GLN A 1 246 ? -18.566 -15.080 58.146 1.00 81.69 246 GLN A CA 1
ATOM 1990 C C . GLN A 1 246 ? -19.338 -14.559 56.927 1.00 81.69 246 GLN A C 1
ATOM 1992 O O . GLN A 1 246 ? -19.003 -14.933 55.806 1.00 81.69 246 GLN A O 1
ATOM 1997 N N . GLU A 1 247 ? -20.343 -13.708 57.126 1.00 79.94 247 GLU A N 1
ATOM 1998 C CA . GLU A 1 247 ? -21.091 -13.046 56.050 1.00 79.94 247 GLU A CA 1
ATOM 1999 C C . GLU A 1 247 ? -20.196 -12.068 55.288 1.00 79.94 247 GLU A C 1
ATOM 2001 O O . GLU A 1 247 ? -20.058 -12.199 54.078 1.00 79.94 247 GLU A O 1
ATOM 2006 N N . THR A 1 248 ? -19.454 -11.203 55.984 1.00 78.88 248 THR A N 1
ATOM 2007 C CA . THR A 1 248 ? -18.495 -10.291 55.331 1.00 78.88 248 THR A CA 1
ATOM 2008 C C . THR A 1 248 ? -17.376 -11.036 54.597 1.00 78.88 248 THR A C 1
ATOM 2010 O O . THR A 1 248 ? -16.960 -10.611 53.521 1.00 78.88 248 THR A O 1
ATOM 2013 N N . SER A 1 249 ? -16.912 -12.182 55.112 1.00 78.12 249 SER A N 1
ATOM 2014 C CA . SER A 1 249 ? -15.952 -13.032 54.396 1.00 78.12 249 SER A CA 1
ATOM 2015 C C . SER A 1 249 ? -16.560 -13.722 53.169 1.00 78.12 249 SER A C 1
ATOM 2017 O O . SER A 1 249 ? -15.832 -13.961 52.205 1.00 78.12 249 SER A O 1
ATOM 2019 N N . ARG A 1 250 ? -17.859 -14.054 53.187 1.00 80.62 250 ARG A N 1
ATOM 2020 C CA . ARG A 1 250 ? -18.576 -14.594 52.021 1.00 80.62 250 ARG A CA 1
ATOM 2021 C C . ARG A 1 250 ? -18.780 -13.530 50.955 1.00 80.62 250 ARG A C 1
ATOM 2023 O O . ARG A 1 250 ? -18.489 -13.804 49.796 1.00 80.62 250 ARG A O 1
ATOM 2030 N N . ASP A 1 251 ? -19.194 -12.332 51.348 1.00 79.69 251 ASP A N 1
ATOM 2031 C CA . ASP A 1 251 ? -19.378 -11.207 50.432 1.00 79.69 251 ASP A CA 1
ATOM 2032 C C . ASP A 1 251 ? -18.049 -10.833 49.764 1.00 79.69 251 ASP A C 1
ATOM 2034 O O . ASP A 1 251 ? -17.993 -10.676 48.548 1.00 79.69 251 ASP A O 1
ATOM 2038 N N . LEU A 1 252 ? -16.947 -10.804 50.525 1.00 84.38 252 LEU A N 1
ATOM 2039 C CA . LEU A 1 252 ? -15.613 -10.541 49.979 1.00 84.38 252 LEU A CA 1
ATOM 2040 C C . LEU A 1 252 ? -15.160 -11.632 48.994 1.00 84.38 252 LEU A C 1
ATOM 2042 O O . LEU A 1 252 ? -14.587 -11.316 47.954 1.00 84.38 252 LEU A O 1
ATOM 2046 N N . GLN A 1 253 ? -15.433 -12.910 49.286 1.00 82.81 253 GLN A N 1
ATOM 2047 C CA . GLN A 1 253 ? -15.154 -14.016 48.359 1.00 82.81 253 GLN A CA 1
ATOM 2048 C C . GLN A 1 253 ? -16.012 -13.939 47.094 1.00 82.81 253 GLN A C 1
ATOM 2050 O O . GLN A 1 253 ? -15.520 -14.208 46.000 1.00 82.81 253 GLN A O 1
ATOM 2055 N N . GLN A 1 254 ? -17.281 -13.557 47.228 1.00 84.88 254 GLN A N 1
ATOM 2056 C CA . GLN A 1 254 ? -18.192 -13.404 46.101 1.00 84.88 254 GLN A CA 1
ATOM 2057 C C . GLN A 1 254 ? -17.781 -12.223 45.215 1.00 84.88 254 GLN A C 1
ATOM 2059 O O . GLN A 1 254 ? -17.809 -12.337 43.992 1.00 84.88 254 GLN A O 1
ATOM 2064 N N . GLN A 1 255 ? -17.316 -11.131 45.821 1.00 80.62 255 GLN A N 1
ATOM 2065 C CA . GLN A 1 255 ? -16.798 -9.959 45.123 1.00 80.62 255 GLN A CA 1
ATOM 2066 C C . GLN A 1 255 ? -15.473 -10.262 44.408 1.00 80.62 255 GLN A C 1
ATOM 2068 O O . GLN A 1 255 ? -15.323 -9.923 43.239 1.00 80.62 255 GLN A O 1
ATOM 2073 N N . GLN A 1 256 ? -14.563 -11.009 45.045 1.00 82.81 256 GLN A N 1
ATOM 2074 C CA . GLN A 1 256 ? -13.344 -11.506 44.397 1.00 82.81 256 GLN A CA 1
ATOM 2075 C C . GLN A 1 256 ? -13.648 -12.445 43.222 1.00 82.81 256 GLN A C 1
ATOM 2077 O O . GLN A 1 256 ? -13.003 -12.345 42.181 1.00 82.81 256 GLN A O 1
ATOM 2082 N N . ALA A 1 257 ? -14.639 -13.332 43.352 1.00 83.12 257 ALA A N 1
ATOM 2083 C CA . ALA A 1 257 ? -15.062 -14.197 42.253 1.00 83.12 257 ALA A CA 1
ATOM 2084 C C . ALA A 1 257 ? -15.605 -13.373 41.072 1.00 83.12 257 ALA A C 1
ATOM 2086 O O . ALA A 1 257 ? -15.220 -13.623 39.930 1.00 83.12 257 ALA A O 1
ATOM 2087 N N . LEU A 1 258 ? -16.419 -12.350 41.349 1.00 87.44 258 LEU A N 1
ATOM 2088 C CA . LEU A 1 258 ? -16.970 -11.457 40.329 1.00 87.44 258 LEU A CA 1
ATOM 2089 C C . LEU A 1 258 ? -15.872 -10.668 39.595 1.00 87.44 258 LEU A C 1
ATOM 2091 O O . LEU A 1 258 ? -15.875 -10.591 38.365 1.00 87.44 258 LEU A O 1
ATOM 2095 N N . ASP A 1 259 ? -14.887 -10.159 40.336 1.00 82.69 259 ASP A N 1
ATOM 2096 C CA . ASP A 1 259 ? -13.733 -9.462 39.765 1.00 82.69 259 ASP A CA 1
ATOM 2097 C C . ASP A 1 259 ? -12.893 -10.394 38.881 1.00 82.69 259 ASP A C 1
ATOM 2099 O O . ASP A 1 259 ? -12.476 -9.997 37.793 1.00 82.69 259 ASP A O 1
ATOM 2103 N N . THR A 1 260 ? -12.690 -11.655 39.285 1.00 87.44 260 THR A N 1
ATOM 2104 C CA . THR A 1 260 ? -11.969 -12.631 38.447 1.00 87.44 260 THR A CA 1
ATOM 2105 C C . THR A 1 260 ? -12.733 -12.988 37.174 1.00 87.44 260 THR A C 1
ATOM 2107 O O . THR A 1 260 ? -12.115 -13.115 36.117 1.00 87.44 260 THR A O 1
ATOM 2110 N N . THR A 1 261 ? -14.066 -13.096 37.231 1.00 87.38 261 THR A N 1
ATOM 2111 C CA . THR A 1 261 ? -14.882 -13.332 36.031 1.00 87.38 261 THR A CA 1
ATOM 2112 C C . THR A 1 261 ? -14.838 -12.140 35.083 1.00 87.38 261 THR A C 1
ATOM 2114 O O . THR A 1 261 ? -14.595 -12.327 33.894 1.00 87.38 261 THR A O 1
ATOM 2117 N N . MET A 1 262 ? -14.944 -10.918 35.614 1.00 88.69 262 MET A N 1
ATOM 2118 C CA . MET A 1 262 ? -14.871 -9.691 34.823 1.00 88.69 262 MET A CA 1
ATOM 2119 C C . MET A 1 262 ? -13.491 -9.521 34.179 1.00 88.69 262 MET A C 1
ATOM 2121 O O . MET A 1 262 ? -13.402 -9.176 33.006 1.00 88.69 262 MET A O 1
ATOM 2125 N N . GLN A 1 263 ? -12.403 -9.821 34.899 1.00 85.00 263 GLN A N 1
ATOM 2126 C CA . GLN A 1 263 ? -11.049 -9.820 34.332 1.00 85.00 263 GLN A CA 1
ATOM 2127 C C . GLN A 1 263 ? -10.893 -10.843 33.205 1.00 85.00 263 GLN A C 1
ATOM 2129 O O . GLN A 1 263 ? -10.235 -10.556 32.205 1.00 85.00 263 GLN A O 1
ATOM 2134 N N . HIS A 1 264 ? -11.498 -12.024 33.341 1.00 88.81 264 HIS A N 1
ATOM 2135 C CA . HIS A 1 264 ? -11.404 -13.056 32.317 1.00 88.81 264 HIS A CA 1
ATOM 2136 C C . HIS A 1 264 ? -12.197 -12.696 31.052 1.00 88.81 264 HIS A C 1
ATOM 2138 O O . HIS A 1 264 ? -11.724 -12.952 29.945 1.00 88.81 264 HIS A O 1
ATOM 2144 N N . GLU A 1 265 ? -13.357 -12.052 31.201 1.00 89.94 265 GLU A N 1
ATOM 2145 C CA . GLU A 1 265 ? -14.127 -11.484 30.087 1.00 89.94 265 GLU A CA 1
ATOM 2146 C C . GLU A 1 265 ? -13.353 -10.361 29.389 1.00 89.94 265 GLU A C 1
ATOM 2148 O O . GLU A 1 265 ? -13.201 -10.389 28.171 1.00 89.94 265 GLU A O 1
ATOM 2153 N N . LEU A 1 266 ? -12.752 -9.442 30.149 1.00 89.00 266 LEU A N 1
ATOM 2154 C CA . LEU A 1 266 ? -11.927 -8.363 29.597 1.00 89.00 266 LEU A CA 1
ATOM 2155 C C . LEU A 1 266 ? -10.719 -8.903 28.816 1.00 89.00 266 LEU A C 1
ATOM 2157 O O . LEU A 1 266 ? -10.384 -8.383 27.754 1.00 89.00 266 LEU A O 1
ATOM 2161 N N . GLN A 1 267 ? -10.090 -9.976 29.306 1.00 91.69 267 GLN A N 1
ATOM 2162 C CA . GLN A 1 267 ? -9.003 -10.665 28.610 1.00 91.69 267 GLN A CA 1
ATOM 2163 C C . GLN A 1 267 ? -9.479 -11.282 27.284 1.00 91.69 267 GLN A C 1
ATOM 2165 O O . GLN A 1 267 ? -8.813 -11.115 26.265 1.00 91.69 267 GLN A O 1
ATOM 2170 N N . LYS A 1 268 ? -10.649 -11.939 27.273 1.00 91.62 268 LYS A N 1
ATOM 2171 C CA . LYS A 1 268 ? -11.241 -12.495 26.044 1.00 91.62 268 LYS A CA 1
ATOM 2172 C C . LYS A 1 268 ? -11.535 -11.411 25.013 1.00 91.62 268 LYS A C 1
ATOM 2174 O O . LYS A 1 268 ? -11.258 -11.615 23.835 1.00 91.62 268 LYS A O 1
ATOM 2179 N N . GLU A 1 269 ? -12.056 -10.265 25.441 1.00 89.50 269 GLU A N 1
ATOM 2180 C CA . GLU A 1 269 ? -12.296 -9.127 24.550 1.00 89.50 269 GLU A CA 1
ATOM 2181 C C . GLU A 1 269 ? -10.983 -8.551 23.997 1.00 89.50 269 GLU A C 1
ATOM 2183 O O . GLU A 1 269 ? -10.889 -8.251 22.806 1.00 89.50 269 GLU A O 1
ATOM 2188 N N . TYR A 1 270 ? -9.919 -8.471 24.805 1.00 89.19 270 TYR A N 1
ATOM 2189 C CA . TYR A 1 270 ? -8.593 -8.082 24.310 1.00 89.19 270 TYR A CA 1
ATOM 2190 C C . TYR A 1 270 ? -8.043 -9.052 23.259 1.00 89.19 270 TYR A C 1
ATOM 2192 O O . TYR A 1 270 ? -7.492 -8.600 22.250 1.00 89.19 270 TYR A O 1
ATOM 2200 N N . ASP A 1 271 ? -8.219 -10.358 23.461 1.00 90.56 271 ASP A N 1
ATOM 2201 C CA . ASP A 1 271 ? -7.782 -11.383 22.512 1.00 90.56 271 ASP A CA 1
ATOM 2202 C C . ASP A 1 271 ? -8.589 -11.316 21.204 1.00 90.56 271 ASP A C 1
ATOM 2204 O O . ASP A 1 271 ? -8.009 -11.377 20.116 1.00 90.56 271 ASP A O 1
ATOM 2208 N N . GLN A 1 272 ? -9.905 -11.087 21.277 1.00 92.69 272 GLN A N 1
ATOM 2209 C CA . GLN A 1 272 ? -10.751 -10.859 20.099 1.00 92.69 272 GLN A CA 1
ATOM 2210 C C . GLN A 1 272 ? -10.334 -9.595 19.334 1.00 92.69 272 GLN A C 1
ATOM 2212 O O . GLN A 1 272 ? -10.187 -9.621 18.110 1.00 92.69 272 GLN A O 1
ATOM 2217 N N . ILE A 1 273 ? -10.062 -8.492 20.038 1.00 90.00 273 ILE A N 1
ATOM 2218 C CA . ILE A 1 273 ? -9.567 -7.252 19.426 1.00 90.00 273 ILE A CA 1
ATOM 2219 C C . ILE A 1 273 ? -8.208 -7.482 18.750 1.00 90.00 273 ILE A C 1
ATOM 2221 O O . ILE A 1 273 ? -7.955 -6.927 17.678 1.00 90.00 273 ILE A O 1
ATOM 2225 N N . ALA A 1 274 ? -7.323 -8.287 19.342 1.00 90.69 274 ALA A N 1
ATOM 2226 C CA . ALA A 1 274 ? -6.035 -8.629 18.743 1.00 90.69 274 ALA A CA 1
ATOM 2227 C C . ALA A 1 274 ? -6.201 -9.455 17.456 1.00 90.69 274 ALA A C 1
ATOM 2229 O O . ALA A 1 274 ? -5.558 -9.149 16.448 1.00 90.69 274 ALA A O 1
ATOM 2230 N N . GLN A 1 275 ? -7.109 -10.436 17.453 1.00 90.88 275 GLN A N 1
ATOM 2231 C CA . GLN A 1 275 ? -7.442 -11.228 16.265 1.00 90.88 275 GLN A CA 1
ATOM 2232 C C . GLN A 1 275 ? -8.033 -10.355 15.152 1.00 90.88 275 GLN A C 1
ATOM 2234 O O . GLN A 1 275 ? -7.557 -10.396 14.016 1.00 90.88 275 GLN A O 1
ATOM 2239 N N . LEU A 1 276 ? -8.994 -9.484 15.476 1.00 89.50 276 LEU A N 1
ATOM 2240 C CA . LEU A 1 276 ? -9.578 -8.548 14.512 1.00 89.50 276 LEU A CA 1
ATOM 2241 C C . LEU A 1 276 ? -8.516 -7.614 13.919 1.00 89.50 276 LEU A C 1
ATOM 2243 O O . LEU A 1 276 ? -8.471 -7.434 12.704 1.00 89.50 276 LEU A O 1
ATOM 2247 N N . LYS A 1 277 ? -7.591 -7.090 14.730 1.00 90.38 277 LYS A N 1
ATOM 2248 C CA . LYS A 1 277 ? -6.469 -6.275 14.231 1.00 90.38 277 LYS A CA 1
ATOM 2249 C C . LYS A 1 277 ? -5.557 -7.042 13.268 1.00 90.38 277 LYS A C 1
ATOM 2251 O O . LYS A 1 277 ? -5.133 -6.457 12.274 1.00 90.38 277 LYS A O 1
ATOM 2256 N N . SER A 1 278 ? -5.288 -8.324 13.524 1.00 91.19 278 SER A N 1
ATOM 2257 C CA . SER A 1 278 ? -4.508 -9.172 12.608 1.00 91.19 278 SER A CA 1
ATOM 2258 C C . SER A 1 278 ? -5.221 -9.351 11.267 1.00 91.19 278 SER A C 1
ATOM 2260 O O . SER A 1 278 ? -4.635 -9.099 10.217 1.00 91.19 278 SER A O 1
ATOM 2262 N N . THR A 1 279 ? -6.513 -9.693 11.292 1.00 91.75 279 THR A N 1
ATOM 2263 C CA . THR A 1 279 ? -7.297 -9.878 10.057 1.00 91.75 279 THR A CA 1
ATOM 2264 C C . THR A 1 279 ? -7.415 -8.590 9.238 1.00 91.75 279 THR A C 1
ATOM 2266 O O . THR A 1 279 ? -7.335 -8.630 8.011 1.00 91.75 279 THR A O 1
ATOM 2269 N N . ILE A 1 280 ? -7.531 -7.427 9.891 1.00 88.50 280 ILE A N 1
ATOM 2270 C CA . ILE A 1 280 ? -7.532 -6.123 9.215 1.00 88.50 280 ILE A CA 1
ATOM 2271 C C . ILE A 1 280 ? -6.184 -5.872 8.530 1.00 88.50 280 ILE A C 1
ATOM 2273 O O . ILE A 1 280 ? -6.172 -5.493 7.362 1.00 88.50 280 ILE A O 1
ATOM 2277 N N . ALA A 1 281 ? -5.060 -6.137 9.204 1.00 90.00 281 ALA A N 1
ATOM 2278 C CA . ALA A 1 281 ? -3.734 -5.981 8.605 1.00 90.00 281 ALA A CA 1
ATOM 2279 C C . ALA A 1 281 ? -3.541 -6.900 7.383 1.00 90.00 281 ALA A C 1
ATOM 2281 O O . ALA A 1 281 ? -3.017 -6.474 6.354 1.00 90.00 281 ALA A O 1
ATOM 2282 N N . GLU A 1 282 ? -4.023 -8.143 7.448 1.00 90.50 282 GLU A N 1
ATOM 2283 C CA . GLU A 1 282 ? -4.004 -9.067 6.309 1.00 90.50 282 GLU A CA 1
ATOM 2284 C C . GLU A 1 282 ? -4.870 -8.576 5.141 1.00 90.50 282 GLU A C 1
ATOM 2286 O O . GLU A 1 282 ? -4.454 -8.654 3.980 1.00 90.50 282 GLU A O 1
ATOM 2291 N N . MET A 1 283 ? -6.058 -8.033 5.422 1.00 87.50 283 MET A N 1
ATOM 2292 C CA . MET A 1 283 ? -6.918 -7.440 4.396 1.00 87.50 283 MET A CA 1
ATOM 2293 C C . MET A 1 283 ? -6.297 -6.187 3.771 1.00 87.50 283 MET A C 1
ATOM 2295 O O . MET A 1 283 ? -6.398 -6.007 2.558 1.00 87.50 283 MET A O 1
ATOM 2299 N N . GLU A 1 284 ? -5.610 -5.350 4.549 1.00 89.69 284 GLU A N 1
ATOM 2300 C CA . GLU A 1 284 ? -4.878 -4.186 4.036 1.00 89.69 284 GLU A CA 1
ATOM 2301 C C . GLU A 1 284 ? -3.735 -4.603 3.100 1.00 89.69 284 GLU A C 1
ATOM 2303 O O . GLU A 1 284 ? -3.558 -4.006 2.033 1.00 89.69 284 GLU A O 1
ATOM 2308 N N . ILE A 1 285 ? -3.007 -5.672 3.438 1.00 92.38 285 ILE A N 1
ATOM 2309 C CA . ILE A 1 285 ? -1.968 -6.237 2.567 1.00 92.38 285 ILE A CA 1
ATOM 2310 C C . ILE A 1 285 ? -2.591 -6.749 1.263 1.00 92.38 285 ILE A C 1
ATOM 2312 O O . ILE A 1 285 ? -2.127 -6.367 0.185 1.00 92.38 285 ILE A O 1
ATOM 2316 N N . LYS A 1 286 ? -3.673 -7.536 1.323 1.00 89.88 286 LYS A N 1
ATOM 2317 C CA . LYS A 1 286 ? -4.373 -8.032 0.121 1.00 89.88 286 LYS A CA 1
ATOM 2318 C C . LYS A 1 286 ? -4.912 -6.890 -0.746 1.00 89.88 286 LYS A C 1
ATOM 2320 O O . LYS A 1 286 ? -4.758 -6.922 -1.965 1.00 89.88 286 LYS A O 1
ATOM 2325 N N . ALA A 1 287 ? -5.473 -5.846 -0.137 1.00 84.56 287 ALA A N 1
ATOM 2326 C CA . ALA A 1 287 ? -5.932 -4.658 -0.852 1.00 84.56 287 ALA A CA 1
ATOM 2327 C C . ALA A 1 287 ? -4.773 -3.941 -1.564 1.00 84.56 287 ALA A C 1
ATOM 2329 O O . ALA A 1 287 ? -4.897 -3.580 -2.734 1.00 84.56 287 ALA A O 1
ATOM 2330 N N . SER A 1 288 ? -3.618 -3.802 -0.903 1.00 87.94 288 SER A N 1
ATOM 2331 C CA . SER A 1 288 ? -2.423 -3.206 -1.515 1.00 87.94 288 SER A CA 1
ATOM 2332 C C . SER A 1 288 ? -1.869 -4.039 -2.684 1.00 87.94 288 SER A C 1
ATOM 2334 O O . SER A 1 288 ? -1.421 -3.481 -3.689 1.00 87.94 288 SER A O 1
ATOM 2336 N N . GLN A 1 289 ? -1.957 -5.371 -2.603 1.00 92.00 289 GLN A N 1
ATOM 2337 C CA . GLN A 1 289 ? -1.563 -6.284 -3.680 1.00 92.00 289 GLN A CA 1
ATOM 2338 C C . GLN A 1 289 ? -2.508 -6.194 -4.883 1.00 92.00 289 GLN A C 1
ATOM 2340 O O . GLN A 1 289 ? -2.038 -6.062 -6.011 1.00 92.00 289 GLN A O 1
ATOM 2345 N N . LEU A 1 290 ? -3.825 -6.191 -4.662 1.00 88.00 290 LEU A N 1
ATOM 2346 C CA . LEU A 1 290 ? -4.804 -6.019 -5.742 1.00 88.00 290 LEU A CA 1
ATOM 2347 C C . LEU A 1 290 ? -4.658 -4.655 -6.422 1.00 88.00 290 LEU A C 1
ATOM 2349 O O . LEU A 1 290 ? -4.740 -4.551 -7.647 1.00 88.00 290 LEU A O 1
ATOM 2353 N N . GLN A 1 291 ? -4.376 -3.610 -5.644 1.00 89.62 291 GLN A N 1
ATOM 2354 C CA . GLN A 1 291 ? -4.154 -2.278 -6.188 1.00 89.62 291 GLN A CA 1
ATOM 2355 C C . GLN A 1 291 ? -2.892 -2.226 -7.061 1.00 89.62 291 GLN A C 1
ATOM 2357 O O . GLN A 1 291 ? -2.940 -1.667 -8.157 1.00 89.62 291 GLN A O 1
ATOM 2362 N N . SER A 1 292 ? -1.787 -2.857 -6.644 1.00 87.44 292 SER A N 1
ATOM 2363 C CA . SER A 1 292 ? -0.578 -2.917 -7.477 1.00 87.44 292 SER A CA 1
ATOM 2364 C C . SER A 1 292 ? -0.801 -3.728 -8.761 1.00 87.44 292 SER A C 1
ATOM 2366 O O . SER A 1 292 ? -0.442 -3.255 -9.841 1.00 87.44 292 SER A O 1
ATOM 2368 N N . GLN A 1 293 ? -1.496 -4.868 -8.695 1.00 91.62 293 GLN A N 1
ATOM 2369 C CA . GLN A 1 293 ? -1.871 -5.642 -9.886 1.00 91.62 293 GLN A CA 1
ATOM 2370 C C . GLN A 1 293 ? -2.741 -4.832 -10.859 1.00 91.62 293 GLN A C 1
ATOM 2372 O O . GLN A 1 293 ? -2.469 -4.820 -12.060 1.00 91.62 293 GLN A O 1
ATOM 2377 N N . SER A 1 294 ? -3.729 -4.086 -10.357 1.00 85.69 294 SER A N 1
ATOM 2378 C CA . SER A 1 294 ? -4.562 -3.208 -11.188 1.00 85.69 294 SER A CA 1
ATOM 2379 C C . SER A 1 294 ? -3.733 -2.141 -11.911 1.00 85.69 294 SER A C 1
ATOM 2381 O O . SER A 1 294 ? -3.978 -1.869 -13.086 1.00 85.69 294 SER A O 1
ATOM 2383 N N . THR A 1 295 ? -2.727 -1.551 -11.253 1.00 87.94 295 THR A N 1
ATOM 2384 C CA . THR A 1 295 ? -1.857 -0.554 -11.906 1.00 87.94 295 THR A CA 1
ATOM 2385 C C . THR A 1 295 ? -0.998 -1.162 -13.013 1.00 87.94 295 THR A C 1
ATOM 2387 O O . THR A 1 295 ? -0.886 -0.573 -14.087 1.00 87.94 295 THR A O 1
ATOM 2390 N N . VAL A 1 296 ? -0.465 -2.370 -12.805 1.00 91.56 296 VAL A N 1
ATOM 2391 C CA . VAL A 1 296 ? 0.315 -3.086 -13.827 1.00 91.56 296 VAL A CA 1
ATOM 2392 C C . VAL A 1 296 ? -0.548 -3.405 -15.047 1.00 91.56 296 VAL A C 1
ATOM 2394 O O . VAL A 1 296 ? -0.118 -3.183 -16.181 1.00 91.56 296 VAL A O 1
ATOM 2397 N N . LEU A 1 297 ? -1.784 -3.866 -14.836 1.00 85.88 297 LEU A N 1
ATOM 2398 C CA . LEU A 1 297 ? -2.719 -4.141 -15.930 1.00 85.88 297 LEU A CA 1
ATOM 2399 C C . LEU A 1 297 ? -3.094 -2.866 -16.697 1.00 85.88 297 LEU A C 1
ATOM 2401 O O . LEU A 1 297 ? -3.102 -2.877 -17.928 1.00 85.88 297 LEU A O 1
ATOM 2405 N N . GLN A 1 298 ? -3.324 -1.749 -16.004 1.00 92.06 298 GLN A N 1
ATOM 2406 C CA . GLN A 1 298 ? -3.592 -0.461 -16.651 1.00 92.06 298 GLN A CA 1
ATOM 2407 C C . GLN A 1 298 ? -2.394 0.059 -17.454 1.00 92.06 298 GLN A C 1
ATOM 2409 O O . GLN A 1 298 ? -2.563 0.589 -18.553 1.00 92.06 298 GLN A O 1
ATOM 2414 N N . ASP A 1 299 ? -1.173 -0.083 -16.941 1.00 88.06 299 ASP A N 1
ATOM 2415 C CA . ASP A 1 299 ? 0.033 0.301 -17.675 1.00 88.06 299 ASP A CA 1
ATOM 2416 C C . ASP A 1 299 ? 0.253 -0.592 -18.900 1.00 88.06 299 ASP A C 1
ATOM 2418 O O . ASP A 1 299 ? 0.644 -0.096 -19.965 1.00 88.06 299 ASP A O 1
ATOM 2422 N N . ARG A 1 300 ? -0.070 -1.888 -18.795 1.00 90.31 300 ARG A N 1
ATOM 2423 C CA . ARG A 1 300 ? -0.052 -2.801 -19.939 1.00 90.31 300 ARG A CA 1
ATOM 2424 C C . ARG A 1 300 ? -1.085 -2.392 -20.985 1.00 90.31 300 ARG A C 1
ATOM 2426 O O . ARG A 1 300 ? -0.733 -2.298 -22.160 1.00 90.31 300 ARG A O 1
ATOM 2433 N N . GLU A 1 301 ? -2.306 -2.060 -20.580 1.00 86.81 301 GLU A N 1
ATOM 2434 C CA . GLU A 1 301 ? -3.351 -1.560 -21.479 1.00 86.81 301 GLU A CA 1
ATOM 2435 C C . GLU A 1 301 ? -2.915 -0.269 -22.194 1.00 86.81 301 GLU A C 1
ATOM 2437 O O . GLU A 1 301 ? -3.074 -0.143 -23.409 1.00 86.81 301 GLU A O 1
ATOM 2442 N N . LYS A 1 302 ? -2.297 0.677 -21.475 1.00 88.94 302 LYS A N 1
ATOM 2443 C CA . LYS A 1 302 ? -1.752 1.911 -22.067 1.00 88.94 302 LYS A CA 1
ATOM 2444 C C . LYS A 1 302 ? -0.635 1.625 -23.072 1.00 88.94 302 LYS A C 1
ATOM 2446 O O . LYS A 1 302 ? -0.610 2.259 -24.123 1.00 88.94 302 LYS A O 1
ATOM 2451 N N . SER A 1 303 ? 0.262 0.678 -22.778 1.00 89.25 303 SER A N 1
ATOM 2452 C CA . SER A 1 303 ? 1.326 0.284 -23.716 1.00 89.25 303 SER A CA 1
ATOM 2453 C C . SER A 1 303 ? 0.757 -0.303 -25.007 1.00 89.25 303 SER A C 1
ATOM 2455 O O . SER A 1 303 ? 1.135 0.131 -26.089 1.00 89.25 303 SER A O 1
ATOM 2457 N N . LEU A 1 304 ? -0.238 -1.187 -24.894 1.00 89.00 304 LEU A N 1
ATOM 2458 C CA . LEU A 1 304 ? -0.911 -1.784 -26.045 1.00 89.00 304 LEU A CA 1
ATOM 2459 C C . LEU A 1 304 ? -1.667 -0.732 -26.864 1.00 89.00 304 LEU A C 1
ATOM 2461 O O . LEU A 1 304 ? -1.630 -0.766 -28.090 1.00 89.00 304 LEU A O 1
ATOM 2465 N N . LYS A 1 305 ? -2.309 0.249 -26.217 1.00 91.69 305 LYS A N 1
ATOM 2466 C CA . LYS A 1 305 ? -2.945 1.376 -26.921 1.00 91.69 305 LYS A CA 1
ATOM 2467 C C . LYS A 1 305 ? -1.932 2.216 -27.702 1.00 91.69 305 LYS A C 1
ATOM 2469 O O . LYS A 1 305 ? -2.213 2.566 -28.843 1.00 91.69 305 LYS A O 1
ATOM 2474 N N . ALA A 1 306 ? -0.764 2.495 -27.122 1.00 88.19 306 ALA A N 1
ATOM 2475 C CA . ALA A 1 306 ? 0.298 3.235 -27.802 1.00 88.19 306 ALA A CA 1
ATOM 2476 C C . ALA A 1 306 ? 0.880 2.451 -28.990 1.00 88.19 306 ALA A C 1
ATOM 2478 O O . ALA A 1 306 ? 1.076 3.025 -30.057 1.00 88.19 306 ALA A O 1
ATOM 2479 N N . GLU A 1 307 ? 1.095 1.141 -28.843 1.00 91.12 307 GLU A N 1
ATOM 2480 C CA . GLU A 1 307 ? 1.510 0.264 -29.948 1.00 91.12 307 GLU A CA 1
ATOM 2481 C C . GLU A 1 307 ? 0.465 0.264 -31.077 1.00 91.12 307 GLU A C 1
ATOM 2483 O O . GLU A 1 307 ? 0.805 0.444 -32.245 1.00 91.12 307 GLU A O 1
ATOM 2488 N N . MET A 1 308 ? -0.827 0.159 -30.746 1.00 85.00 308 MET A N 1
ATOM 2489 C CA . MET A 1 308 ? -1.916 0.239 -31.728 1.00 85.00 308 MET A CA 1
ATOM 2490 C C . MET A 1 308 ? -1.964 1.586 -32.461 1.00 85.00 308 MET A C 1
ATOM 2492 O O . MET A 1 308 ? -2.298 1.631 -33.645 1.00 85.00 308 MET A O 1
ATOM 2496 N N . GLU A 1 309 ? -1.643 2.685 -31.783 1.00 89.56 309 GLU A N 1
ATOM 2497 C CA . GLU A 1 309 ? -1.569 4.018 -32.386 1.00 89.56 309 GLU A CA 1
ATOM 2498 C C . GLU A 1 309 ? -0.354 4.151 -33.315 1.00 89.56 309 GLU A C 1
ATOM 2500 O O . GLU A 1 309 ? -0.497 4.607 -34.448 1.00 89.56 309 GLU A O 1
ATOM 2505 N N . GLN A 1 310 ? 0.804 3.614 -32.922 1.00 89.88 310 GLN A N 1
ATOM 2506 C CA . GLN A 1 310 ? 1.985 3.542 -33.788 1.00 89.88 310 GLN A CA 1
ATOM 2507 C C . GLN A 1 310 ? 1.726 2.728 -35.060 1.00 89.88 310 GLN A C 1
ATOM 2509 O O . GLN A 1 310 ? 2.107 3.157 -36.148 1.00 89.88 310 GLN A O 1
ATOM 2514 N N . TYR A 1 311 ? 1.043 1.583 -34.961 1.00 88.12 311 TYR A N 1
ATOM 2515 C CA . TYR A 1 311 ? 0.668 0.808 -36.146 1.00 88.12 311 TYR A CA 1
ATOM 2516 C C . TYR A 1 311 ? -0.308 1.570 -37.050 1.00 88.12 311 TYR A C 1
ATOM 2518 O O . TYR A 1 311 ? -0.186 1.505 -38.274 1.00 88.12 311 TYR A O 1
ATOM 2526 N N . ARG A 1 312 ? -1.247 2.343 -36.484 1.00 91.69 312 ARG A N 1
ATOM 2527 C CA . ARG A 1 312 ? -2.143 3.209 -37.273 1.00 91.69 312 ARG A CA 1
ATOM 2528 C C . ARG A 1 312 ? -1.369 4.279 -38.039 1.00 91.69 312 ARG A C 1
ATOM 2530 O O . ARG A 1 312 ? -1.637 4.469 -39.226 1.00 91.69 312 ARG A O 1
ATOM 2537 N N . ASP A 1 313 ? -0.394 4.917 -37.401 1.00 89.19 313 ASP A N 1
ATOM 2538 C CA . ASP A 1 313 ? 0.447 5.934 -38.036 1.00 89.19 313 ASP A CA 1
ATOM 2539 C C . ASP A 1 313 ? 1.347 5.338 -39.122 1.00 89.19 313 ASP A C 1
ATOM 2541 O O . ASP A 1 313 ? 1.461 5.903 -40.210 1.00 89.19 313 ASP A O 1
ATOM 2545 N N . GLN A 1 314 ? 1.931 4.161 -38.884 1.00 91.75 314 GLN A N 1
ATOM 2546 C CA . GLN A 1 314 ? 2.711 3.441 -39.896 1.00 91.75 314 GLN A CA 1
ATOM 2547 C C . GLN A 1 314 ? 1.854 3.090 -41.118 1.00 91.75 314 GLN A C 1
ATOM 2549 O O . GLN A 1 314 ? 2.256 3.349 -42.251 1.00 91.75 314 GLN A O 1
ATOM 2554 N N . VAL A 1 315 ? 0.636 2.581 -40.910 1.00 86.94 315 VAL A N 1
ATOM 2555 C CA . VAL A 1 315 ? -0.315 2.309 -42.001 1.00 86.94 315 VAL A CA 1
ATOM 2556 C C . VAL A 1 315 ? -0.688 3.594 -42.745 1.00 86.94 315 VAL A C 1
ATOM 2558 O O . VAL A 1 315 ? -0.828 3.578 -43.970 1.00 86.94 315 VAL A O 1
ATOM 2561 N N . PHE A 1 316 ? -0.841 4.716 -42.040 1.00 88.94 316 PHE A N 1
ATOM 2562 C CA . PHE A 1 316 ? -1.122 6.009 -42.659 1.00 88.94 316 PHE A CA 1
ATOM 2563 C C . PHE A 1 316 ? 0.047 6.506 -43.522 1.00 88.94 316 PHE A C 1
ATOM 2565 O O . PHE A 1 316 ? -0.171 6.921 -44.662 1.00 88.94 316 PHE A O 1
ATOM 2572 N N . GLN A 1 317 ? 1.287 6.397 -43.038 1.00 87.06 317 GLN A N 1
ATOM 2573 C CA . GLN A 1 317 ? 2.477 6.772 -43.809 1.00 87.06 317 GLN A CA 1
ATOM 2574 C C . GLN A 1 317 ? 2.659 5.890 -45.045 1.00 87.06 317 GLN A C 1
ATOM 2576 O O . GLN A 1 317 ? 2.834 6.414 -46.145 1.00 87.06 317 GLN A O 1
ATOM 2581 N N . LEU A 1 318 ? 2.504 4.571 -44.903 1.00 85.94 318 LEU A N 1
ATOM 2582 C CA . LEU A 1 318 ? 2.572 3.638 -46.031 1.00 85.94 318 LEU A CA 1
ATOM 2583 C C . LEU A 1 318 ? 1.501 3.935 -47.091 1.00 85.94 318 LEU A C 1
ATOM 2585 O O . LEU A 1 318 ? 1.770 3.825 -48.286 1.00 85.94 318 LEU A O 1
ATOM 2589 N N . ARG A 1 319 ? 0.297 4.377 -46.696 1.00 88.88 319 ARG A N 1
ATOM 2590 C CA . ARG A 1 319 ? -0.733 4.830 -47.653 1.00 88.88 319 ARG A CA 1
ATOM 2591 C C . ARG A 1 319 ? -0.303 6.078 -48.421 1.00 88.88 319 ARG A C 1
ATOM 2593 O O . ARG A 1 319 ? -0.512 6.134 -49.631 1.00 88.88 319 ARG A O 1
ATOM 2600 N N . ILE A 1 320 ? 0.299 7.058 -47.747 1.00 86.69 320 ILE A N 1
ATOM 2601 C CA . ILE A 1 320 ? 0.804 8.280 -48.391 1.00 86.69 320 ILE A CA 1
ATOM 2602 C C . ILE A 1 320 ? 1.943 7.948 -49.360 1.00 86.69 320 ILE A C 1
ATOM 2604 O O . ILE A 1 320 ? 1.993 8.487 -50.466 1.00 86.69 320 ILE A O 1
ATOM 2608 N N . GLU A 1 321 ? 2.867 7.079 -48.961 1.00 84.38 321 GLU A N 1
ATOM 2609 C CA . GLU A 1 321 ? 3.975 6.639 -49.812 1.00 84.38 321 GLU A CA 1
ATOM 2610 C C . GLU A 1 321 ? 3.477 5.862 -51.026 1.00 84.38 321 GLU A C 1
ATOM 2612 O O . GLU A 1 321 ? 3.885 6.172 -52.146 1.00 84.38 321 GLU A O 1
ATOM 2617 N N . LYS A 1 322 ? 2.515 4.951 -50.839 1.00 82.38 322 LYS A N 1
ATOM 2618 C CA . LYS A 1 322 ? 1.838 4.257 -51.938 1.00 82.38 322 LYS A CA 1
ATOM 2619 C C . LYS A 1 322 ? 1.203 5.242 -52.919 1.00 82.38 322 LYS A C 1
ATOM 2621 O O . LYS A 1 322 ? 1.414 5.127 -54.121 1.00 82.38 322 LYS A O 1
ATOM 2626 N N . GLU A 1 323 ? 0.483 6.252 -52.433 1.00 83.38 323 GLU A N 1
ATOM 2627 C CA . GLU A 1 323 ? -0.153 7.253 -53.297 1.00 83.38 323 GLU A CA 1
ATOM 2628 C C . GLU A 1 323 ? 0.877 8.113 -54.055 1.00 83.38 323 GLU A C 1
ATOM 2630 O O . GLU A 1 323 ? 0.688 8.448 -55.229 1.00 83.38 323 GLU A O 1
ATOM 2635 N N . LYS A 1 324 ? 2.001 8.457 -53.416 1.00 79.25 324 LYS A N 1
ATOM 2636 C CA . LYS A 1 324 ? 3.118 9.154 -54.073 1.00 79.25 324 LYS A CA 1
ATOM 2637 C C . LYS A 1 324 ? 3.744 8.291 -55.165 1.00 79.25 324 LYS A C 1
ATOM 2639 O O . LYS A 1 324 ? 3.947 8.802 -56.267 1.00 79.25 324 LYS A O 1
ATOM 2644 N N . LEU A 1 325 ? 3.999 7.014 -54.878 1.00 72.75 325 LEU A N 1
ATOM 2645 C CA . LEU A 1 325 ? 4.556 6.060 -55.834 1.00 72.75 325 LEU A CA 1
ATOM 2646 C C . LEU A 1 325 ? 3.611 5.853 -57.019 1.00 72.75 325 LEU A C 1
ATOM 2648 O O . LEU A 1 325 ? 4.033 5.999 -58.161 1.00 72.75 325 LEU A O 1
ATOM 2652 N N . GLU A 1 326 ? 2.313 5.664 -56.783 1.00 76.75 326 GLU A N 1
ATOM 2653 C CA . GLU A 1 326 ? 1.313 5.561 -57.852 1.00 76.75 326 GLU A CA 1
ATOM 2654 C C . GLU A 1 326 ? 1.286 6.806 -58.751 1.00 76.75 326 GLU A C 1
ATOM 2656 O O . GLU A 1 326 ? 1.170 6.695 -59.973 1.00 76.75 326 GLU A O 1
ATOM 2661 N N . ARG A 1 327 ? 1.429 8.009 -58.180 1.00 74.94 327 ARG A N 1
ATOM 2662 C CA . ARG A 1 327 ? 1.515 9.258 -58.958 1.00 74.94 327 ARG A CA 1
ATOM 2663 C C . ARG A 1 327 ? 2.812 9.348 -59.762 1.00 74.94 327 ARG A C 1
ATOM 2665 O O . ARG A 1 327 ? 2.787 9.873 -60.876 1.00 74.94 327 ARG A O 1
ATOM 2672 N N . THR A 1 328 ? 3.936 8.860 -59.238 1.00 69.94 328 THR A N 1
ATOM 2673 C CA . THR A 1 328 ? 5.200 8.819 -59.987 1.00 69.94 328 THR A CA 1
ATOM 2674 C C . THR A 1 328 ? 5.172 7.775 -61.097 1.00 69.94 328 THR A C 1
ATOM 2676 O O . THR A 1 328 ? 5.594 8.093 -62.206 1.00 69.94 328 THR A O 1
ATOM 2679 N N . THR A 1 329 ? 4.594 6.598 -60.858 1.00 67.81 329 THR A N 1
ATOM 2680 C CA . THR A 1 329 ? 4.459 5.524 -61.851 1.00 67.81 329 THR A CA 1
ATOM 2681 C C . THR A 1 329 ? 3.506 5.928 -62.973 1.00 67.81 329 THR A C 1
ATOM 2683 O O . THR A 1 329 ? 3.858 5.798 -64.139 1.00 67.81 329 THR A O 1
ATOM 2686 N N . LYS A 1 330 ? 2.361 6.559 -62.662 1.00 73.00 330 LYS A N 1
ATOM 2687 C CA . LYS A 1 330 ? 1.445 7.123 -63.678 1.00 73.00 330 LYS A CA 1
ATOM 2688 C C . LYS A 1 330 ? 2.106 8.205 -64.542 1.00 73.00 330 LYS A C 1
ATOM 2690 O O . LYS A 1 330 ? 1.806 8.308 -65.725 1.00 73.00 330 LYS A O 1
ATOM 2695 N N . ARG A 1 331 ? 3.024 9.002 -63.980 1.00 63.38 331 ARG A N 1
ATOM 2696 C CA . ARG A 1 331 ? 3.814 9.983 -64.748 1.00 63.38 331 ARG A CA 1
ATOM 2697 C C . ARG A 1 331 ? 4.879 9.330 -65.628 1.00 63.38 331 ARG A C 1
ATOM 2699 O O . ARG A 1 331 ? 5.088 9.806 -66.734 1.00 63.38 331 ARG A O 1
ATOM 2706 N N . HIS A 1 332 ? 5.528 8.266 -65.157 1.00 53.66 332 HIS A N 1
ATOM 2707 C CA . HIS A 1 332 ? 6.534 7.535 -65.936 1.00 53.66 332 HIS A CA 1
ATOM 2708 C C . HIS A 1 332 ? 5.899 6.683 -67.050 1.00 53.66 332 HIS A C 1
ATOM 2710 O O . HIS A 1 332 ? 6.454 6.613 -68.141 1.00 53.66 332 HIS A O 1
ATOM 2716 N N . SER A 1 333 ? 4.701 6.132 -66.823 1.00 49.44 333 SER A N 1
ATOM 2717 C CA . SER A 1 333 ? 3.913 5.386 -67.819 1.00 49.44 333 SER A CA 1
ATOM 2718 C C . SER A 1 333 ? 3.457 6.258 -69.001 1.00 49.44 333 SER A C 1
ATOM 2720 O O . SER A 1 333 ? 3.430 5.797 -70.134 1.00 49.44 333 SER A O 1
ATOM 2722 N N . LEU A 1 334 ? 3.204 7.556 -68.791 1.00 55.56 334 LEU A N 1
ATOM 2723 C CA . LEU A 1 334 ? 2.877 8.491 -69.880 1.00 55.56 334 LEU A CA 1
ATOM 2724 C C . LEU A 1 334 ? 4.090 8.897 -70.749 1.00 55.56 334 LEU A C 1
ATOM 2726 O O . LEU A 1 334 ? 3.910 9.622 -71.726 1.00 55.56 334 LEU A O 1
ATOM 2730 N N . LEU A 1 335 ? 5.314 8.477 -70.396 1.00 52.38 335 LEU A N 1
ATOM 2731 C CA . LEU A 1 335 ? 6.569 8.955 -70.996 1.00 52.38 335 LEU A CA 1
ATOM 2732 C C . LEU A 1 335 ? 7.442 7.864 -71.648 1.00 52.38 335 LEU A C 1
ATOM 2734 O O . LEU A 1 335 ? 8.486 8.210 -72.197 1.00 52.38 335 LEU A O 1
ATOM 2738 N N . SER A 1 336 ? 7.063 6.581 -71.628 1.00 46.22 336 SER A N 1
ATOM 2739 C CA . SER A 1 336 ? 7.941 5.500 -72.107 1.00 46.22 336 SER A CA 1
ATOM 2740 C C . SER A 1 336 ? 7.218 4.455 -72.960 1.00 46.22 336 SER A C 1
ATOM 2742 O O . SER A 1 336 ? 6.503 3.613 -72.435 1.00 46.22 336 SER A O 1
ATOM 2744 N N . ASP A 1 337 ? 7.505 4.454 -74.263 1.00 48.12 337 ASP A N 1
ATOM 2745 C CA . ASP A 1 337 ? 7.299 3.321 -75.175 1.00 48.12 337 ASP A CA 1
ATOM 2746 C C . ASP A 1 337 ? 8.477 2.336 -75.004 1.00 48.12 337 ASP A C 1
ATOM 2748 O O . ASP A 1 337 ? 9.581 2.573 -75.502 1.00 48.12 337 ASP A O 1
ATOM 2752 N N . SER A 1 338 ? 8.303 1.283 -74.192 1.00 47.91 338 SER A N 1
ATOM 2753 C CA . SER A 1 338 ? 9.282 0.187 -74.024 1.00 47.91 338 SER A CA 1
ATOM 2754 C C . SER A 1 338 ? 8.646 -1.063 -73.399 1.00 47.91 338 SER A C 1
ATOM 2756 O O . SER A 1 338 ? 8.929 -1.438 -72.259 1.00 47.91 338 SER A O 1
ATOM 2758 N N . GLY A 1 339 ? 7.831 -1.768 -74.187 1.00 54.06 339 GLY A N 1
ATOM 2759 C CA . GLY A 1 339 ? 7.039 -2.926 -73.741 1.00 54.06 339 GLY A CA 1
ATOM 2760 C C . GLY A 1 339 ? 7.808 -4.135 -73.175 1.00 54.06 339 GLY A C 1
ATOM 2761 O O . GLY A 1 339 ? 7.196 -5.020 -72.595 1.00 54.06 339 GLY A O 1
ATOM 2762 N N . ASN A 1 340 ? 9.142 -4.193 -73.279 1.00 57.25 340 ASN A N 1
ATOM 2763 C CA . ASN A 1 340 ? 9.943 -5.291 -72.700 1.00 57.25 340 ASN A CA 1
ATOM 2764 C C . ASN A 1 340 ? 10.464 -4.995 -71.282 1.00 57.25 340 ASN A C 1
ATOM 2766 O O . ASN A 1 340 ? 10.837 -5.898 -70.534 1.00 57.25 340 ASN A O 1
ATOM 2770 N N . VAL A 1 341 ? 10.522 -3.714 -70.929 1.00 57.28 341 VAL A N 1
ATOM 2771 C CA . VAL A 1 341 ? 10.910 -3.230 -69.603 1.00 57.28 341 VAL A CA 1
ATOM 2772 C C . VAL A 1 341 ? 9.660 -3.117 -68.728 1.00 57.28 341 VAL A C 1
ATOM 2774 O O . VAL A 1 341 ? 9.689 -3.495 -67.561 1.00 57.28 341 VAL A O 1
ATOM 2777 N N . GLU A 1 342 ? 8.543 -2.722 -69.337 1.00 56.53 342 GLU A N 1
ATOM 2778 C CA . GLU A 1 342 ? 7.221 -2.648 -68.718 1.00 56.53 342 GLU A CA 1
ATOM 2779 C C . GLU A 1 342 ? 6.752 -4.008 -68.182 1.00 56.53 342 GLU A C 1
ATOM 2781 O O . GLU A 1 342 ? 6.428 -4.091 -67.007 1.00 56.53 342 GLU A O 1
ATOM 2786 N N . ALA A 1 343 ? 6.883 -5.100 -68.948 1.00 62.66 343 ALA A N 1
ATOM 2787 C CA . ALA A 1 343 ? 6.518 -6.444 -68.480 1.00 62.66 343 ALA A CA 1
ATOM 2788 C C . ALA A 1 343 ? 7.349 -6.937 -67.275 1.00 62.66 343 ALA A C 1
ATOM 2790 O O . ALA A 1 343 ? 6.838 -7.639 -66.406 1.00 62.66 343 ALA A O 1
ATOM 2791 N N . ARG A 1 344 ? 8.636 -6.561 -67.184 1.00 61.41 344 ARG A N 1
ATOM 2792 C CA . ARG A 1 344 ? 9.483 -6.910 -66.026 1.00 61.41 344 ARG A CA 1
ATOM 2793 C C . ARG A 1 344 ? 9.168 -6.059 -64.800 1.00 61.41 344 ARG A C 1
ATOM 2795 O O . ARG A 1 344 ? 9.203 -6.574 -63.688 1.00 61.41 344 ARG A O 1
ATOM 2802 N N . TYR A 1 345 ? 8.857 -4.779 -64.994 1.00 66.69 345 TYR A N 1
ATOM 2803 C CA . TYR A 1 345 ? 8.400 -3.911 -63.910 1.00 66.69 345 TYR A CA 1
ATOM 2804 C C . TYR A 1 345 ? 6.997 -4.278 -63.429 1.00 66.69 345 TYR A C 1
ATOM 2806 O O . TYR A 1 345 ? 6.727 -4.183 -62.236 1.00 66.69 345 TYR A O 1
ATOM 2814 N N . GLU A 1 346 ? 6.128 -4.731 -64.327 1.00 74.25 346 GLU A N 1
ATOM 2815 C CA . GLU A 1 346 ? 4.791 -5.220 -64.007 1.00 74.25 346 GLU A CA 1
ATOM 2816 C C . GLU A 1 346 ? 4.881 -6.515 -63.198 1.00 74.25 346 GLU A C 1
ATOM 2818 O O . GLU A 1 346 ? 4.328 -6.574 -62.105 1.00 74.25 346 GLU A O 1
ATOM 2823 N N . GLN A 1 347 ? 5.710 -7.475 -63.624 1.00 74.81 347 GLN A N 1
ATOM 2824 C CA . GLN A 1 347 ? 5.969 -8.694 -62.854 1.00 74.81 347 GLN A CA 1
ATOM 2825 C C . GLN A 1 347 ? 6.575 -8.395 -61.468 1.00 74.81 347 GLN A C 1
ATOM 2827 O O . GLN A 1 347 ? 6.129 -8.945 -60.465 1.00 74.81 347 GLN A O 1
ATOM 2832 N N . GLN A 1 348 ? 7.539 -7.473 -61.377 1.00 75.19 348 GLN A N 1
ATOM 2833 C CA . GLN A 1 348 ? 8.127 -7.074 -60.093 1.00 75.19 348 GLN A CA 1
ATOM 2834 C C . GLN A 1 348 ? 7.122 -6.331 -59.191 1.00 75.19 348 GLN A C 1
ATOM 2836 O O . GLN A 1 348 ? 7.141 -6.491 -57.971 1.00 75.19 348 GLN A O 1
ATOM 2841 N N . SER A 1 349 ? 6.225 -5.530 -59.772 1.00 66.69 349 SER A N 1
ATOM 2842 C CA . SER A 1 349 ? 5.155 -4.847 -59.040 1.00 66.69 349 SER A CA 1
ATOM 2843 C C . SER A 1 349 ? 4.068 -5.819 -58.576 1.00 66.69 349 SER A C 1
ATOM 2845 O O . SER A 1 349 ? 3.480 -5.604 -57.516 1.00 66.69 349 SER A O 1
ATOM 2847 N N . GLU A 1 350 ? 3.789 -6.872 -59.345 1.00 78.69 350 GLU A N 1
ATOM 2848 C CA . GLU A 1 350 ? 2.862 -7.941 -58.972 1.00 78.69 350 GLU A CA 1
ATOM 2849 C C . GLU A 1 350 ? 3.427 -8.814 -57.851 1.00 78.69 350 GLU A C 1
ATOM 2851 O O . GLU A 1 350 ? 2.704 -9.103 -56.899 1.00 78.69 350 GLU A O 1
ATOM 2856 N N . GLU A 1 351 ? 4.712 -9.172 -57.900 1.00 75.44 351 GLU A N 1
ATOM 2857 C CA . GLU A 1 351 ? 5.389 -9.903 -56.820 1.00 75.44 351 GLU A CA 1
ATOM 2858 C C . GLU A 1 351 ? 5.370 -9.097 -55.511 1.00 75.44 351 GLU A C 1
ATOM 2860 O O . GLU A 1 351 ? 4.929 -9.604 -54.480 1.00 75.44 351 GLU A O 1
ATOM 2865 N N . GLN A 1 352 ? 5.707 -7.802 -55.557 1.00 73.94 352 GLN A N 1
ATOM 2866 C CA . GLN A 1 352 ? 5.598 -6.922 -54.386 1.00 73.94 352 GLN A CA 1
ATOM 2867 C C . GLN A 1 352 ? 4.151 -6.781 -53.890 1.00 73.94 352 GLN A C 1
ATOM 2869 O O . GLN A 1 352 ? 3.899 -6.774 -52.685 1.00 73.94 352 GLN A O 1
ATOM 2874 N N . ALA A 1 353 ? 3.170 -6.695 -54.793 1.00 76.00 353 ALA A N 1
ATOM 2875 C CA . ALA A 1 353 ? 1.760 -6.647 -54.412 1.00 76.00 353 ALA A CA 1
ATOM 2876 C C . ALA A 1 353 ? 1.298 -7.950 -53.739 1.00 76.00 353 ALA A C 1
ATOM 2878 O O . ALA A 1 353 ? 0.526 -7.893 -52.778 1.00 76.00 353 ALA A O 1
ATOM 2879 N N . GLN A 1 354 ? 1.779 -9.107 -54.200 1.00 83.00 354 GLN A N 1
ATOM 2880 C CA . GLN A 1 354 ? 1.504 -10.407 -53.588 1.00 83.00 354 GLN A CA 1
ATOM 2881 C C . GLN A 1 354 ? 2.152 -10.530 -52.205 1.00 83.00 354 GLN A C 1
ATOM 2883 O O . GLN A 1 354 ? 1.490 -11.001 -51.280 1.00 83.00 354 GLN A O 1
ATOM 2888 N N . GLU A 1 355 ? 3.379 -10.038 -52.023 1.00 77.81 355 GLU A N 1
ATOM 2889 C CA . GLU A 1 355 ? 4.048 -9.986 -50.717 1.00 77.81 355 GLU A CA 1
ATOM 2890 C C . GLU A 1 355 ? 3.293 -9.096 -49.723 1.00 77.81 355 GLU A C 1
ATOM 2892 O O . GLU A 1 355 ? 2.992 -9.532 -48.610 1.00 77.81 355 GLU A O 1
ATOM 2897 N N . TYR A 1 356 ? 2.890 -7.885 -50.125 1.00 80.62 356 TYR A N 1
ATOM 2898 C CA . TYR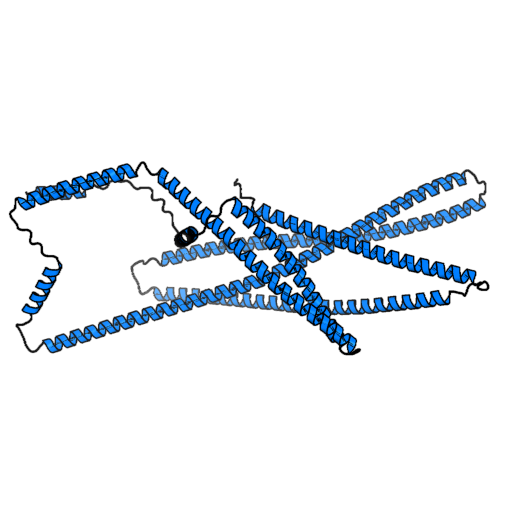 A 1 356 ? 2.077 -7.013 -49.269 1.00 80.62 356 TYR A CA 1
ATOM 2899 C C . TYR A 1 356 ? 0.709 -7.619 -48.954 1.00 80.62 356 TYR A C 1
ATOM 2901 O O . TYR A 1 356 ? 0.199 -7.466 -47.842 1.00 80.62 356 TYR A O 1
ATOM 2909 N N . GLN A 1 357 ? 0.104 -8.331 -49.906 1.00 89.25 357 GLN A N 1
ATOM 2910 C CA . GLN A 1 357 ? -1.147 -9.041 -49.668 1.00 89.25 357 GLN A CA 1
ATOM 2911 C C . GLN A 1 357 ? -0.953 -10.225 -48.706 1.00 89.25 357 GLN A C 1
ATOM 2913 O O . GLN A 1 357 ? -1.837 -10.491 -47.894 1.00 89.25 357 GLN A O 1
ATOM 2918 N N . GLY A 1 358 ? 0.196 -10.905 -48.758 1.00 85.56 358 GLY A N 1
ATOM 2919 C CA . GLY A 1 358 ? 0.607 -11.923 -47.789 1.00 85.56 358 GLY A CA 1
ATOM 2920 C C . GLY A 1 358 ? 0.755 -11.345 -46.383 1.00 85.56 358 GLY A C 1
ATOM 2921 O O . GLY A 1 358 ? 0.088 -11.810 -45.463 1.00 85.56 358 GLY A O 1
ATOM 2922 N N . GLN A 1 359 ? 1.511 -10.255 -46.237 1.00 87.69 359 GLN A N 1
ATOM 2923 C CA . GLN A 1 359 ? 1.697 -9.563 -44.956 1.00 87.69 359 GLN A CA 1
ATOM 2924 C C . GLN A 1 359 ? 0.372 -9.055 -44.368 1.00 87.69 359 GLN A C 1
ATOM 2926 O O . GLN A 1 359 ? 0.132 -9.185 -43.170 1.00 87.69 359 GLN A O 1
ATOM 2931 N N . LEU A 1 360 ? -0.535 -8.530 -45.200 1.00 86.56 360 LEU A N 1
ATOM 2932 C CA . LEU A 1 360 ? -1.879 -8.134 -44.764 1.00 86.56 360 LEU A CA 1
ATOM 2933 C C . LEU A 1 360 ? -2.713 -9.326 -44.281 1.00 86.56 360 LEU A C 1
ATOM 2935 O O . LEU A 1 360 ? -3.450 -9.187 -43.307 1.00 86.56 360 LEU A O 1
ATOM 2939 N N . ARG A 1 361 ? -2.607 -10.493 -44.933 1.00 90.56 361 ARG A N 1
ATOM 2940 C CA . ARG A 1 361 ? -3.290 -11.721 -44.491 1.00 90.56 361 ARG A CA 1
ATOM 2941 C C . ARG A 1 361 ? -2.721 -12.239 -43.173 1.00 90.56 361 ARG A C 1
ATOM 2943 O O . ARG A 1 361 ? -3.496 -12.627 -42.307 1.00 90.56 361 ARG A O 1
ATOM 2950 N N . GLU A 1 362 ? -1.404 -12.205 -42.997 1.00 85.62 362 GLU A N 1
ATOM 2951 C CA . GLU A 1 362 ? -0.751 -12.593 -41.741 1.00 85.62 362 GLU A CA 1
ATOM 2952 C C . GLU A 1 362 ? -1.136 -11.659 -40.591 1.00 85.62 362 GLU A C 1
ATOM 2954 O O . GLU A 1 362 ? -1.504 -12.125 -39.513 1.00 85.62 362 GLU A O 1
ATOM 2959 N N . GLN A 1 363 ? -1.138 -10.343 -40.827 1.00 85.56 363 GLN A N 1
ATOM 2960 C CA . GLN A 1 363 ? -1.604 -9.367 -39.841 1.00 85.56 363 GLN A CA 1
ATOM 2961 C C . GLN A 1 363 ? -3.091 -9.544 -39.518 1.00 85.56 363 GLN A C 1
ATOM 2963 O O . GLN A 1 363 ? -3.470 -9.460 -38.351 1.00 85.56 363 GLN A O 1
ATOM 2968 N N . ALA A 1 364 ? -3.933 -9.831 -40.514 1.00 87.69 364 ALA A N 1
ATOM 2969 C CA . ALA A 1 364 ? -5.348 -10.118 -40.293 1.00 87.69 364 ALA A CA 1
ATOM 2970 C C . ALA A 1 364 ? -5.550 -11.388 -39.450 1.00 87.69 364 ALA A C 1
ATOM 2972 O O . ALA A 1 364 ? -6.308 -11.352 -38.485 1.00 87.69 364 ALA A O 1
ATOM 2973 N N . ALA A 1 365 ? -4.820 -12.468 -39.744 1.00 89.94 365 ALA A N 1
ATOM 2974 C CA . ALA A 1 365 ? -4.866 -13.704 -38.962 1.00 89.94 365 ALA A CA 1
ATOM 2975 C C . ALA A 1 365 ? -4.350 -13.504 -37.525 1.00 89.94 365 ALA A C 1
ATOM 2977 O O . ALA A 1 365 ? -4.885 -14.077 -36.575 1.00 89.94 365 ALA A O 1
ATOM 2978 N N . TYR A 1 366 ? -3.331 -12.661 -37.339 1.00 90.38 366 TYR A N 1
ATOM 2979 C CA . TYR A 1 366 ? -2.836 -12.300 -36.013 1.00 90.38 366 TYR A CA 1
ATOM 2980 C C . TYR A 1 366 ? -3.867 -11.493 -35.213 1.00 90.38 366 TYR A C 1
ATOM 2982 O O . TYR A 1 366 ? -4.105 -11.791 -34.041 1.00 90.38 366 TYR A O 1
ATOM 2990 N N . LEU A 1 367 ? -4.526 -10.517 -35.847 1.00 89.19 367 LEU A N 1
ATOM 2991 C CA . LEU A 1 367 ? -5.620 -9.768 -35.229 1.00 89.19 367 LEU A CA 1
ATOM 2992 C C . LEU A 1 367 ? -6.791 -10.685 -34.867 1.00 89.19 367 LEU A C 1
ATOM 2994 O O . LEU A 1 367 ? -7.290 -10.582 -33.752 1.00 89.19 367 LEU A O 1
ATOM 2998 N N . GLU A 1 368 ? -7.171 -11.613 -35.747 1.00 93.25 368 GLU A N 1
ATOM 2999 C CA . GLU A 1 368 ? -8.242 -12.588 -35.501 1.00 93.25 368 GLU A CA 1
ATOM 3000 C C . GLU A 1 368 ? -7.927 -13.495 -34.297 1.00 93.25 368 GLU A C 1
ATOM 3002 O O . GLU A 1 368 ? -8.776 -13.748 -33.437 1.00 93.25 368 GLU A O 1
ATOM 3007 N N . LYS A 1 369 ? -6.663 -13.916 -34.162 1.00 94.44 369 LYS A N 1
ATOM 3008 C CA . LYS A 1 369 ? -6.193 -14.677 -33.000 1.00 94.44 369 LYS A CA 1
ATOM 3009 C C . LYS A 1 369 ? -6.297 -13.870 -31.703 1.00 94.44 369 LYS A C 1
ATOM 3011 O O . LYS A 1 369 ? -6.750 -14.407 -30.694 1.00 94.44 369 LYS A O 1
ATOM 3016 N N . ILE A 1 370 ? -5.906 -12.594 -31.718 1.00 91.56 370 ILE A N 1
ATOM 3017 C CA . ILE A 1 370 ? -6.032 -11.712 -30.548 1.00 91.56 370 ILE A CA 1
ATOM 3018 C C . ILE A 1 370 ? -7.501 -11.461 -30.213 1.00 91.56 370 ILE A C 1
ATOM 3020 O O . ILE A 1 370 ? -7.864 -11.497 -29.040 1.00 91.56 370 ILE A O 1
ATOM 3024 N N . THR A 1 371 ? -8.361 -11.232 -31.209 1.00 92.00 371 THR A N 1
ATOM 3025 C CA . THR A 1 371 ? -9.794 -11.038 -30.960 1.00 92.00 371 THR A CA 1
ATOM 3026 C C . THR A 1 371 ? -10.413 -12.274 -30.330 1.00 92.00 371 THR A C 1
ATOM 3028 O O . THR A 1 371 ? -11.154 -12.136 -29.365 1.00 92.00 371 THR A O 1
ATOM 3031 N N . HIS A 1 372 ? -10.031 -13.475 -30.774 1.00 94.06 372 HIS A N 1
ATOM 3032 C CA . HIS A 1 372 ? -10.519 -14.711 -30.169 1.00 94.06 372 HIS A CA 1
ATOM 3033 C C . HIS A 1 372 ? -10.035 -14.883 -28.718 1.00 94.06 372 HIS A C 1
ATOM 3035 O O . HIS A 1 372 ? -10.805 -15.283 -27.849 1.00 94.06 372 HIS A O 1
ATOM 3041 N N . GLN A 1 373 ? -8.783 -14.513 -28.420 1.00 93.50 373 GLN A N 1
ATOM 3042 C CA . GLN A 1 373 ? -8.270 -14.496 -27.044 1.00 93.50 373 GLN A CA 1
ATOM 3043 C C . GLN A 1 373 ? -9.004 -13.477 -26.161 1.00 93.50 373 GLN A C 1
ATOM 3045 O O . GLN A 1 373 ? -9.333 -13.779 -25.016 1.00 93.50 373 GLN A O 1
ATOM 3050 N N . TYR A 1 374 ? -9.289 -12.285 -26.689 1.00 90.88 374 TYR A N 1
ATOM 3051 C CA . TYR A 1 374 ? -10.051 -11.259 -25.978 1.00 90.88 374 TYR A CA 1
ATOM 3052 C C . TYR A 1 374 ? -11.494 -11.702 -25.713 1.00 90.88 374 TYR A C 1
ATOM 3054 O O . TYR A 1 374 ? -12.013 -11.488 -24.621 1.00 90.88 374 TYR A O 1
ATOM 3062 N N . GLU A 1 375 ? -12.138 -12.349 -26.684 1.00 94.88 375 GLU A N 1
ATOM 3063 C CA . GLU A 1 375 ? -13.471 -12.930 -26.519 1.00 94.88 375 GLU A CA 1
ATOM 3064 C C . GLU A 1 375 ? -13.481 -14.057 -25.481 1.00 94.88 375 GLU A C 1
ATOM 3066 O O . GLU A 1 375 ? -14.392 -14.094 -24.657 1.00 94.88 375 GLU A O 1
ATOM 3071 N N . GLY A 1 376 ? -12.455 -14.915 -25.457 1.00 94.12 376 GLY A N 1
ATOM 3072 C CA . GLY A 1 376 ? -12.285 -15.940 -24.423 1.00 94.12 376 GLY A CA 1
ATOM 3073 C C . GLY A 1 376 ? -12.164 -15.340 -23.020 1.00 94.12 376 GLY A C 1
ATOM 3074 O O . GLY A 1 376 ? -12.957 -15.666 -22.140 1.00 94.12 376 GLY A O 1
ATOM 3075 N N . LEU A 1 377 ? -11.256 -14.375 -22.833 1.00 90.06 377 LEU A N 1
ATOM 3076 C CA . LEU A 1 377 ? -11.097 -13.664 -21.557 1.00 90.06 377 LEU A CA 1
ATOM 3077 C C . LEU A 1 377 ? -12.371 -12.924 -21.136 1.00 90.06 377 LEU A C 1
ATOM 3079 O O . LEU A 1 377 ? -12.699 -12.856 -19.953 1.00 90.06 377 LEU A O 1
ATOM 3083 N N . ARG A 1 378 ? -13.116 -12.370 -22.097 1.00 93.50 378 ARG A N 1
ATOM 3084 C CA . ARG A 1 378 ? -14.398 -11.718 -21.827 1.00 93.50 378 ARG A CA 1
ATOM 3085 C C . ARG A 1 378 ? -15.448 -12.717 -21.345 1.00 93.50 378 ARG A C 1
ATOM 3087 O O . ARG A 1 378 ? -16.158 -12.412 -20.394 1.00 93.50 378 ARG A O 1
ATOM 3094 N N . GLN A 1 379 ? -15.530 -13.898 -21.958 1.00 95.19 379 GLN A N 1
ATOM 3095 C CA . GLN A 1 379 ? -16.432 -14.960 -21.507 1.00 95.19 379 GLN A CA 1
ATOM 3096 C C . GLN A 1 379 ? -16.075 -15.441 -20.098 1.00 95.19 379 GLN A C 1
ATOM 3098 O O . GLN A 1 379 ? -16.972 -15.602 -19.276 1.00 95.19 379 GLN A O 1
ATOM 3103 N N . GLU A 1 380 ? -14.789 -15.615 -19.790 1.00 93.50 380 GLU A N 1
ATOM 3104 C CA . GLU A 1 380 ? -14.327 -15.959 -18.439 1.00 93.50 380 GLU A CA 1
ATOM 3105 C C . GLU A 1 380 ? -14.676 -14.864 -17.423 1.00 93.50 380 GLU A C 1
ATOM 3107 O O . GLU A 1 380 ? -15.181 -15.162 -16.342 1.00 93.50 380 GLU A O 1
ATOM 3112 N N . HIS A 1 381 ? -14.487 -13.590 -17.776 1.00 92.38 381 HIS A N 1
ATOM 3113 C CA . HIS A 1 381 ? -14.882 -12.466 -16.927 1.00 92.38 381 HIS A CA 1
ATOM 3114 C C . HIS A 1 381 ? -16.397 -12.441 -16.677 1.00 92.38 381 HIS A C 1
ATOM 3116 O O . HIS A 1 381 ? -16.837 -12.221 -15.546 1.00 92.38 381 HIS A O 1
ATOM 3122 N N . ASP A 1 382 ? -17.209 -12.678 -17.707 1.00 93.69 382 ASP A N 1
ATOM 3123 C CA . ASP A 1 382 ? -18.667 -12.730 -17.583 1.00 93.69 382 ASP A CA 1
ATOM 3124 C C . ASP A 1 382 ? -19.115 -13.921 -16.715 1.00 93.69 382 ASP A C 1
ATOM 3126 O O . ASP A 1 382 ? -20.005 -13.764 -15.876 1.00 93.69 382 ASP A O 1
ATOM 3130 N N . GLN A 1 383 ? -18.454 -15.079 -16.837 1.00 95.56 383 GLN A N 1
ATOM 3131 C CA . GLN A 1 383 ? -18.667 -16.237 -15.960 1.00 95.56 383 GLN A CA 1
ATOM 3132 C C . GLN A 1 383 ? -18.299 -15.917 -14.509 1.00 95.56 383 GLN A C 1
ATOM 3134 O O . GLN A 1 383 ? -19.104 -16.150 -13.609 1.00 95.56 383 GLN A O 1
ATOM 3139 N N . LEU A 1 384 ? -17.129 -15.318 -14.271 1.00 93.38 384 LEU A N 1
ATOM 3140 C CA . LEU A 1 384 ? -16.696 -14.931 -12.929 1.00 93.38 384 LEU A CA 1
ATOM 3141 C C . LEU A 1 384 ? -17.680 -13.926 -12.315 1.00 93.38 384 LEU A C 1
ATOM 3143 O O . LEU A 1 384 ? -18.109 -14.079 -11.174 1.00 93.38 384 LEU A O 1
ATOM 3147 N N . THR A 1 385 ? -18.125 -12.949 -13.104 1.00 94.81 385 THR A N 1
ATOM 3148 C CA . THR A 1 385 ? -19.123 -11.958 -12.686 1.00 94.81 385 THR A CA 1
ATOM 3149 C C . THR A 1 385 ? -20.455 -12.617 -12.320 1.00 94.81 385 THR A C 1
ATOM 3151 O O . THR A 1 385 ? -21.083 -12.210 -11.342 1.00 94.81 385 THR A O 1
ATOM 3154 N N . ALA A 1 386 ? -20.893 -13.636 -13.064 1.00 93.00 386 ALA A N 1
ATOM 3155 C CA . ALA A 1 386 ? -22.080 -14.412 -12.717 1.00 93.00 386 ALA A CA 1
ATOM 3156 C C . ALA A 1 386 ? -21.893 -15.158 -11.386 1.00 93.00 386 ALA A C 1
ATOM 3158 O O . ALA A 1 386 ? -22.725 -15.008 -10.496 1.00 93.00 386 ALA A O 1
ATOM 3159 N N . THR A 1 387 ? -20.760 -15.841 -11.189 1.00 94.06 387 THR A N 1
ATOM 3160 C CA . THR A 1 387 ? -20.481 -16.537 -9.919 1.00 94.06 387 THR A CA 1
ATOM 3161 C C . THR A 1 387 ? -20.415 -15.583 -8.724 1.00 94.06 387 THR A C 1
ATOM 3163 O O . THR A 1 387 ? -20.959 -15.892 -7.668 1.00 94.06 387 THR A O 1
ATOM 3166 N N . CYS A 1 388 ? -19.839 -14.386 -8.882 1.00 91.25 388 CYS A N 1
ATOM 3167 C CA . CYS A 1 388 ? -19.846 -13.359 -7.839 1.00 91.25 388 CYS A CA 1
ATOM 3168 C C . CYS A 1 388 ? -21.274 -12.935 -7.470 1.00 91.25 388 CYS A C 1
ATOM 3170 O O . CYS A 1 388 ? -21.585 -12.800 -6.288 1.00 91.25 388 CYS A O 1
ATOM 3172 N N . ARG A 1 389 ? -22.164 -12.766 -8.459 1.00 94.81 389 ARG A N 1
ATOM 3173 C CA . ARG A 1 389 ? -23.578 -12.439 -8.206 1.00 94.81 389 ARG A CA 1
ATOM 3174 C C . ARG A 1 389 ? -24.307 -13.563 -7.475 1.00 94.81 389 ARG A C 1
ATOM 3176 O O . ARG A 1 389 ? -25.093 -13.275 -6.573 1.00 94.81 389 ARG A O 1
ATOM 3183 N N . ASP A 1 390 ? -24.036 -14.815 -7.826 1.00 94.50 390 ASP A N 1
ATOM 3184 C CA . ASP A 1 390 ? -24.633 -15.976 -7.160 1.00 94.50 390 ASP A CA 1
ATOM 3185 C C . ASP A 1 390 ? -24.164 -16.079 -5.699 1.00 94.50 390 ASP A C 1
ATOM 3187 O O . ASP A 1 390 ? -24.973 -16.300 -4.796 1.00 94.50 390 ASP A O 1
ATOM 3191 N N . LEU A 1 391 ? -22.877 -15.825 -5.437 1.00 91.69 391 LEU A N 1
ATOM 3192 C CA . LEU A 1 391 ? -22.331 -15.766 -4.079 1.00 91.69 391 LEU A CA 1
ATOM 3193 C C . LEU A 1 391 ? -22.921 -14.607 -3.269 1.00 91.69 391 LEU A C 1
ATOM 3195 O O . LEU A 1 391 ? -23.286 -14.797 -2.110 1.00 91.69 391 LEU A O 1
ATOM 3199 N N . GLU A 1 392 ? -23.078 -13.421 -3.862 1.00 92.06 392 GLU A N 1
ATOM 3200 C CA . GLU A 1 392 ? -23.775 -12.305 -3.213 1.00 92.06 392 GLU A CA 1
ATOM 3201 C C . GLU A 1 392 ? -25.222 -12.663 -2.859 1.00 92.06 392 GLU A C 1
ATOM 3203 O O . GLU A 1 392 ? -25.707 -12.291 -1.788 1.00 92.06 392 GLU A O 1
ATOM 3208 N N . HIS A 1 393 ? -25.926 -13.376 -3.742 1.00 93.75 393 HIS A N 1
ATOM 3209 C CA . HIS A 1 393 ? -27.280 -13.845 -3.467 1.00 93.75 393 HIS A CA 1
ATOM 3210 C C . HIS A 1 393 ? -27.296 -14.815 -2.281 1.00 93.75 393 HIS A C 1
ATOM 3212 O O . HIS A 1 393 ? -28.081 -14.626 -1.351 1.00 93.75 393 HIS A O 1
ATOM 3218 N N . LEU A 1 394 ? -26.380 -15.786 -2.264 1.00 95.50 394 LEU A N 1
ATOM 3219 C CA . LEU A 1 394 ? -26.238 -16.743 -1.169 1.00 95.50 394 LEU A CA 1
ATOM 3220 C C . LEU A 1 394 ? -25.930 -16.045 0.165 1.00 95.50 394 LEU A C 1
ATOM 3222 O O . LEU A 1 394 ? -26.538 -16.370 1.183 1.00 95.50 394 LEU A O 1
ATOM 3226 N N . ILE A 1 395 ? -25.027 -15.059 0.171 1.00 89.31 395 ILE A N 1
ATOM 3227 C CA . ILE A 1 395 ? -24.700 -14.271 1.370 1.00 89.31 395 ILE A CA 1
ATOM 3228 C C . ILE A 1 395 ? -25.942 -13.533 1.876 1.00 89.31 395 ILE A C 1
ATOM 3230 O O . ILE A 1 395 ? -26.250 -13.611 3.064 1.00 89.31 395 ILE A O 1
ATOM 3234 N N . ARG A 1 396 ? -26.701 -12.875 0.990 1.00 92.81 396 ARG A N 1
ATOM 3235 C CA . ARG A 1 396 ? -27.949 -12.190 1.370 1.00 92.81 396 ARG A CA 1
ATOM 3236 C C . ARG A 1 396 ? -28.983 -13.159 1.943 1.00 92.81 396 ARG A C 1
ATOM 3238 O O . ARG A 1 396 ? -29.677 -12.808 2.892 1.00 92.81 396 ARG A O 1
ATOM 3245 N N . GLU A 1 397 ? -29.107 -14.364 1.391 1.00 94.06 397 GLU A N 1
ATOM 3246 C CA . GLU A 1 397 ? -29.997 -15.395 1.938 1.00 94.06 397 GLU A CA 1
ATOM 3247 C C . GLU A 1 397 ? -29.544 -15.876 3.316 1.00 94.06 397 GLU A C 1
ATOM 3249 O O . GLU A 1 397 ? -30.367 -15.982 4.226 1.00 94.06 397 GLU A O 1
ATOM 3254 N N . LYS A 1 398 ? -28.244 -16.122 3.505 1.00 91.81 398 LYS A N 1
ATOM 3255 C CA . LYS A 1 398 ? -27.685 -16.507 4.808 1.00 91.81 398 LYS A CA 1
ATOM 3256 C C . LYS A 1 398 ? -27.862 -15.407 5.846 1.00 91.81 398 LYS A C 1
ATOM 3258 O O . LYS A 1 398 ? -28.221 -15.718 6.974 1.00 91.81 398 LYS A O 1
ATOM 3263 N N . GLN A 1 399 ? -27.696 -14.146 5.460 1.00 90.69 399 GLN A N 1
ATOM 3264 C CA . GLN A 1 399 ? -27.915 -13.006 6.344 1.00 90.69 399 GLN A CA 1
ATOM 3265 C C . GLN A 1 399 ? -29.381 -12.908 6.782 1.00 90.69 399 GLN A C 1
ATOM 3267 O O . GLN A 1 399 ? -29.649 -12.843 7.973 1.00 90.69 399 GLN A O 1
ATOM 3272 N N . LYS A 1 400 ? -30.339 -13.057 5.855 1.00 92.62 400 LYS A N 1
ATOM 3273 C CA . LYS A 1 400 ? -31.770 -13.134 6.205 1.00 92.62 400 LYS A CA 1
ATOM 3274 C C . LYS A 1 400 ? -32.094 -14.300 7.141 1.00 92.62 400 LYS A C 1
ATOM 3276 O O . LYS A 1 400 ? -32.960 -14.174 8.002 1.00 92.62 400 LYS A O 1
ATOM 3281 N N . LEU A 1 401 ? -31.444 -15.450 6.949 1.00 93.19 401 LEU A N 1
ATOM 3282 C CA . LEU A 1 401 ? -31.614 -16.599 7.838 1.00 93.19 401 LEU A CA 1
ATOM 3283 C C . LEU A 1 401 ? -31.046 -16.323 9.232 1.00 93.19 401 LEU A C 1
ATOM 3285 O O . LEU A 1 401 ? -31.683 -16.718 10.201 1.00 93.19 401 LEU A O 1
ATOM 3289 N N . LEU A 1 402 ? -29.898 -15.650 9.340 1.00 89.94 402 LEU A N 1
ATOM 3290 C CA . LEU A 1 402 ? -29.332 -15.226 10.623 1.00 89.94 402 LEU A CA 1
ATOM 3291 C C . LEU A 1 402 ? -30.255 -14.232 11.331 1.00 89.94 402 LEU A C 1
ATOM 3293 O O . LEU A 1 402 ? -30.647 -14.501 12.460 1.00 89.94 402 LEU A O 1
ATOM 3297 N N . ASP A 1 403 ? -30.731 -13.195 10.637 1.00 90.00 403 ASP A N 1
ATOM 3298 C CA . ASP A 1 403 ? -31.678 -12.221 11.200 1.00 90.00 403 ASP A CA 1
ATOM 3299 C C . ASP A 1 403 ? -32.956 -12.910 11.725 1.00 90.00 403 ASP A C 1
ATOM 3301 O O . ASP A 1 403 ? -33.484 -12.578 12.788 1.00 90.00 403 ASP A O 1
ATOM 3305 N N . ALA A 1 404 ? -33.454 -13.921 11.000 1.00 91.62 404 ALA A N 1
ATOM 3306 C CA . ALA A 1 404 ? -34.596 -14.721 11.437 1.00 91.62 404 ALA A CA 1
ATOM 3307 C C . ALA A 1 404 ? -34.287 -15.567 12.686 1.00 91.62 404 ALA A C 1
ATOM 3309 O O . ALA A 1 404 ? -35.174 -15.769 13.518 1.00 91.62 404 ALA A O 1
ATOM 3310 N N . ARG A 1 405 ? -33.054 -16.069 12.831 1.00 89.00 405 ARG A N 1
ATOM 3311 C CA . ARG A 1 405 ? -32.616 -16.808 14.025 1.00 89.00 405 ARG A CA 1
ATOM 3312 C C . ARG A 1 405 ? -32.427 -15.889 15.221 1.00 89.00 405 ARG A C 1
ATOM 3314 O O . ARG A 1 405 ? -32.851 -16.265 16.308 1.00 89.00 405 ARG A O 1
ATOM 3321 N N . ASP A 1 406 ? -31.909 -14.686 15.022 1.00 88.19 406 ASP A N 1
ATOM 3322 C CA . ASP A 1 406 ? -31.764 -13.693 16.087 1.00 88.19 406 ASP A CA 1
ATOM 3323 C C . ASP A 1 406 ? -33.131 -13.246 16.620 1.00 88.19 406 ASP A C 1
ATOM 3325 O O . ASP A 1 406 ? -33.337 -13.180 17.831 1.00 88.19 406 ASP A O 1
ATOM 3329 N N . LEU A 1 407 ? -34.117 -13.056 15.736 1.00 89.19 407 LEU A N 1
ATOM 3330 C CA . LEU A 1 407 ? -35.509 -12.818 16.135 1.00 89.19 407 LEU A CA 1
ATOM 3331 C C . LEU A 1 407 ? -36.095 -13.984 16.948 1.00 89.19 407 LEU A C 1
ATOM 3333 O O . LEU A 1 407 ? -36.805 -13.755 17.927 1.00 89.19 407 LEU A O 1
ATOM 3337 N N . GLN A 1 408 ? -35.802 -15.231 16.566 1.00 91.19 408 GLN A N 1
ATOM 3338 C CA . GLN A 1 408 ? -36.230 -16.410 17.329 1.00 91.19 408 GLN A CA 1
ATOM 3339 C C . GLN A 1 408 ? -35.543 -16.494 18.695 1.00 91.19 408 GLN A C 1
ATOM 3341 O O . GLN A 1 408 ? -36.198 -16.834 19.678 1.00 91.19 408 GLN A O 1
ATOM 3346 N N . LEU A 1 409 ? -34.252 -16.166 18.780 1.00 83.12 409 LEU A N 1
ATOM 3347 C CA . LEU A 1 409 ? -33.524 -16.110 20.046 1.00 83.12 409 LEU A CA 1
ATOM 3348 C C . LEU A 1 409 ? -34.108 -15.039 20.967 1.00 83.12 409 LEU A C 1
ATOM 3350 O O . LEU A 1 409 ? -34.402 -15.344 22.117 1.00 83.12 409 LEU A O 1
ATOM 3354 N N . GLN A 1 410 ? -34.393 -13.841 20.454 1.00 86.44 410 GLN A N 1
ATOM 3355 C CA . GLN A 1 410 ? -35.046 -12.776 21.224 1.00 86.44 410 GLN A CA 1
ATOM 3356 C C . GLN A 1 410 ? -36.432 -13.188 21.741 1.00 86.44 410 GLN A C 1
ATOM 3358 O O . GLN A 1 410 ? -36.790 -12.868 22.874 1.00 86.44 410 GLN A O 1
ATOM 3363 N N . GLN A 1 411 ? -37.215 -13.916 20.939 1.00 87.00 411 GLN A N 1
ATOM 3364 C CA . GLN A 1 411 ? -38.508 -14.459 21.372 1.00 87.00 411 GLN A CA 1
ATOM 3365 C C . GLN A 1 411 ? -38.341 -15.493 22.490 1.00 87.00 411 GLN A C 1
ATOM 3367 O O . GLN A 1 411 ? -38.998 -15.385 23.522 1.00 87.00 411 GLN A O 1
ATOM 3372 N N . LEU A 1 412 ? -37.424 -16.449 22.329 1.00 82.62 412 LEU A N 1
ATOM 3373 C CA . LEU A 1 412 ? -37.141 -17.460 23.351 1.00 82.62 412 LEU A CA 1
ATOM 3374 C C . LEU A 1 412 ? -36.576 -16.843 24.639 1.00 82.62 412 LEU A C 1
ATOM 3376 O O . LEU A 1 412 ? -36.903 -17.293 25.736 1.00 82.62 412 LEU A O 1
ATOM 3380 N N . GLU A 1 413 ? -35.756 -15.801 24.533 1.00 80.00 413 GLU A N 1
ATOM 3381 C CA . GLU A 1 413 ? -35.264 -15.032 25.676 1.00 80.00 413 GLU A CA 1
ATOM 3382 C C . GLU A 1 413 ? -36.395 -14.288 26.388 1.00 80.00 413 GLU A C 1
ATOM 3384 O O . GLU A 1 413 ? -36.459 -14.313 27.619 1.00 80.00 413 GLU A O 1
ATOM 3389 N N . ALA A 1 414 ? -37.318 -13.672 25.644 1.00 80.38 414 ALA A N 1
ATOM 3390 C CA . ALA A 1 414 ? -38.496 -13.023 26.210 1.00 80.38 414 ALA A CA 1
ATOM 3391 C C . ALA A 1 414 ? -39.409 -14.031 26.928 1.00 80.38 414 ALA A C 1
ATOM 3393 O O . ALA A 1 414 ? -39.881 -13.750 28.033 1.00 80.38 414 ALA A O 1
ATOM 3394 N N . ASP A 1 415 ? -39.601 -15.220 26.357 1.00 80.75 415 ASP A N 1
ATOM 3395 C CA . ASP A 1 415 ? -40.374 -16.305 26.964 1.00 80.75 415 ASP A CA 1
ATOM 3396 C C . ASP A 1 415 ? -39.694 -16.839 28.235 1.00 80.75 415 ASP A C 1
ATOM 3398 O O . ASP A 1 415 ? -40.349 -17.022 29.266 1.00 80.75 415 ASP A O 1
ATOM 3402 N N . LEU A 1 416 ? -38.365 -16.999 28.227 1.00 77.12 416 LEU A N 1
ATOM 3403 C CA . LEU A 1 416 ? -37.588 -17.354 29.421 1.00 77.12 416 LEU A CA 1
ATOM 3404 C C . LEU A 1 416 ? -37.669 -16.273 30.506 1.00 77.12 416 LEU A C 1
ATOM 3406 O O . LEU A 1 416 ? -37.776 -16.597 31.689 1.00 77.12 416 LEU A O 1
ATOM 3410 N N . GLN A 1 417 ? -37.650 -14.992 30.136 1.00 73.31 417 GLN A N 1
ATOM 3411 C CA . GLN A 1 417 ? -37.825 -13.881 31.076 1.00 73.31 417 GLN A CA 1
ATOM 3412 C C . GLN A 1 417 ? -39.248 -13.826 31.647 1.00 73.31 417 GLN A C 1
ATOM 3414 O O . GLN A 1 417 ? -39.420 -13.514 32.829 1.00 73.31 417 GLN A O 1
ATOM 3419 N N . GLN A 1 418 ? -40.269 -14.168 30.856 1.00 70.00 418 GLN A N 1
ATOM 3420 C CA . GLN A 1 418 ? -41.645 -14.298 31.338 1.00 70.00 418 GLN A CA 1
ATOM 3421 C C . GLN A 1 418 ? -41.807 -15.486 32.292 1.00 70.00 418 GLN A C 1
ATOM 3423 O O . GLN A 1 418 ? -42.434 -15.327 33.340 1.00 70.00 418 GLN A O 1
ATOM 3428 N N . ALA A 1 419 ? -41.175 -16.627 32.002 1.00 64.62 419 ALA A N 1
ATOM 3429 C CA . ALA A 1 419 ? -41.143 -17.792 32.889 1.00 64.62 419 ALA A CA 1
ATOM 3430 C C . ALA A 1 419 ? -40.385 -17.531 34.208 1.00 64.62 419 ALA A C 1
ATOM 3432 O O . ALA A 1 419 ? -40.633 -18.197 35.210 1.00 64.62 419 ALA A O 1
ATOM 3433 N N . LYS A 1 420 ? -39.491 -16.532 34.240 1.00 56.53 420 LYS A N 1
ATOM 3434 C CA . LYS A 1 420 ? -38.727 -16.122 35.433 1.00 56.53 420 LYS A CA 1
ATOM 3435 C C . LYS A 1 420 ? -39.503 -15.210 36.395 1.00 56.53 420 LYS A C 1
ATOM 3437 O O . LYS A 1 420 ? -38.980 -14.881 37.461 1.00 56.53 420 LYS A O 1
ATOM 3442 N N . LYS A 1 421 ? -40.734 -14.792 36.066 1.00 49.75 421 LYS A N 1
ATOM 3443 C CA . LYS A 1 421 ? -41.612 -14.088 37.019 1.00 49.75 421 LYS A CA 1
ATOM 3444 C C . LYS A 1 421 ? -42.189 -15.095 38.029 1.00 49.75 421 LYS A C 1
ATOM 3446 O O . LYS A 1 421 ? -42.763 -16.097 37.612 1.00 49.75 421 LYS A O 1
ATOM 3451 N N . PRO A 1 422 ? -42.074 -14.853 39.347 1.00 45.19 422 PRO A N 1
ATOM 3452 C CA . PRO A 1 422 ? -42.471 -15.829 40.355 1.00 45.19 422 PRO A CA 1
ATOM 3453 C C . PRO A 1 422 ? -43.999 -15.963 40.410 1.00 45.19 422 PRO A C 1
ATOM 3455 O O . PRO A 1 422 ? -44.696 -15.080 40.907 1.00 45.19 422 PRO A O 1
ATOM 3458 N N . SER A 1 423 ? -44.514 -17.087 39.909 1.00 35.75 423 SER A N 1
ATOM 3459 C CA . SER A 1 423 ? -45.869 -17.566 40.188 1.00 35.75 423 SER A CA 1
ATOM 3460 C C . SER A 1 423 ? -45.842 -18.408 41.470 1.00 35.75 423 SER A C 1
ATOM 3462 O O . SER A 1 423 ? -45.103 -19.396 41.528 1.00 35.75 423 SER A O 1
ATOM 3464 N N . PRO A 1 424 ? -46.612 -18.059 42.515 1.00 48.38 424 PRO A N 1
ATOM 3465 C CA . PRO A 1 424 ? -46.738 -18.896 43.690 1.00 48.38 424 PRO A CA 1
ATOM 3466 C C . PRO A 1 424 ? -47.848 -19.924 43.450 1.00 48.38 424 PRO A C 1
ATOM 3468 O O . PRO A 1 424 ? -49.023 -19.567 43.473 1.00 48.38 424 PRO A O 1
ATOM 3471 N N . SER A 1 425 ? -47.483 -21.194 43.238 1.00 45.22 425 SER A N 1
ATOM 3472 C CA . SER A 1 425 ? -48.023 -22.366 43.963 1.00 45.22 425 SER A CA 1
ATOM 3473 C C . SER A 1 425 ? -47.988 -23.699 43.181 1.00 45.22 425 SER A C 1
ATOM 3475 O O . SER A 1 425 ? -48.306 -23.753 42.001 1.00 45.22 425 SER A O 1
ATOM 3477 N N . LEU A 1 426 ? -47.692 -24.769 43.945 1.00 43.34 426 LEU A N 1
ATOM 3478 C CA . LEU A 1 426 ? -48.172 -26.165 43.829 1.00 43.34 426 LEU A CA 1
ATOM 3479 C C . LEU A 1 426 ? -47.587 -27.120 42.751 1.00 43.34 426 LEU A C 1
ATOM 3481 O O . LEU A 1 426 ? -48.015 -27.111 41.607 1.00 43.34 426 LEU A O 1
ATOM 3485 N N . HIS A 1 427 ? -46.725 -28.060 43.195 1.00 42.62 427 HIS A N 1
ATOM 3486 C CA . HIS A 1 427 ? -46.942 -29.536 43.227 1.00 42.62 427 HIS A CA 1
ATOM 3487 C C . HIS A 1 427 ? -45.715 -30.417 42.873 1.00 42.62 427 HIS A C 1
ATOM 3489 O O . HIS A 1 427 ? -45.299 -30.511 41.727 1.00 42.62 427 HIS A O 1
ATOM 3495 N N . HIS A 1 428 ? -45.233 -31.177 43.869 1.00 46.66 428 HIS A N 1
ATOM 3496 C CA . HIS A 1 428 ? -44.124 -32.155 43.827 1.00 46.66 428 HIS A CA 1
ATOM 3497 C C . HIS A 1 428 ? -44.474 -33.515 43.168 1.00 46.66 428 HIS A C 1
ATOM 3499 O O . HIS A 1 428 ? -44.191 -34.572 43.730 1.00 46.66 428 HIS A O 1
ATOM 3505 N N . ALA A 1 429 ? -45.132 -33.535 42.007 1.00 44.59 429 ALA A N 1
ATOM 3506 C CA . ALA A 1 429 ? -45.409 -34.803 41.301 1.00 44.59 429 ALA A CA 1
ATOM 3507 C C . ALA A 1 429 ? -45.207 -34.754 39.777 1.00 44.59 429 ALA A C 1
ATOM 3509 O O . ALA A 1 429 ? -45.102 -35.805 39.154 1.00 44.59 429 ALA A O 1
ATOM 3510 N N . ALA A 1 430 ? -45.089 -33.563 39.182 1.00 50.06 430 ALA A N 1
ATOM 3511 C CA . ALA A 1 430 ? -44.767 -33.383 37.762 1.00 50.06 430 ALA A CA 1
ATOM 3512 C C . ALA A 1 430 ? -43.250 -33.264 37.492 1.00 50.06 430 ALA A C 1
ATOM 3514 O O . ALA A 1 430 ? -42.827 -33.170 36.341 1.00 50.06 430 ALA A O 1
ATOM 3515 N N . ASP A 1 431 ? -42.428 -33.288 38.546 1.00 54.38 431 ASP A N 1
ATOM 3516 C CA . ASP A 1 431 ? -40.995 -32.974 38.490 1.00 54.38 431 ASP A CA 1
ATOM 3517 C C . ASP A 1 431 ? -40.137 -34.055 37.816 1.00 54.38 431 ASP A C 1
ATOM 3519 O O . ASP A 1 431 ? -38.991 -33.792 37.479 1.00 54.38 431 ASP A O 1
ATOM 3523 N N . GLN A 1 432 ? -40.647 -35.270 37.591 1.00 55.38 432 GLN A N 1
ATOM 3524 C CA . GLN A 1 432 ? -39.839 -36.354 37.016 1.00 55.38 432 GLN A CA 1
ATOM 3525 C C . GLN A 1 432 ? -39.903 -36.416 35.482 1.00 55.38 432 GLN A C 1
ATOM 3527 O O . GLN A 1 432 ? -38.872 -36.621 34.844 1.00 55.38 432 GLN A O 1
ATOM 3532 N N . GLU A 1 433 ? -41.072 -36.180 34.879 1.00 59.41 433 GLU A N 1
ATOM 3533 C CA . GLU A 1 433 ? -41.202 -36.043 33.418 1.00 59.41 433 GLU A CA 1
ATOM 3534 C C . GLU A 1 433 ? -40.615 -34.719 32.920 1.00 59.41 433 GLU A C 1
ATOM 3536 O O . GLU A 1 433 ? -39.951 -34.694 31.885 1.00 59.41 433 GLU A O 1
ATOM 3541 N N . SER A 1 434 ? -40.787 -33.628 33.672 1.00 66.94 434 SER A N 1
ATOM 3542 C CA . SER A 1 434 ? -40.200 -32.330 33.324 1.00 66.94 434 SER A CA 1
ATOM 3543 C C . SER A 1 434 ? -38.670 -32.352 33.407 1.00 66.94 434 SER A C 1
ATOM 3545 O O . SER A 1 434 ? -37.999 -31.775 32.553 1.00 66.94 434 SER A O 1
ATOM 3547 N N . LEU A 1 435 ? -38.100 -33.081 34.371 1.00 69.50 435 LEU A N 1
ATOM 3548 C CA . LEU A 1 435 ? -36.654 -33.253 34.515 1.00 69.50 435 LEU A CA 1
ATOM 3549 C C . LEU A 1 435 ? -36.079 -34.190 33.444 1.00 69.50 435 LEU A C 1
ATOM 3551 O O . LEU A 1 435 ? -34.996 -33.920 32.931 1.00 69.50 435 LEU A O 1
ATOM 3555 N N . GLN A 1 436 ? -36.823 -35.218 33.017 1.00 73.94 436 GLN A N 1
ATOM 3556 C CA . GLN A 1 436 ? -36.462 -36.029 31.846 1.00 73.94 436 GLN A CA 1
ATOM 3557 C C . GLN A 1 436 ? -36.525 -35.229 30.538 1.00 73.94 436 GLN A C 1
ATOM 3559 O O . GLN A 1 436 ? -35.624 -35.354 29.711 1.00 73.94 436 GLN A O 1
ATOM 3564 N N . GLN A 1 437 ? -37.533 -34.370 30.354 1.00 77.56 437 GLN A N 1
ATOM 3565 C CA . GLN A 1 437 ? -37.608 -33.467 29.200 1.00 77.56 437 GLN A CA 1
ATOM 3566 C C . GLN A 1 437 ? -36.476 -32.439 29.206 1.00 77.56 437 GLN A C 1
ATOM 3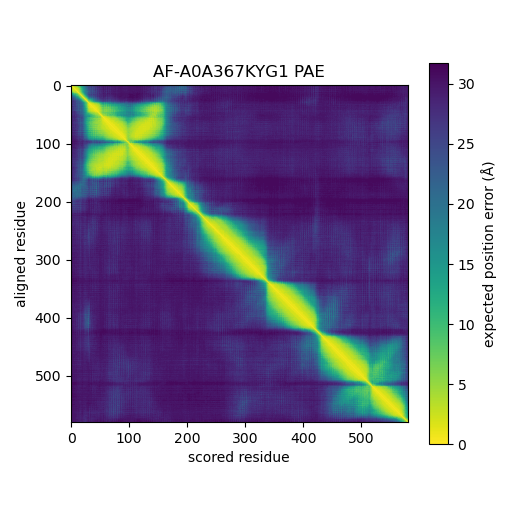568 O O . GLN A 1 437 ? -35.850 -32.220 28.175 1.00 77.56 437 GLN A O 1
ATOM 3573 N N . LEU A 1 438 ? -36.152 -31.858 30.362 1.00 74.88 438 LEU A N 1
ATOM 3574 C CA . LEU A 1 438 ? -34.995 -30.976 30.509 1.00 74.88 438 LEU A CA 1
ATOM 3575 C C . LEU A 1 438 ? -33.697 -31.711 30.174 1.00 74.88 438 LEU A C 1
ATOM 3577 O O . LEU A 1 438 ? -32.878 -31.174 29.437 1.00 74.88 438 LEU A O 1
ATOM 3581 N N . GLN A 1 439 ? -33.520 -32.944 30.647 1.00 75.06 439 GLN A N 1
ATOM 3582 C CA . GLN A 1 439 ? -32.340 -33.750 30.343 1.00 75.06 439 GLN A CA 1
ATOM 3583 C C . GLN A 1 439 ? -32.247 -34.114 28.853 1.00 75.06 439 GLN A C 1
ATOM 3585 O O . GLN A 1 439 ? -31.152 -34.088 28.296 1.00 75.06 439 GLN A O 1
ATOM 3590 N N . ALA A 1 440 ? -33.375 -34.377 28.186 1.00 79.62 440 ALA A N 1
ATOM 3591 C CA . ALA A 1 440 ? -33.424 -34.573 26.738 1.00 79.62 440 ALA A CA 1
ATOM 3592 C C . ALA A 1 440 ? -33.052 -33.290 25.975 1.00 79.62 440 ALA A C 1
ATOM 3594 O O . ALA A 1 440 ? -32.229 -33.344 25.068 1.00 79.62 440 ALA A O 1
ATOM 3595 N N . ILE A 1 441 ? -33.567 -32.130 26.398 1.00 82.12 441 ILE A N 1
ATOM 3596 C CA . ILE A 1 441 ? -33.223 -30.822 25.816 1.00 82.12 441 ILE A CA 1
ATOM 3597 C C . ILE A 1 441 ? -31.740 -30.492 26.042 1.00 82.12 441 ILE A C 1
ATOM 3599 O O . ILE A 1 441 ? -31.087 -29.956 25.150 1.00 82.12 441 ILE A O 1
ATOM 3603 N N . PHE A 1 442 ? -31.183 -30.806 27.214 1.00 82.12 442 PHE A N 1
ATOM 3604 C CA . PHE A 1 442 ? -29.752 -30.642 27.482 1.00 82.12 442 PHE A CA 1
ATOM 3605 C C . PHE A 1 442 ? -28.907 -31.566 26.610 1.00 82.12 442 PHE A C 1
ATOM 3607 O O . PHE A 1 442 ? -27.935 -31.097 26.030 1.00 82.12 442 PHE A O 1
ATOM 3614 N N . SER A 1 443 ? -29.297 -32.833 26.465 1.00 88.00 443 SER A N 1
ATOM 3615 C CA . SER A 1 443 ? -28.597 -33.788 25.603 1.00 88.00 443 SER A CA 1
ATOM 3616 C C . SER A 1 443 ? -28.668 -33.393 24.125 1.00 88.00 443 SER A C 1
ATOM 3618 O O . SER A 1 443 ? -27.679 -33.540 23.414 1.00 88.00 443 SER A O 1
ATOM 3620 N N . GLU A 1 444 ? -29.795 -32.850 23.663 1.00 87.69 444 GLU A N 1
ATOM 3621 C CA . GLU A 1 444 ? -29.951 -32.339 22.298 1.00 87.69 444 GLU A CA 1
ATOM 3622 C C . GLU A 1 444 ? -29.093 -31.090 22.069 1.00 87.69 444 GLU A C 1
ATOM 3624 O O . GLU A 1 444 ? -28.406 -30.985 21.054 1.00 87.69 444 GLU A O 1
ATOM 3629 N N . LYS A 1 445 ? -29.057 -30.168 23.040 1.00 85.81 445 LYS A N 1
ATOM 3630 C CA . LYS A 1 445 ? -28.172 -28.996 22.993 1.00 85.81 445 LYS A CA 1
ATOM 3631 C C . LYS A 1 445 ? -26.697 -29.382 23.040 1.00 85.81 445 LYS A C 1
ATOM 3633 O O . LYS A 1 445 ? -25.903 -28.776 22.332 1.00 85.81 445 LYS A O 1
ATOM 3638 N N . GLU A 1 446 ? -26.332 -30.374 23.844 1.00 83.00 446 GLU A N 1
ATOM 3639 C CA . GLU A 1 446 ? -24.973 -30.910 23.917 1.00 83.00 446 GLU A CA 1
ATOM 3640 C C . GLU A 1 446 ? -24.575 -31.563 22.590 1.00 83.00 446 GLU A C 1
ATOM 3642 O O . GLU A 1 446 ? -23.507 -31.265 22.062 1.00 83.00 446 GLU A O 1
ATOM 3647 N N . ALA A 1 447 ? -25.459 -32.362 21.987 1.00 85.69 447 ALA A N 1
ATOM 3648 C CA . ALA A 1 447 ? -25.230 -32.957 20.674 1.00 85.69 447 ALA A CA 1
ATOM 3649 C C . ALA A 1 447 ? -25.079 -31.896 19.572 1.00 85.69 447 ALA A C 1
ATOM 3651 O O . ALA A 1 447 ? -24.143 -31.974 18.780 1.00 85.69 447 ALA A O 1
ATOM 3652 N N . ALA A 1 448 ? -25.938 -30.872 19.558 1.00 86.88 448 ALA A N 1
ATOM 3653 C CA . ALA A 1 448 ? -25.839 -29.762 18.611 1.00 86.88 448 ALA A CA 1
ATOM 3654 C C . ALA A 1 448 ? -24.543 -28.956 18.799 1.00 86.88 448 ALA A C 1
ATOM 3656 O O . ALA A 1 448 ? -23.933 -28.522 17.824 1.00 86.88 448 ALA A O 1
ATOM 3657 N N . TRP A 1 449 ? -24.094 -28.783 20.044 1.00 88.38 449 TRP A N 1
ATOM 3658 C CA . TRP A 1 449 ? -22.836 -28.106 20.345 1.00 88.38 449 TRP A CA 1
ATOM 3659 C C . TRP A 1 449 ? -21.623 -28.929 19.897 1.00 88.38 449 TRP A C 1
ATOM 3661 O O . TRP A 1 449 ? -20.695 -28.371 19.317 1.00 88.38 449 TRP A O 1
ATOM 3671 N N . ILE A 1 450 ? -21.657 -30.252 20.086 1.00 90.81 450 ILE A N 1
ATOM 3672 C CA . ILE A 1 450 ? -20.627 -31.183 19.597 1.00 90.81 450 ILE A CA 1
ATOM 3673 C C . ILE A 1 450 ? -20.590 -31.205 18.063 1.00 90.81 450 ILE A C 1
ATOM 3675 O O . ILE A 1 450 ? -19.517 -31.219 17.464 1.00 90.81 450 ILE A O 1
ATOM 3679 N N . GLU A 1 451 ? -21.746 -31.189 17.402 1.00 90.44 451 GLU A N 1
ATOM 3680 C CA . GLU A 1 451 ? -21.817 -31.126 15.941 1.00 90.44 451 GLU A CA 1
ATOM 3681 C C . GLU A 1 451 ? -21.282 -29.786 15.419 1.00 90.44 451 GLU A C 1
ATOM 3683 O O . GLU A 1 451 ? -20.514 -29.754 14.456 1.00 90.44 451 GLU A O 1
ATOM 3688 N N . GLN A 1 452 ? -21.607 -28.680 16.095 1.00 90.81 452 GLN A N 1
ATOM 3689 C CA . GLN A 1 452 ? -21.067 -27.363 15.769 1.00 90.81 452 GLN A CA 1
ATOM 3690 C C . GLN A 1 452 ? -19.550 -27.298 15.987 1.00 90.81 452 GLN A C 1
ATOM 3692 O O . GLN A 1 452 ? -18.846 -26.751 15.136 1.00 90.81 452 GLN A O 1
ATOM 3697 N N . SER A 1 453 ? -19.027 -27.862 17.080 1.00 84.06 453 SER A N 1
ATOM 3698 C CA . SER A 1 453 ? -17.584 -27.906 17.329 1.00 84.06 453 SER A CA 1
ATOM 3699 C C . SER A 1 453 ? -16.873 -28.773 16.293 1.00 84.06 453 SER A C 1
ATOM 3701 O O . SER A 1 453 ? -15.871 -28.339 15.736 1.00 84.06 453 SER A O 1
ATOM 3703 N N . ALA A 1 454 ? -17.433 -29.934 15.942 1.00 91.12 454 ALA A N 1
ATOM 3704 C CA . ALA A 1 454 ? -16.893 -30.799 14.893 1.00 91.12 454 ALA A CA 1
ATOM 3705 C C . ALA A 1 454 ? -16.903 -30.115 13.512 1.00 91.12 454 ALA A C 1
ATOM 3707 O O . ALA A 1 454 ? -15.939 -30.221 12.754 1.00 91.12 454 ALA A O 1
ATOM 3708 N N . ALA A 1 455 ? -17.958 -29.363 13.184 1.00 90.69 455 ALA A N 1
ATOM 3709 C CA . ALA A 1 455 ? -18.020 -28.578 11.952 1.00 90.69 455 ALA A CA 1
ATOM 3710 C C . ALA A 1 455 ? -16.981 -27.445 11.937 1.00 90.69 455 ALA A C 1
ATOM 3712 O O . ALA A 1 455 ? -16.368 -27.164 10.905 1.00 90.69 455 ALA A O 1
ATOM 3713 N N . MET A 1 456 ? -16.760 -26.795 13.079 1.00 89.81 456 MET A N 1
ATOM 3714 C CA . MET A 1 456 ? -15.758 -25.743 13.230 1.00 89.81 456 MET A CA 1
ATOM 3715 C C . MET A 1 456 ? -14.333 -26.304 13.105 1.00 89.81 456 MET A C 1
ATOM 3717 O O . MET A 1 456 ? -13.520 -25.732 12.382 1.00 89.81 456 MET A O 1
ATOM 3721 N N . GLU A 1 457 ? -14.056 -27.461 13.709 1.00 91.62 457 GLU A N 1
ATOM 3722 C CA . GLU A 1 457 ? -12.796 -28.199 13.552 1.00 91.62 457 GLU A CA 1
ATOM 3723 C C . GLU A 1 457 ? -12.544 -28.602 12.093 1.00 91.62 457 GLU A C 1
ATOM 3725 O O . GLU A 1 457 ? -11.455 -28.358 11.572 1.00 91.62 457 GLU A O 1
ATOM 3730 N N . ALA A 1 458 ? -13.555 -29.122 11.391 1.00 93.19 458 ALA A N 1
ATOM 3731 C CA . ALA A 1 458 ? -13.442 -29.467 9.974 1.00 93.19 458 ALA A CA 1
ATOM 3732 C C . ALA A 1 458 ? -13.156 -28.239 9.087 1.00 93.19 458 ALA A C 1
ATOM 3734 O O . ALA A 1 458 ? -12.361 -28.322 8.147 1.00 93.19 458 ALA A O 1
ATOM 3735 N N . ASN A 1 459 ? -13.758 -27.085 9.396 1.00 93.81 459 ASN A N 1
ATOM 3736 C CA . ASN A 1 459 ? -13.470 -25.829 8.699 1.00 93.81 459 ASN A CA 1
ATOM 3737 C C . ASN A 1 459 ? -12.033 -25.358 8.949 1.00 93.81 459 ASN A C 1
ATOM 3739 O O . ASN A 1 459 ? -11.360 -24.946 8.005 1.00 93.81 459 ASN A O 1
ATOM 3743 N N . TYR A 1 460 ? -11.538 -25.448 10.187 1.00 93.44 460 TYR A N 1
ATOM 3744 C CA . TYR A 1 460 ? -10.143 -25.124 10.491 1.00 93.44 460 TYR A CA 1
ATOM 3745 C C . TYR A 1 460 ? -9.168 -26.054 9.774 1.00 93.44 460 TYR A C 1
ATOM 3747 O O . TYR A 1 460 ? -8.164 -25.586 9.241 1.00 93.44 460 TYR A O 1
ATOM 3755 N N . GLU A 1 461 ? -9.478 -27.345 9.691 1.00 96.00 461 GLU A N 1
ATOM 3756 C CA . GLU A 1 461 ? -8.668 -28.294 8.933 1.00 96.00 461 GLU A CA 1
ATOM 3757 C C . GLU A 1 461 ? -8.673 -27.971 7.427 1.00 96.00 461 GLU A C 1
ATOM 3759 O O . GLU A 1 461 ? -7.633 -28.034 6.773 1.00 96.00 461 GLU A O 1
ATOM 3764 N N . GLY A 1 462 ? -9.819 -27.556 6.876 1.00 94.19 462 GLY A N 1
ATOM 3765 C CA . GLY A 1 462 ? -9.927 -27.066 5.499 1.00 94.19 462 GLY A CA 1
ATOM 3766 C C . GLY A 1 462 ? -9.067 -25.825 5.245 1.00 94.19 462 GLY A C 1
ATOM 3767 O O . GLY A 1 462 ? -8.285 -25.803 4.296 1.00 94.19 462 GLY A O 1
ATOM 3768 N N . ILE A 1 463 ? -9.150 -24.834 6.135 1.00 93.44 463 ILE A N 1
ATOM 3769 C CA . ILE A 1 463 ? -8.349 -23.605 6.075 1.00 93.44 463 ILE A CA 1
ATOM 3770 C C . ILE A 1 463 ? -6.851 -23.926 6.165 1.00 93.44 463 ILE A C 1
ATOM 3772 O O . ILE A 1 463 ? -6.067 -23.391 5.386 1.00 93.44 463 ILE A O 1
ATOM 3776 N N . LEU A 1 464 ? -6.439 -24.832 7.057 1.00 94.50 464 LEU A N 1
ATOM 3777 C CA . LEU A 1 464 ? -5.043 -25.266 7.172 1.00 94.50 464 LEU A CA 1
ATOM 3778 C C . LEU A 1 464 ? -4.537 -25.921 5.882 1.00 94.50 464 LEU A C 1
ATOM 3780 O O . LEU A 1 464 ? -3.460 -25.571 5.408 1.00 94.50 464 LEU A O 1
ATOM 3784 N N . ARG A 1 465 ? -5.331 -26.798 5.255 1.00 95.88 465 ARG A N 1
ATOM 3785 C CA . ARG A 1 465 ? -4.969 -27.398 3.959 1.00 95.88 465 ARG A CA 1
ATOM 3786 C C . ARG A 1 465 ? -4.845 -26.350 2.852 1.00 95.88 465 ARG A C 1
ATOM 3788 O O . ARG A 1 465 ? -3.973 -26.468 1.993 1.00 95.88 465 ARG A O 1
ATOM 3795 N N . GLU A 1 466 ? -5.694 -25.323 2.851 1.00 94.81 466 GLU A N 1
ATOM 3796 C CA . GLU A 1 466 ? -5.574 -24.210 1.904 1.00 94.81 466 GLU A CA 1
ATOM 3797 C C . GLU A 1 466 ? -4.335 -23.354 2.164 1.00 94.81 466 GLU A C 1
ATOM 3799 O O . GLU A 1 466 ? -3.664 -22.970 1.205 1.00 94.81 466 GLU A O 1
ATOM 3804 N N . PHE A 1 467 ? -3.995 -23.098 3.429 1.00 95.00 467 PHE A N 1
ATOM 3805 C CA . PHE A 1 467 ? -2.751 -22.429 3.801 1.00 95.00 467 PHE A CA 1
ATOM 3806 C C . PHE A 1 467 ? -1.527 -23.231 3.366 1.00 95.00 467 PHE A C 1
ATOM 3808 O O . PHE A 1 467 ? -0.622 -22.651 2.768 1.00 95.00 467 PHE A O 1
ATOM 3815 N N . ASP A 1 468 ? -1.508 -24.545 3.581 1.00 95.31 468 ASP A N 1
ATOM 3816 C CA . ASP A 1 468 ? -0.421 -25.413 3.119 1.00 95.31 468 ASP A CA 1
ATOM 3817 C C . ASP A 1 468 ? -0.308 -25.390 1.591 1.00 95.31 468 ASP A C 1
ATOM 3819 O O . ASP A 1 468 ? 0.789 -25.253 1.045 1.00 95.31 468 ASP A O 1
ATOM 3823 N N . ARG A 1 469 ? -1.441 -25.429 0.877 1.00 95.50 469 ARG A N 1
ATOM 3824 C CA . ARG A 1 469 ? -1.473 -25.322 -0.589 1.00 95.50 469 ARG A CA 1
ATOM 3825 C C . ARG A 1 469 ? -0.958 -23.968 -1.082 1.00 95.50 469 ARG A C 1
ATOM 3827 O O . ARG A 1 469 ? -0.186 -23.920 -2.037 1.00 95.50 469 ARG A O 1
ATOM 3834 N N . LEU A 1 470 ? -1.386 -22.870 -0.460 1.00 95.00 470 LEU A N 1
ATOM 3835 C CA . LEU A 1 470 ? -0.936 -21.516 -0.797 1.00 95.00 470 LEU A CA 1
ATOM 3836 C C . LEU A 1 470 ? 0.549 -21.331 -0.496 1.00 95.00 470 LEU A C 1
ATOM 3838 O O . LEU A 1 470 ? 1.260 -20.741 -1.302 1.00 95.00 470 LEU A O 1
ATOM 3842 N N . THR A 1 471 ? 1.021 -21.871 0.625 1.00 94.38 471 THR A N 1
ATOM 3843 C CA . THR A 1 471 ? 2.436 -21.846 1.004 1.00 94.38 471 THR A CA 1
ATOM 3844 C C . THR A 1 471 ? 3.268 -22.651 0.008 1.00 94.38 471 THR A C 1
ATOM 3846 O O . THR A 1 471 ? 4.296 -22.163 -0.453 1.00 94.38 471 THR A O 1
ATOM 3849 N N . GLY A 1 472 ? 2.792 -23.829 -0.410 1.00 95.00 472 GLY A N 1
ATOM 3850 C CA . GLY A 1 472 ? 3.413 -24.612 -1.481 1.00 95.00 472 GLY A CA 1
ATOM 3851 C C . GLY A 1 472 ? 3.498 -23.835 -2.796 1.00 95.00 472 GLY A C 1
ATOM 3852 O O . GLY A 1 472 ? 4.575 -23.717 -3.372 1.00 95.00 472 GLY A O 1
ATOM 3853 N N . SER A 1 473 ? 2.397 -23.210 -3.219 1.00 95.38 473 SER A N 1
ATOM 3854 C CA . SER A 1 473 ? 2.370 -22.380 -4.430 1.00 95.38 473 SER A CA 1
ATOM 3855 C C . SER A 1 473 ? 3.293 -21.157 -4.332 1.00 95.38 473 SER A C 1
ATOM 3857 O O . SER A 1 473 ? 3.950 -20.807 -5.308 1.00 95.38 473 SER A O 1
ATOM 3859 N N . ALA A 1 474 ? 3.396 -20.518 -3.164 1.00 91.50 474 ALA A N 1
ATOM 3860 C CA . ALA A 1 474 ? 4.318 -19.405 -2.946 1.00 91.50 474 ALA A CA 1
ATOM 3861 C C . ALA A 1 474 ? 5.784 -19.841 -3.090 1.00 91.50 474 ALA A C 1
ATOM 3863 O O . ALA A 1 474 ? 6.566 -19.149 -3.741 1.00 91.50 474 ALA A O 1
ATOM 3864 N N . VAL A 1 475 ? 6.140 -21.009 -2.548 1.00 94.12 475 VAL A N 1
ATOM 3865 C CA . VAL A 1 475 ? 7.479 -21.592 -2.711 1.00 94.12 475 VAL A CA 1
ATOM 3866 C C . VAL A 1 475 ? 7.756 -21.920 -4.180 1.00 94.12 475 VAL A C 1
ATOM 3868 O O . VAL A 1 475 ? 8.836 -21.602 -4.673 1.00 94.12 475 VAL A O 1
ATOM 3871 N N . GLU A 1 476 ? 6.789 -22.484 -4.910 1.00 93.75 476 GLU A N 1
ATOM 3872 C CA . GLU A 1 476 ? 6.917 -22.722 -6.356 1.00 93.75 476 GLU A CA 1
ATOM 3873 C C . GLU A 1 476 ? 7.192 -21.414 -7.118 1.00 93.75 476 GLU A C 1
ATOM 3875 O O . GLU A 1 476 ? 8.148 -21.339 -7.894 1.00 93.75 476 GLU A O 1
ATOM 3880 N N . PHE A 1 477 ? 6.453 -20.338 -6.828 1.00 95.38 477 PHE A N 1
ATOM 3881 C CA . PHE A 1 477 ? 6.708 -19.025 -7.431 1.00 95.38 477 PHE A CA 1
ATOM 3882 C C . PHE A 1 477 ? 8.092 -18.461 -7.094 1.00 95.38 477 PHE A C 1
ATOM 3884 O O . PHE A 1 477 ? 8.722 -17.844 -7.954 1.00 95.38 477 PHE A O 1
ATOM 3891 N N . GLU A 1 478 ? 8.594 -18.659 -5.875 1.00 92.62 478 GLU A N 1
ATOM 3892 C CA . GLU A 1 478 ? 9.959 -18.265 -5.516 1.00 92.62 478 GLU A CA 1
ATOM 3893 C C . GLU A 1 478 ? 11.006 -19.074 -6.285 1.00 92.62 478 GLU A C 1
ATOM 3895 O O . GLU A 1 478 ? 11.994 -18.505 -6.762 1.00 92.62 478 GLU A O 1
ATOM 3900 N N . THR A 1 479 ? 10.782 -20.378 -6.469 1.00 96.25 479 THR A N 1
ATOM 3901 C CA . THR A 1 479 ? 11.678 -21.213 -7.277 1.00 96.25 479 THR A CA 1
ATOM 3902 C C . THR A 1 479 ? 11.681 -20.795 -8.744 1.00 96.25 479 THR A C 1
ATOM 3904 O O . THR A 1 479 ? 12.755 -20.633 -9.327 1.00 96.25 479 THR A O 1
ATOM 3907 N N . ASP A 1 480 ? 10.514 -20.519 -9.328 1.00 95.44 480 ASP A N 1
ATOM 3908 C CA . ASP A 1 480 ? 10.397 -20.022 -10.698 1.00 95.44 480 ASP A CA 1
ATOM 3909 C C . ASP A 1 480 ? 11.045 -18.650 -10.854 1.00 95.44 480 ASP A C 1
ATOM 3911 O O . ASP A 1 480 ? 11.818 -18.430 -11.787 1.00 95.44 480 ASP A O 1
ATOM 3915 N N . LYS A 1 481 ? 10.815 -17.739 -9.905 1.00 96.06 481 LYS A N 1
ATOM 3916 C CA . LYS A 1 481 ? 11.482 -16.436 -9.867 1.00 96.06 481 LYS A CA 1
ATOM 3917 C C . LYS A 1 481 ? 13.002 -16.595 -9.851 1.00 96.06 481 LYS A C 1
ATOM 3919 O O . LYS A 1 481 ? 13.671 -15.959 -10.660 1.00 96.06 481 LYS A O 1
ATOM 3924 N N . SER A 1 482 ? 13.540 -17.467 -8.999 1.00 91.88 482 SER A N 1
ATOM 3925 C CA . SER A 1 482 ? 14.982 -17.736 -8.943 1.00 91.88 482 SER A CA 1
ATOM 3926 C C . SER A 1 482 ? 15.517 -18.301 -10.266 1.00 91.88 482 SER A C 1
ATOM 3928 O O . SER A 1 482 ? 16.594 -17.913 -10.725 1.00 91.88 482 SER A O 1
ATOM 3930 N N . ASN A 1 483 ? 14.749 -19.168 -10.933 1.00 95.75 483 ASN A N 1
ATOM 3931 C CA . ASN A 1 483 ? 15.099 -19.699 -12.251 1.00 95.75 483 ASN A CA 1
ATOM 3932 C C . ASN A 1 483 ? 15.116 -18.602 -13.326 1.00 95.75 483 ASN A C 1
ATOM 3934 O O . ASN A 1 483 ? 16.055 -18.543 -14.125 1.00 95.75 483 ASN A O 1
ATOM 3938 N N . TYR A 1 484 ? 14.119 -17.713 -13.337 1.00 96.25 484 TYR A N 1
ATOM 3939 C CA . TYR A 1 484 ? 14.076 -16.578 -14.257 1.00 96.25 484 TYR A CA 1
ATOM 3940 C C . TYR A 1 484 ? 15.195 -15.575 -13.983 1.00 96.25 484 TYR A C 1
ATOM 3942 O O . TYR A 1 484 ? 15.828 -15.125 -14.932 1.00 96.25 484 TYR A O 1
ATOM 3950 N N . GLU A 1 485 ? 15.500 -15.270 -12.723 1.00 93.88 485 GLU A N 1
ATOM 3951 C CA . GLU A 1 485 ? 16.622 -14.404 -12.345 1.00 93.88 485 GLU A CA 1
ATOM 3952 C C . GLU A 1 485 ? 17.950 -14.981 -12.842 1.00 93.88 485 GLU A C 1
ATOM 3954 O O . GLU A 1 485 ? 18.689 -14.296 -13.548 1.00 93.88 485 GLU A O 1
ATOM 3959 N N . ARG A 1 486 ? 18.202 -16.277 -12.612 1.00 95.81 486 ARG A N 1
ATOM 3960 C CA . ARG A 1 486 ? 19.389 -16.956 -13.152 1.00 95.81 486 ARG A CA 1
ATOM 3961 C C . ARG A 1 486 ? 19.419 -16.922 -14.683 1.00 95.81 486 ARG A C 1
ATOM 3963 O O . ARG A 1 486 ? 20.486 -16.752 -15.271 1.00 95.81 486 ARG A O 1
ATOM 3970 N N . ARG A 1 487 ? 18.274 -17.077 -15.356 1.00 97.06 487 ARG A N 1
ATOM 3971 C CA . ARG A 1 487 ? 18.204 -16.999 -16.825 1.00 97.06 487 ARG A CA 1
ATOM 3972 C C . ARG A 1 487 ? 18.469 -15.583 -17.337 1.00 97.06 487 ARG A C 1
ATOM 3974 O O . ARG A 1 487 ? 19.150 -15.432 -18.348 1.00 97.06 487 ARG A O 1
ATOM 3981 N N . ILE A 1 488 ? 17.964 -14.563 -16.650 1.00 92.19 488 ILE A N 1
ATOM 3982 C CA . ILE A 1 488 ? 18.229 -13.154 -16.957 1.00 92.19 488 ILE A CA 1
ATOM 3983 C C . ILE A 1 488 ? 19.715 -12.852 -16.763 1.00 92.19 488 ILE A C 1
ATOM 3985 O O . ILE A 1 488 ? 20.309 -12.211 -17.626 1.00 92.19 488 ILE A O 1
ATOM 3989 N N . GLU A 1 489 ? 20.340 -13.344 -15.693 1.00 94.56 489 GLU A N 1
ATOM 3990 C CA . GLU A 1 489 ? 21.782 -13.200 -15.465 1.00 94.56 489 GLU A CA 1
ATOM 3991 C C . GLU A 1 489 ? 22.600 -13.844 -16.588 1.00 94.56 489 GLU A C 1
ATOM 3993 O O . GLU A 1 489 ? 23.492 -13.195 -17.135 1.00 94.56 489 GLU A O 1
ATOM 3998 N N . GLN A 1 490 ? 22.250 -15.071 -16.995 1.00 95.81 490 GLN A N 1
ATOM 3999 C CA . GLN A 1 490 ? 22.885 -15.755 -18.126 1.00 95.81 490 GLN A CA 1
ATOM 4000 C C . GLN A 1 490 ? 22.756 -14.953 -19.422 1.00 95.81 490 GLN A C 1
ATOM 4002 O O . GLN A 1 490 ? 23.764 -14.668 -20.058 1.00 95.81 490 GLN A O 1
ATOM 4007 N N . LEU A 1 491 ? 21.542 -14.529 -19.786 1.00 93.50 491 LEU A N 1
ATOM 4008 C CA . LEU A 1 491 ? 21.310 -13.733 -20.995 1.00 93.50 491 LEU A CA 1
ATOM 4009 C C . LEU A 1 491 ? 22.034 -12.384 -20.935 1.00 93.50 491 LEU A C 1
ATOM 4011 O O . LEU A 1 491 ? 22.582 -11.929 -21.932 1.00 93.50 491 LEU A O 1
ATOM 4015 N N . THR A 1 492 ? 22.083 -11.750 -19.766 1.00 92.44 492 THR A N 1
ATOM 4016 C CA . THR A 1 492 ? 22.810 -10.488 -19.574 1.00 92.44 492 THR A CA 1
ATOM 4017 C C . THR A 1 492 ? 24.311 -10.687 -19.759 1.00 92.44 492 THR A C 1
ATOM 4019 O O . THR A 1 492 ? 24.988 -9.818 -20.309 1.00 92.44 492 THR A O 1
ATOM 4022 N N . GLN A 1 493 ? 24.851 -11.817 -19.307 1.00 94.25 493 GLN A N 1
ATOM 4023 C CA . GLN A 1 493 ? 26.251 -12.156 -19.509 1.00 94.25 493 GLN A CA 1
ATOM 4024 C C . GLN A 1 493 ? 26.546 -12.507 -20.973 1.00 94.25 493 GLN A C 1
ATOM 4026 O O . GLN A 1 493 ? 27.500 -11.968 -21.525 1.00 94.25 493 GLN A O 1
ATOM 4031 N N . GLU A 1 494 ? 25.691 -13.296 -21.628 1.00 96.19 494 GLU A N 1
ATOM 4032 C CA . GLU A 1 494 ? 25.784 -13.597 -23.063 1.00 96.19 494 GLU A CA 1
ATOM 4033 C C . GLU A 1 494 ? 25.747 -12.315 -23.908 1.00 96.19 494 GLU A C 1
ATOM 4035 O O . GLU A 1 494 ? 26.562 -12.150 -24.811 1.00 96.19 494 GLU A O 1
ATOM 4040 N N . VAL A 1 495 ? 24.858 -11.365 -23.595 1.00 92.06 495 VAL A N 1
ATOM 4041 C CA . VAL A 1 495 ? 24.803 -10.064 -24.282 1.00 92.06 495 VAL A CA 1
ATOM 4042 C C . VAL A 1 495 ? 26.103 -9.289 -24.087 1.00 92.06 495 VAL A C 1
ATOM 4044 O O . VAL A 1 495 ? 26.653 -8.796 -25.065 1.00 92.06 495 VAL A O 1
ATOM 4047 N N . LYS A 1 496 ? 26.648 -9.231 -22.867 1.00 89.50 496 LYS A N 1
ATOM 4048 C CA . LYS A 1 496 ? 27.938 -8.566 -22.610 1.00 89.50 496 LYS A CA 1
ATOM 4049 C C . LYS A 1 496 ? 29.093 -9.226 -23.365 1.00 89.50 496 LYS A C 1
ATOM 4051 O O . LYS A 1 496 ? 29.972 -8.529 -23.865 1.00 89.50 496 LYS A O 1
ATOM 4056 N N . GLU A 1 497 ? 29.105 -10.552 -23.458 1.00 93.12 497 GLU A N 1
ATOM 4057 C CA . GLU A 1 497 ? 30.111 -11.307 -24.213 1.00 93.12 497 GLU A CA 1
ATOM 4058 C C . GLU A 1 497 ? 29.962 -11.085 -25.730 1.00 93.12 497 GLU A C 1
ATOM 4060 O O . GLU A 1 497 ? 30.954 -10.867 -26.430 1.00 93.12 497 GLU A O 1
ATOM 4065 N N . LEU A 1 498 ? 28.732 -11.047 -26.249 1.00 92.12 498 LEU A N 1
ATOM 4066 C CA . LEU A 1 498 ? 28.445 -10.716 -27.648 1.00 92.12 498 LEU A CA 1
ATOM 4067 C C . LEU A 1 498 ? 28.801 -9.262 -27.983 1.00 92.12 498 LEU A C 1
ATOM 4069 O O . LEU A 1 498 ? 29.355 -8.991 -29.043 1.00 92.12 498 LEU A O 1
ATOM 4073 N N . GLU A 1 499 ? 28.545 -8.320 -27.080 1.00 87.88 499 GLU A N 1
ATOM 4074 C CA . GLU A 1 499 ? 28.976 -6.929 -27.227 1.00 87.88 499 GLU A CA 1
ATOM 4075 C C . GLU A 1 499 ? 30.505 -6.822 -27.220 1.00 87.88 499 GLU A C 1
ATOM 4077 O O . GLU A 1 499 ? 31.077 -6.148 -28.078 1.00 87.88 499 GLU A O 1
ATOM 4082 N N . ALA A 1 500 ? 31.186 -7.537 -26.319 1.00 88.25 500 ALA A N 1
ATOM 4083 C CA . ALA A 1 500 ? 32.644 -7.581 -26.274 1.00 88.25 500 ALA A CA 1
ATOM 4084 C C . ALA A 1 500 ? 33.229 -8.147 -27.578 1.00 88.25 500 ALA A C 1
ATOM 4086 O O . ALA A 1 500 ? 34.059 -7.492 -28.208 1.00 88.25 500 ALA A O 1
ATOM 4087 N N . THR A 1 501 ? 32.739 -9.295 -28.049 1.00 92.25 501 THR A N 1
ATOM 4088 C CA . THR A 1 501 ? 33.190 -9.896 -29.318 1.00 92.25 501 THR A CA 1
ATOM 4089 C C . THR A 1 501 ? 32.860 -9.026 -30.529 1.00 92.25 501 THR A C 1
ATOM 4091 O O . THR A 1 501 ? 33.678 -8.908 -31.437 1.00 92.25 501 THR A O 1
ATOM 4094 N N . LEU A 1 502 ? 31.713 -8.342 -30.543 1.00 86.06 502 LEU A N 1
ATOM 4095 C CA . LEU A 1 502 ? 31.356 -7.399 -31.602 1.00 86.06 502 LEU A CA 1
ATOM 4096 C C . LEU A 1 502 ? 32.265 -6.166 -31.592 1.00 86.06 502 LEU A C 1
ATOM 4098 O O . LEU A 1 502 ? 32.643 -5.682 -32.658 1.00 86.06 502 LEU A O 1
ATOM 4102 N N . THR A 1 503 ? 32.654 -5.654 -30.423 1.00 82.06 503 THR A N 1
ATOM 4103 C CA . THR A 1 503 ? 33.648 -4.571 -30.338 1.00 82.06 503 THR A CA 1
ATOM 4104 C C . THR A 1 503 ? 35.041 -5.037 -30.770 1.00 82.06 503 THR A C 1
ATOM 4106 O O . THR A 1 503 ? 35.722 -4.319 -31.506 1.00 82.06 503 THR A O 1
ATOM 4109 N N . GLU A 1 504 ? 35.446 -6.258 -30.423 1.00 85.88 504 GLU A N 1
ATOM 4110 C CA . GLU A 1 504 ? 36.704 -6.864 -30.870 1.00 85.88 504 GLU A CA 1
ATOM 4111 C C . GLU A 1 504 ? 36.722 -7.088 -32.392 1.00 85.88 504 GLU A C 1
ATOM 4113 O O . GLU A 1 504 ? 37.644 -6.649 -33.074 1.00 85.88 504 GLU A O 1
ATOM 4118 N N . GLU A 1 505 ? 35.671 -7.658 -32.978 1.00 81.00 505 GLU A N 1
ATOM 4119 C CA . GLU A 1 505 ? 35.578 -7.846 -34.430 1.00 81.00 505 GLU A CA 1
ATOM 4120 C C . GLU A 1 505 ? 35.469 -6.515 -35.188 1.00 81.00 505 GLU A C 1
ATOM 4122 O O . GLU A 1 505 ? 36.096 -6.358 -36.238 1.00 81.00 505 GLU A O 1
ATOM 4127 N N . LYS A 1 506 ? 34.771 -5.507 -34.643 1.00 78.50 506 LYS A N 1
ATOM 4128 C CA . LYS A 1 506 ? 34.753 -4.141 -35.203 1.00 78.50 506 LYS A CA 1
ATOM 4129 C C . LYS A 1 506 ? 36.135 -3.488 -35.188 1.00 78.50 506 LYS A C 1
ATOM 4131 O O . LYS A 1 506 ? 36.477 -2.773 -36.128 1.00 78.50 506 LYS A O 1
ATOM 4136 N N . THR A 1 507 ? 36.933 -3.716 -34.146 1.00 75.12 507 THR A N 1
ATOM 4137 C CA . THR A 1 507 ? 38.314 -3.205 -34.072 1.00 75.12 507 THR A CA 1
ATOM 4138 C C . THR A 1 507 ? 39.279 -4.002 -34.947 1.00 75.12 507 THR A C 1
ATOM 4140 O O . THR A 1 507 ? 40.192 -3.418 -35.522 1.00 75.12 507 THR A O 1
ATOM 4143 N N . LYS A 1 508 ? 39.050 -5.303 -35.134 1.00 77.69 508 LYS A N 1
ATOM 4144 C CA . LYS A 1 508 ? 39.837 -6.184 -36.008 1.00 77.69 508 LYS A CA 1
ATOM 4145 C C . LYS A 1 508 ? 39.572 -5.951 -37.497 1.00 77.69 508 LYS A C 1
ATOM 4147 O O . LYS A 1 508 ? 40.508 -5.967 -38.291 1.00 77.69 508 LYS A O 1
ATOM 4152 N N . HIS A 1 509 ? 38.325 -5.673 -37.882 1.00 70.19 509 HIS A N 1
ATOM 4153 C CA . HIS A 1 509 ? 37.960 -5.278 -39.251 1.00 70.19 509 HIS A CA 1
ATOM 4154 C C . HIS A 1 509 ? 38.415 -3.854 -39.604 1.00 70.19 509 HIS A C 1
ATOM 4156 O O . HIS A 1 509 ? 38.422 -3.463 -40.776 1.00 70.19 509 HIS A O 1
ATOM 4162 N N . LEU A 1 510 ? 38.856 -3.081 -38.611 1.00 63.53 510 LEU A N 1
ATOM 4163 C CA . LEU A 1 510 ? 39.420 -1.754 -38.794 1.00 63.53 510 LEU A CA 1
ATOM 4164 C C . LEU A 1 510 ? 40.810 -1.847 -39.446 1.00 63.53 510 LEU A C 1
ATOM 4166 O O . LEU A 1 510 ? 41.836 -1.929 -38.778 1.00 63.53 510 LEU A O 1
ATOM 4170 N N . GLY A 1 511 ? 40.844 -1.831 -40.779 1.00 58.19 511 GLY A N 1
ATOM 4171 C CA . GLY A 1 511 ? 42.083 -1.882 -41.568 1.00 58.19 511 GLY A CA 1
ATOM 4172 C C . GLY A 1 511 ? 42.151 -3.007 -42.603 1.00 58.19 511 GLY A C 1
ATOM 4173 O O . GLY A 1 511 ? 43.057 -2.981 -43.430 1.00 58.19 511 GLY A O 1
ATOM 4174 N N . TYR A 1 512 ? 41.181 -3.927 -42.627 1.00 59.28 512 TYR A N 1
ATOM 4175 C CA . TYR A 1 512 ? 41.048 -4.977 -43.651 1.00 59.28 512 TYR A CA 1
ATOM 4176 C C . TYR A 1 512 ? 40.072 -4.572 -44.770 1.00 59.28 512 TYR A C 1
ATOM 4178 O O . TYR A 1 512 ? 39.144 -5.296 -45.121 1.00 59.28 512 TYR A O 1
ATOM 4186 N N . GLY A 1 513 ? 40.268 -3.377 -45.332 1.00 56.19 513 GLY A N 1
ATOM 4187 C CA . GLY A 1 513 ? 39.637 -2.995 -46.596 1.00 56.19 513 GLY A CA 1
ATOM 4188 C C . GLY A 1 513 ? 40.397 -3.608 -47.774 1.00 56.19 513 GLY A C 1
ATOM 4189 O O . GLY A 1 513 ? 41.617 -3.721 -47.722 1.00 56.19 513 GLY A O 1
ATOM 4190 N N . GLN A 1 514 ? 39.681 -3.987 -48.835 1.00 55.69 514 GLN A N 1
ATOM 4191 C CA . GLN A 1 514 ? 40.216 -4.624 -50.052 1.00 55.69 514 GL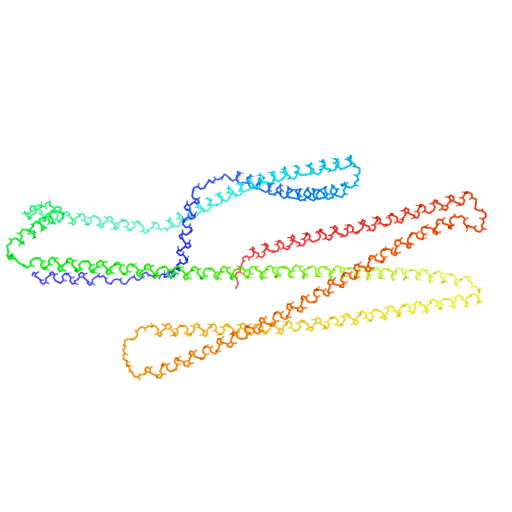N A CA 1
ATOM 4192 C C . GLN A 1 514 ? 41.280 -3.775 -50.790 1.00 55.69 514 GLN A C 1
ATOM 4194 O O . GLN A 1 514 ? 42.036 -4.303 -51.602 1.00 55.69 514 GLN A O 1
ATOM 4199 N N . ASP A 1 515 ? 41.384 -2.489 -50.444 1.00 51.25 515 ASP A N 1
ATOM 4200 C CA . ASP A 1 515 ? 42.395 -1.551 -50.922 1.00 51.25 515 ASP A CA 1
ATOM 4201 C C . ASP A 1 515 ? 43.408 -1.245 -49.813 1.00 51.25 515 ASP A C 1
ATOM 4203 O O . ASP A 1 515 ? 43.027 -0.991 -48.669 1.00 51.25 515 ASP A O 1
ATOM 4207 N N . THR A 1 516 ? 44.702 -1.209 -50.153 1.00 54.41 516 THR A N 1
ATOM 4208 C CA . THR A 1 516 ? 45.815 -0.827 -49.261 1.00 54.41 516 THR A CA 1
ATOM 4209 C C . THR A 1 516 ? 45.428 0.315 -48.317 1.00 54.41 516 THR A C 1
ATOM 4211 O O . THR A 1 516 ? 45.299 1.468 -48.742 1.00 54.41 516 THR A O 1
ATOM 4214 N N . ALA A 1 517 ? 45.237 -0.019 -47.036 1.00 56.66 517 ALA A N 1
ATOM 4215 C CA . ALA A 1 517 ? 44.728 0.878 -46.007 1.00 56.66 517 ALA A CA 1
ATOM 4216 C C . ALA A 1 517 ? 45.624 2.116 -45.863 1.00 56.66 517 ALA A C 1
ATOM 4218 O O . ALA A 1 517 ? 46.660 2.109 -45.197 1.00 56.66 517 ALA A O 1
ATOM 4219 N N . THR A 1 518 ? 45.232 3.211 -46.509 1.00 67.25 518 THR A N 1
ATOM 4220 C CA . THR A 1 518 ? 45.913 4.494 -46.375 1.00 67.25 518 THR A CA 1
ATOM 4221 C C . THR A 1 518 ? 45.563 5.081 -45.008 1.00 67.25 518 THR A C 1
ATOM 4223 O O . THR A 1 518 ? 44.431 4.982 -44.541 1.00 67.25 518 THR A O 1
ATOM 4226 N N . THR A 1 519 ? 46.494 5.764 -44.345 1.00 70.38 519 THR A N 1
ATOM 4227 C CA . THR A 1 519 ? 46.252 6.358 -43.010 1.00 70.38 519 THR A CA 1
ATOM 4228 C C . THR A 1 519 ? 45.031 7.297 -42.961 1.00 70.38 519 THR A C 1
ATOM 4230 O O . THR A 1 519 ? 44.452 7.518 -41.897 1.00 70.38 519 THR A O 1
ATOM 4233 N N . ALA A 1 520 ? 44.594 7.822 -44.110 1.00 70.19 520 ALA A N 1
ATOM 4234 C CA . ALA A 1 520 ? 43.378 8.613 -44.258 1.00 70.19 520 ALA A CA 1
ATOM 4235 C C . ALA A 1 520 ? 42.070 7.799 -44.138 1.00 70.19 520 ALA A C 1
ATOM 4237 O O . ALA A 1 520 ? 41.123 8.302 -43.526 1.00 70.19 520 ALA A O 1
ATOM 4238 N N . THR A 1 521 ? 42.001 6.568 -44.665 1.00 71.88 521 THR A N 1
ATOM 4239 C CA . THR A 1 521 ? 40.802 5.712 -44.579 1.00 71.88 521 THR A CA 1
ATOM 4240 C C . THR A 1 521 ? 40.617 5.171 -43.165 1.00 71.88 521 THR A C 1
ATOM 4242 O O . THR A 1 521 ? 39.536 5.325 -42.608 1.00 71.88 521 THR A O 1
ATOM 4245 N N . LEU A 1 522 ? 41.689 4.720 -42.506 1.00 71.31 522 LEU A N 1
ATOM 4246 C CA . LEU A 1 522 ? 41.674 4.346 -41.081 1.00 71.31 522 LEU A CA 1
ATOM 4247 C C . LEU A 1 522 ? 41.183 5.488 -40.182 1.00 71.31 522 LEU A C 1
ATOM 4249 O O . LEU A 1 522 ? 40.298 5.297 -39.355 1.00 71.31 522 LEU A O 1
ATOM 4253 N N . ARG A 1 523 ? 41.690 6.715 -40.373 1.00 77.75 523 ARG A N 1
ATOM 4254 C CA . ARG A 1 523 ? 41.219 7.891 -39.615 1.00 77.75 523 ARG A CA 1
ATOM 4255 C C . ARG A 1 523 ? 39.746 8.210 -39.876 1.00 77.75 523 ARG A C 1
ATOM 4257 O O . ARG A 1 523 ? 39.080 8.745 -38.993 1.00 77.75 523 ARG A O 1
ATOM 4264 N N . LYS A 1 524 ? 39.240 7.945 -41.083 1.00 79.75 524 LYS A N 1
ATOM 4265 C CA . LYS A 1 524 ? 37.828 8.141 -41.431 1.00 79.75 524 LYS A CA 1
ATOM 4266 C C . LYS A 1 524 ? 36.946 7.096 -40.742 1.00 79.75 524 LYS A C 1
ATOM 4268 O O . LYS A 1 524 ? 35.963 7.494 -40.127 1.00 79.75 524 LYS A O 1
ATOM 4273 N N . GLU A 1 525 ? 37.343 5.827 -40.759 1.00 78.50 525 GLU A N 1
ATOM 4274 C CA . GLU A 1 525 ? 36.635 4.735 -40.077 1.00 78.50 525 GLU A CA 1
ATOM 4275 C C . GLU A 1 525 ? 36.667 4.885 -38.547 1.00 78.50 525 GLU A C 1
ATOM 4277 O O . GLU A 1 525 ? 35.630 4.777 -37.903 1.00 78.50 525 GLU A O 1
ATOM 4282 N N . PHE A 1 526 ? 37.799 5.276 -37.948 1.00 76.31 526 PHE A N 1
ATOM 4283 C CA . PHE A 1 526 ? 37.872 5.589 -36.512 1.00 76.31 526 PHE A CA 1
ATOM 4284 C C . PHE A 1 526 ? 36.945 6.743 -36.114 1.00 76.31 526 PHE A C 1
ATOM 4286 O O . PHE A 1 526 ? 36.257 6.671 -35.099 1.00 76.31 526 PHE A O 1
ATOM 4293 N N . ARG A 1 527 ? 36.900 7.820 -36.911 1.00 82.25 527 ARG A N 1
ATOM 4294 C CA . ARG A 1 527 ? 35.967 8.930 -36.658 1.00 82.25 527 ARG A CA 1
ATOM 4295 C C . ARG A 1 527 ? 34.515 8.484 -36.786 1.00 82.25 527 ARG A C 1
ATOM 4297 O O . ARG A 1 527 ? 33.690 8.917 -35.990 1.00 82.25 527 ARG A O 1
ATOM 4304 N N . LYS A 1 528 ? 34.213 7.624 -37.761 1.00 83.44 528 LYS A N 1
ATOM 4305 C CA . LYS A 1 528 ? 32.877 7.061 -37.954 1.00 83.44 528 LYS A CA 1
ATOM 4306 C C . LYS A 1 528 ? 32.470 6.190 -36.763 1.00 83.44 528 LYS A C 1
ATOM 4308 O O . LYS A 1 528 ? 31.416 6.434 -36.197 1.00 83.44 528 LYS A O 1
ATOM 4313 N N . MET A 1 529 ? 33.346 5.297 -36.307 1.00 79.06 529 MET A N 1
ATOM 4314 C CA . MET A 1 529 ? 33.126 4.449 -35.132 1.00 79.06 529 MET A CA 1
ATOM 4315 C C . MET A 1 529 ? 32.934 5.261 -33.848 1.00 79.06 529 MET A C 1
ATOM 4317 O O . MET A 1 529 ? 32.019 4.990 -33.080 1.00 79.06 529 MET A O 1
ATOM 4321 N N . ILE A 1 530 ? 33.755 6.291 -33.615 1.00 79.56 530 ILE A N 1
ATOM 4322 C CA . ILE A 1 530 ? 33.594 7.171 -32.448 1.00 79.56 530 ILE A CA 1
ATOM 4323 C C . ILE A 1 530 ? 32.264 7.925 -32.517 1.00 79.56 530 ILE A C 1
ATOM 4325 O O . ILE A 1 530 ? 31.611 8.098 -31.491 1.00 79.56 530 ILE A O 1
ATOM 4329 N N . ASN A 1 531 ? 31.852 8.371 -33.703 1.00 84.56 531 ASN A N 1
ATOM 4330 C CA . ASN A 1 531 ? 30.566 9.038 -33.875 1.00 84.56 531 ASN A CA 1
ATOM 4331 C C . ASN A 1 531 ? 29.388 8.072 -33.692 1.00 84.56 531 ASN A C 1
ATOM 4333 O O . ASN A 1 531 ? 28.409 8.458 -33.066 1.00 84.56 531 ASN A O 1
ATOM 4337 N N . GLU A 1 532 ? 29.486 6.830 -34.169 1.00 83.25 532 GLU A N 1
ATOM 4338 C CA . GLU A 1 532 ? 28.481 5.783 -33.935 1.00 83.25 532 GLU A CA 1
ATOM 4339 C C . GLU A 1 532 ? 28.387 5.420 -32.447 1.00 83.25 532 GLU A C 1
ATOM 4341 O O . GLU A 1 532 ? 27.294 5.418 -31.894 1.00 83.25 532 GLU A O 1
ATOM 4346 N N . MET A 1 533 ? 29.517 5.234 -31.758 1.00 79.31 533 MET A N 1
ATOM 4347 C CA . MET A 1 533 ? 29.551 4.951 -30.317 1.00 79.31 533 MET A CA 1
ATOM 4348 C C . MET A 1 533 ? 28.978 6.108 -29.487 1.00 79.31 533 MET A C 1
ATOM 4350 O O . MET A 1 533 ? 28.251 5.885 -28.521 1.00 79.31 533 MET A O 1
ATOM 4354 N N . LYS A 1 534 ? 29.269 7.358 -29.872 1.00 84.06 534 LYS A N 1
ATOM 4355 C CA . LYS A 1 534 ? 28.659 8.543 -29.251 1.00 84.06 534 LYS A CA 1
ATOM 4356 C C . LYS A 1 534 ? 27.157 8.610 -29.510 1.00 84.06 534 LYS A C 1
ATOM 4358 O O . LYS A 1 534 ? 26.414 8.863 -28.570 1.00 84.06 534 LYS A O 1
ATOM 4363 N N . ALA A 1 535 ? 26.718 8.347 -30.741 1.00 85.88 535 ALA A N 1
ATOM 4364 C CA . ALA A 1 535 ? 25.303 8.347 -31.101 1.00 85.88 535 ALA A CA 1
ATOM 4365 C C . ALA A 1 535 ? 24.520 7.242 -30.371 1.00 85.88 535 ALA A C 1
ATOM 4367 O O . ALA A 1 535 ? 23.393 7.473 -29.941 1.00 85.88 535 ALA A O 1
ATOM 4368 N N . ASP A 1 536 ? 25.108 6.061 -30.181 1.00 78.19 536 ASP A N 1
ATOM 4369 C CA . ASP A 1 536 ? 24.479 4.972 -29.428 1.00 78.19 536 ASP A CA 1
ATOM 4370 C C . ASP A 1 536 ? 24.428 5.261 -27.921 1.00 78.19 536 ASP A C 1
ATOM 4372 O O . ASP A 1 536 ? 23.411 4.989 -27.276 1.00 78.19 536 ASP A O 1
ATOM 4376 N N . HIS A 1 537 ? 25.458 5.898 -27.353 1.00 82.19 537 HIS A N 1
ATOM 4377 C CA . HIS A 1 537 ? 25.405 6.367 -25.967 1.00 82.19 537 HIS A CA 1
ATOM 4378 C C . HIS A 1 537 ? 24.365 7.484 -25.779 1.00 82.19 537 HIS A C 1
ATOM 4380 O O . HIS A 1 537 ? 23.592 7.443 -24.825 1.00 82.19 537 HIS A O 1
ATOM 4386 N N . GLU A 1 538 ? 24.267 8.429 -26.719 1.00 86.12 538 GLU A N 1
ATOM 4387 C CA . GLU A 1 538 ? 23.214 9.453 -26.728 1.00 86.12 538 GLU A CA 1
ATOM 4388 C C . GLU A 1 538 ? 21.814 8.841 -26.839 1.00 86.12 538 GLU A C 1
ATOM 4390 O O . GLU A 1 538 ? 20.912 9.264 -26.120 1.00 86.12 538 GLU A O 1
ATOM 4395 N N . ARG A 1 539 ? 21.616 7.813 -27.675 1.00 86.81 539 ARG A N 1
ATOM 4396 C CA . ARG A 1 539 ? 20.341 7.077 -27.752 1.00 86.81 539 ARG A CA 1
ATOM 4397 C C . ARG A 1 539 ? 20.003 6.374 -26.443 1.00 86.81 539 ARG A C 1
ATOM 4399 O O . ARG A 1 539 ? 18.840 6.359 -26.053 1.00 86.81 539 ARG A O 1
ATOM 4406 N N . THR A 1 540 ? 20.995 5.797 -25.774 1.00 79.31 540 THR A N 1
ATOM 4407 C CA . THR A 1 540 ? 20.802 5.111 -24.488 1.00 79.31 540 THR A CA 1
ATOM 4408 C C . THR A 1 540 ? 20.424 6.112 -23.396 1.00 79.31 540 THR A C 1
ATOM 4410 O O . THR A 1 540 ? 19.404 5.933 -22.740 1.00 79.31 540 THR A O 1
ATOM 4413 N N . LEU A 1 541 ? 21.145 7.233 -23.295 1.00 83.81 541 LEU A N 1
ATOM 4414 C CA . LEU A 1 541 ? 20.808 8.334 -22.386 1.00 83.81 541 LEU A CA 1
ATOM 4415 C C . LEU A 1 541 ? 19.433 8.943 -22.687 1.00 83.81 541 LEU A C 1
ATOM 4417 O O . LEU A 1 541 ? 18.704 9.300 -21.764 1.00 83.81 541 LEU A O 1
ATOM 4421 N N . ALA A 1 542 ? 19.056 9.060 -23.964 1.00 86.25 542 ALA A N 1
ATOM 4422 C CA . ALA A 1 542 ? 17.735 9.539 -24.358 1.00 86.25 542 ALA A CA 1
ATOM 4423 C C . ALA A 1 542 ? 16.626 8.577 -23.906 1.00 86.25 542 ALA A C 1
ATOM 4425 O O . ALA A 1 542 ? 15.634 9.036 -23.344 1.00 86.25 542 ALA A O 1
ATOM 4426 N N . ARG A 1 543 ? 16.815 7.259 -24.068 1.00 86.88 543 ARG A N 1
ATOM 4427 C CA . ARG A 1 543 ? 15.876 6.244 -23.556 1.00 86.88 543 ARG A CA 1
ATOM 4428 C C . ARG A 1 543 ? 15.766 6.288 -22.033 1.00 86.88 543 ARG A C 1
ATOM 4430 O O . ARG A 1 543 ? 14.656 6.342 -21.519 1.00 86.88 543 ARG A O 1
ATOM 4437 N N . GLU A 1 544 ? 16.886 6.351 -21.314 1.00 82.81 544 GLU A N 1
ATOM 4438 C CA . GLU A 1 544 ? 16.889 6.468 -19.848 1.00 82.81 544 GLU A CA 1
ATOM 4439 C C . GLU A 1 544 ? 16.206 7.764 -19.372 1.00 82.81 544 GLU A C 1
ATOM 4441 O O . GLU A 1 544 ? 15.462 7.769 -18.388 1.00 82.81 544 GLU A O 1
ATOM 4446 N N . ALA A 1 545 ? 16.404 8.878 -20.084 1.00 84.62 545 ALA A N 1
ATOM 4447 C CA . ALA A 1 545 ? 15.735 10.144 -19.793 1.00 84.62 545 ALA A CA 1
ATOM 4448 C C . ALA A 1 545 ? 14.223 10.087 -20.075 1.00 84.62 545 ALA A C 1
ATOM 4450 O O . ALA A 1 545 ? 13.435 10.644 -19.305 1.00 84.62 545 ALA A O 1
ATOM 4451 N N . GLU A 1 546 ? 13.801 9.416 -21.149 1.00 87.19 546 GLU A N 1
ATOM 4452 C CA . GLU A 1 546 ? 12.389 9.181 -21.466 1.00 87.19 546 GLU A CA 1
ATOM 4453 C C . GLU A 1 546 ? 11.717 8.268 -20.438 1.00 87.19 546 GLU A C 1
ATOM 4455 O O . GLU A 1 546 ? 10.619 8.585 -19.972 1.00 87.19 546 GLU A O 1
ATOM 4460 N N . GLU A 1 547 ? 12.385 7.197 -20.009 1.00 84.94 547 GLU A N 1
ATOM 4461 C CA . GLU A 1 547 ? 11.911 6.320 -18.937 1.00 84.94 547 GLU A CA 1
ATOM 4462 C C . GLU A 1 547 ? 11.802 7.068 -17.611 1.00 84.94 547 GLU A C 1
ATOM 4464 O O . GLU A 1 547 ? 10.760 7.014 -16.955 1.00 84.94 547 GLU A O 1
ATOM 4469 N N . LYS A 1 548 ? 12.810 7.866 -17.245 1.00 84.62 548 LYS A N 1
ATOM 4470 C CA . LYS A 1 548 ? 12.749 8.717 -16.053 1.00 84.62 548 LYS A CA 1
ATOM 4471 C C . LYS A 1 548 ? 11.587 9.706 -16.125 1.00 84.62 548 LYS A C 1
ATOM 4473 O O . LYS A 1 548 ? 10.854 9.864 -15.152 1.00 84.62 548 LYS A O 1
ATOM 4478 N N . LYS A 1 549 ? 11.365 10.337 -17.280 1.00 90.94 549 LYS A N 1
ATOM 4479 C CA . LYS A 1 549 ? 10.240 11.257 -17.499 1.00 90.94 549 LYS A CA 1
ATOM 4480 C C . LYS A 1 549 ? 8.890 10.538 -17.415 1.00 90.94 549 LYS A C 1
ATOM 4482 O O . LYS A 1 549 ? 7.932 11.103 -16.883 1.00 90.94 549 LYS A O 1
ATOM 4487 N N . ARG A 1 550 ? 8.802 9.300 -17.909 1.00 91.31 550 ARG A N 1
ATOM 4488 C CA . ARG A 1 550 ? 7.613 8.445 -17.795 1.00 91.31 550 ARG A CA 1
ATOM 4489 C C . ARG A 1 550 ? 7.329 8.093 -16.335 1.00 91.31 550 ARG A C 1
ATOM 4491 O O . ARG A 1 550 ? 6.199 8.289 -15.894 1.00 91.31 550 ARG A O 1
ATOM 4498 N N . LEU A 1 551 ? 8.346 7.672 -15.584 1.00 86.88 551 LEU A N 1
ATOM 4499 C CA . LEU A 1 551 ? 8.242 7.367 -14.154 1.00 86.88 551 LEU A CA 1
ATOM 4500 C C . LEU A 1 551 ? 7.865 8.610 -13.337 1.00 86.88 551 LEU A C 1
ATOM 4502 O O . LEU A 1 551 ? 6.984 8.546 -12.486 1.00 86.88 551 LEU A O 1
ATOM 4506 N N . GLU A 1 552 ? 8.452 9.773 -13.625 1.00 87.06 552 GLU A N 1
ATOM 4507 C CA . GLU A 1 552 ? 8.086 11.040 -12.977 1.00 87.06 552 GLU A CA 1
ATOM 4508 C C . GLU A 1 552 ? 6.634 11.445 -13.264 1.00 87.06 552 GLU A C 1
ATOM 4510 O O . GLU A 1 552 ? 5.958 11.978 -12.380 1.00 87.06 552 GLU A O 1
ATOM 4515 N N . LYS A 1 553 ? 6.137 11.192 -14.482 1.00 91.81 553 LYS A N 1
ATOM 4516 C CA . LYS A 1 553 ? 4.730 11.416 -14.831 1.00 91.81 553 LYS A CA 1
ATOM 4517 C C . LYS A 1 553 ? 3.819 10.468 -14.054 1.00 91.81 553 LYS A C 1
ATOM 4519 O O . LYS A 1 553 ? 2.891 10.944 -13.412 1.00 91.81 553 LYS A O 1
ATOM 4524 N N . GLN A 1 554 ? 4.127 9.172 -14.032 1.00 87.12 554 GLN A N 1
ATOM 4525 C CA . GLN A 1 554 ? 3.379 8.190 -13.240 1.00 87.12 554 GLN A CA 1
ATOM 4526 C C . GLN A 1 554 ? 3.364 8.558 -11.752 1.00 87.12 554 GLN A C 1
ATOM 4528 O O . GLN A 1 554 ? 2.326 8.482 -11.107 1.00 87.12 554 GLN A O 1
ATOM 4533 N N . LEU A 1 555 ? 4.479 9.049 -11.209 1.00 85.94 555 LEU A N 1
ATOM 4534 C CA . LEU A 1 555 ? 4.571 9.472 -9.811 1.00 85.94 555 LEU A CA 1
ATOM 4535 C C . LEU A 1 555 ? 3.721 10.724 -9.531 1.00 85.94 555 LEU A C 1
ATOM 4537 O O . LEU A 1 555 ? 3.089 10.820 -8.478 1.00 85.94 555 LEU A O 1
ATOM 4541 N N . LYS A 1 556 ? 3.657 11.672 -10.476 1.00 91.50 556 LYS A N 1
ATOM 4542 C CA . LYS A 1 556 ? 2.744 12.826 -10.397 1.00 91.50 556 LYS A CA 1
ATOM 4543 C C . LYS A 1 556 ? 1.280 12.405 -10.477 1.00 91.50 556 LYS A C 1
ATOM 4545 O O . LYS A 1 556 ? 0.492 12.898 -9.674 1.00 91.50 556 LYS A O 1
ATOM 4550 N N . ASP A 1 557 ? 0.941 11.499 -11.387 1.00 88.06 557 ASP A N 1
ATOM 4551 C CA . ASP A 1 557 ? -0.422 11.001 -11.578 1.00 88.06 557 ASP A CA 1
ATOM 4552 C C . ASP A 1 557 ? -0.889 10.225 -10.334 1.00 88.06 557 ASP A C 1
ATOM 4554 O O . ASP A 1 557 ? -1.939 10.541 -9.783 1.00 88.06 557 ASP A O 1
ATOM 4558 N N . LEU A 1 558 ? -0.055 9.329 -9.792 1.00 87.69 558 LEU A N 1
ATOM 4559 C CA . LEU A 1 558 ? -0.317 8.616 -8.533 1.00 87.69 558 LEU A CA 1
ATOM 4560 C C . LEU A 1 558 ? -0.469 9.571 -7.345 1.00 87.69 558 LEU A C 1
ATOM 4562 O O . LEU A 1 558 ? -1.328 9.382 -6.484 1.00 87.69 558 LEU A O 1
ATOM 4566 N N . LYS A 1 559 ? 0.354 10.624 -7.275 1.00 90.06 559 LYS A N 1
ATOM 4567 C CA . LYS A 1 559 ? 0.217 11.649 -6.234 1.00 90.06 559 LYS A CA 1
ATOM 4568 C C . LYS A 1 559 ? -1.108 12.399 -6.377 1.00 90.06 559 LYS A C 1
ATOM 4570 O O . LYS A 1 559 ? -1.774 12.629 -5.371 1.00 90.06 559 LYS A O 1
ATOM 4575 N N . HIS A 1 560 ? -1.491 12.749 -7.603 1.00 88.19 560 HIS A N 1
ATOM 4576 C CA . HIS A 1 560 ? -2.752 13.421 -7.886 1.00 88.19 560 HIS A CA 1
ATOM 4577 C C . HIS A 1 560 ? -3.955 12.533 -7.551 1.00 88.19 560 HIS A C 1
ATOM 4579 O O . HIS A 1 560 ? -4.862 12.989 -6.867 1.00 88.19 560 HIS A O 1
ATOM 4585 N N . GLU A 1 561 ? -3.932 11.257 -7.930 1.00 88.50 561 GLU A N 1
ATOM 4586 C CA . GLU A 1 561 ? -4.973 10.274 -7.617 1.00 88.50 561 GLU A CA 1
ATOM 4587 C C . GLU A 1 561 ? -5.106 10.035 -6.108 1.00 88.50 561 GLU A C 1
ATOM 4589 O O . GLU A 1 561 ? -6.215 9.996 -5.569 1.00 88.50 561 GLU A O 1
ATOM 4594 N N . ARG A 1 562 ? -3.980 9.959 -5.388 1.00 86.69 562 ARG A N 1
ATOM 4595 C CA . ARG A 1 562 ? -3.969 9.862 -3.923 1.00 86.69 562 ARG A CA 1
ATOM 4596 C C . ARG A 1 562 ? -4.579 11.101 -3.272 1.00 86.69 562 ARG A C 1
ATOM 4598 O O . ARG A 1 562 ? -5.343 10.982 -2.313 1.00 86.69 562 ARG A O 1
ATOM 4605 N N . ASP A 1 563 ? -4.237 12.284 -3.773 1.00 83.50 563 ASP A N 1
ATOM 4606 C CA . ASP A 1 563 ? -4.775 13.541 -3.264 1.00 83.50 563 ASP A CA 1
ATOM 4607 C C . ASP A 1 563 ? -6.278 13.662 -3.601 1.00 83.50 563 ASP A C 1
ATOM 4609 O O . ASP A 1 563 ? -7.055 14.021 -2.719 1.00 83.50 563 ASP A O 1
ATOM 4613 N N . MET A 1 564 ? -6.724 13.246 -4.793 1.00 78.94 564 MET A N 1
ATOM 4614 C CA . MET A 1 564 ? -8.144 13.170 -5.185 1.00 78.94 564 MET A CA 1
ATOM 4615 C C . MET A 1 564 ? -8.935 12.179 -4.326 1.00 78.94 564 MET A C 1
ATOM 4617 O O . MET A 1 564 ? -9.976 12.533 -3.782 1.00 78.94 564 MET A O 1
ATOM 4621 N N . SER A 1 565 ? -8.396 10.984 -4.084 1.00 82.50 565 SER A N 1
ATOM 4622 C CA . SER A 1 565 ? -8.989 9.989 -3.177 1.00 82.50 565 SER A CA 1
ATOM 4623 C C . SER A 1 565 ? -9.110 10.510 -1.741 1.00 82.50 565 SER A C 1
ATOM 4625 O O . SER A 1 565 ? -10.013 10.127 -0.992 1.00 82.50 565 SER A O 1
ATOM 4627 N N . ARG A 1 566 ? -8.188 11.387 -1.324 1.00 81.00 566 ARG A N 1
ATOM 4628 C CA . ARG A 1 566 ? -8.241 12.071 -0.029 1.00 81.00 566 ARG A CA 1
ATOM 4629 C C . ARG A 1 566 ? -9.308 13.165 -0.021 1.00 81.00 566 ARG A C 1
ATOM 4631 O O . ARG A 1 566 ? -10.032 13.268 0.966 1.00 81.00 566 ARG A O 1
ATOM 4638 N N . TYR A 1 567 ? -9.434 13.939 -1.099 1.00 78.94 567 TYR A N 1
ATOM 4639 C CA . TYR A 1 567 ? -10.516 14.912 -1.268 1.00 78.94 567 TYR A CA 1
ATOM 4640 C C . TYR A 1 567 ? -11.890 14.237 -1.262 1.00 78.94 567 TYR A C 1
ATOM 4642 O O . TYR A 1 567 ? -12.768 14.687 -0.536 1.00 78.94 567 TYR A O 1
ATOM 4650 N N . GLU A 1 568 ? -12.073 13.128 -1.977 1.00 76.94 568 GLU A N 1
ATOM 4651 C CA . GLU A 1 568 ? -13.335 12.381 -2.005 1.00 76.94 568 GLU A CA 1
ATOM 4652 C C . GLU A 1 568 ? -13.704 11.788 -0.645 1.00 76.94 568 GLU A C 1
ATOM 4654 O O . GLU A 1 568 ? -14.864 11.865 -0.245 1.00 76.94 568 GLU A O 1
ATOM 4659 N N . ARG A 1 569 ? -12.731 11.251 0.105 1.00 74.75 569 ARG A N 1
ATOM 4660 C CA . ARG A 1 569 ? -12.959 10.783 1.483 1.00 74.75 569 ARG A CA 1
ATOM 4661 C C . ARG A 1 569 ? -13.420 11.907 2.405 1.00 74.75 569 ARG A C 1
ATOM 4663 O O . ARG A 1 569 ? -14.345 11.711 3.185 1.00 74.75 569 ARG A O 1
ATOM 4670 N N . ILE A 1 570 ? -12.800 13.082 2.299 1.00 70.25 570 ILE A N 1
ATOM 4671 C CA . ILE A 1 570 ? -13.199 14.259 3.078 1.00 70.25 570 ILE A CA 1
ATOM 4672 C C . ILE A 1 570 ? -14.590 14.735 2.638 1.00 70.25 570 ILE A C 1
ATOM 4674 O O . ILE A 1 570 ? -15.415 15.043 3.486 1.00 70.25 570 ILE A O 1
ATOM 4678 N N . ASN A 1 571 ? -14.894 14.733 1.340 1.00 62.06 571 ASN A N 1
ATOM 4679 C CA . ASN A 1 571 ? -16.177 15.209 0.825 1.00 62.06 571 ASN A CA 1
ATOM 4680 C C . ASN A 1 571 ? -17.343 14.267 1.183 1.00 62.06 571 ASN A C 1
ATOM 4682 O O . ASN A 1 571 ? -18.405 14.734 1.580 1.00 62.06 571 ASN A O 1
ATOM 4686 N N . LYS A 1 572 ? -17.132 12.943 1.138 1.00 62.47 572 LYS A N 1
ATOM 4687 C CA . LYS A 1 572 ? -18.103 11.943 1.623 1.00 62.47 572 LYS A CA 1
ATOM 4688 C C . LYS A 1 572 ? -18.318 12.028 3.136 1.00 62.47 572 LYS A C 1
ATOM 4690 O O . LYS A 1 572 ? -19.431 11.822 3.594 1.00 62.47 572 LYS A O 1
ATOM 4695 N N . GLY A 1 573 ? -17.282 12.376 3.902 1.00 55.06 573 GLY A N 1
ATOM 4696 C CA . GLY A 1 573 ? -17.402 12.629 5.342 1.00 55.06 573 GLY A CA 1
ATOM 4697 C C . GLY A 1 573 ? -18.095 13.951 5.700 1.00 55.06 573 GLY A C 1
ATOM 4698 O O . GLY A 1 573 ? -18.542 14.108 6.831 1.00 55.06 573 GLY A O 1
ATOM 4699 N N . VAL A 1 574 ? -18.188 14.899 4.759 1.00 52.16 574 VAL A N 1
ATOM 4700 C CA . VAL A 1 574 ? -18.814 16.223 4.954 1.00 52.16 574 VAL A CA 1
ATOM 4701 C C . VAL A 1 574 ? -20.225 16.297 4.343 1.00 52.16 574 VAL A C 1
ATOM 4703 O O . VAL A 1 574 ? -20.986 17.199 4.686 1.00 52.16 574 VAL A O 1
ATOM 4706 N N . GLN A 1 575 ? -20.625 15.337 3.499 1.00 50.34 575 GLN A N 1
ATOM 4707 C CA . GLN A 1 575 ? -22.016 15.175 3.062 1.00 50.34 575 GLN A CA 1
ATOM 4708 C C . GLN A 1 575 ? -22.865 14.623 4.212 1.00 50.34 575 GLN A C 1
ATOM 4710 O O . GLN A 1 575 ? -23.089 13.422 4.345 1.00 50.34 575 GLN A O 1
ATOM 4715 N N . THR A 1 576 ? -23.344 15.527 5.061 1.00 46.97 576 THR A N 1
ATOM 4716 C CA . THR A 1 576 ? -24.452 15.251 5.967 1.00 46.97 576 THR A CA 1
ATOM 4717 C C . THR A 1 576 ? -25.669 14.804 5.159 1.00 46.97 576 THR A C 1
ATOM 4719 O O . THR A 1 576 ? -26.033 15.430 4.162 1.00 46.97 576 THR A O 1
ATOM 4722 N N . LEU A 1 577 ? -26.288 13.704 5.604 1.00 46.09 577 LEU A N 1
ATOM 4723 C CA . LEU A 1 577 ? -27.597 13.236 5.156 1.00 46.09 577 LEU A CA 1
ATOM 4724 C C . LEU A 1 577 ? -28.587 14.411 5.172 1.00 46.09 577 LEU A C 1
ATOM 4726 O O . LEU A 1 577 ? -29.069 14.815 6.231 1.00 46.09 577 LEU A O 1
ATOM 4730 N N . PHE A 1 578 ? -28.909 14.952 4.000 1.00 41.00 578 PHE A N 1
ATOM 4731 C CA . PHE A 1 578 ? -30.150 15.688 3.820 1.00 41.00 578 PHE A CA 1
ATOM 4732 C C . PHE A 1 578 ? -31.221 14.634 3.544 1.00 41.00 578 PHE A C 1
ATOM 4734 O O . PHE A 1 578 ? -31.222 13.998 2.492 1.00 41.00 578 PHE A O 1
ATOM 4741 N N . MET A 1 579 ? -32.036 14.382 4.567 1.00 40.41 579 MET A N 1
ATOM 4742 C CA . MET A 1 579 ? -33.125 13.411 4.566 1.00 40.41 579 MET A CA 1
ATOM 4743 C C . MET A 1 579 ? -34.103 13.665 3.410 1.00 40.41 579 MET A C 1
ATOM 4745 O O . MET A 1 579 ? -34.476 14.814 3.158 1.00 40.41 579 MET A O 1
ATOM 4749 N N . ALA A 1 580 ? -34.548 12.580 2.776 1.00 38.25 580 ALA A N 1
ATOM 4750 C CA . ALA A 1 580 ? -35.803 12.488 2.038 1.00 38.25 580 ALA A CA 1
ATOM 4751 C C . ALA A 1 580 ? -36.601 11.313 2.606 1.00 38.25 580 ALA A C 1
ATOM 4753 O O . ALA A 1 580 ? -35.962 10.264 2.862 1.00 38.25 580 ALA A O 1
#

Sequence (580 aa):
MDDELTHELENIWKLKQLDTAPKQQKVDMNSEDMLMQLLVSHAVIDAKEYPILSFEDYEQLKQHHTKLKNRIQHAIAKLQVDKKIQETSHSLSNLSSNKNRESVMILWNEAVQADKKVKQLSQQLDQLKAEEIEAQYRILQHTAGILCLGLQKLEKKTSSGVHTDDIKTQQKIQQLQSELETITHALKSILLNYKIQPITHSPTHLLSILETQVHAQSQQIGLADERHHVDITNQKKLEFQLRVAQETSRDLQQQQALDTTMQHELQKEYDQIAQLKSTIAEMEIKASQLQSQSTVLQDREKSLKAEMEQYRDQVFQLRIEKEKLERTTKRHSLLSDSGNVEARYEQQSEEQAQEYQGQLREQAAYLEKITHQYEGLRQEHDQLTATCRDLEHLIREKQKLLDARDLQLQQLEADLQQAKKPSPSLHHAADQESLQQLQAIFSEKEAAWIEQSAAMEANYEGILREFDRLTGSAVEFETDKSNYERRIEQLTQEVKELEATLTEEKTKHLGYGQDTATTATLRKEFRKMINEMKADHERTLAREAEEKKRLEKQLKDLKHERDMSRYERINKGVQTLFMA